Protein AF-A0A924CFX4-F1 (afdb_monomer)

Nearest PDB structures (foldseek):
  6ofs-assembly1_A  TM=8.323E-01  e=5.588E-31  Escherichia coli K-12
  5euf-assembly1_B  TM=7.909E-01  e=4.975E-22  Helicobacter pylori
  1hr6-assembly4_H  TM=7.281E-01  e=2.017E-21  Saccharomyces cerevisiae
  4xea-assembly1_A-2  TM=7.592E-01  e=9.612E-20  Alicyclobacillus acidocaldarius subsp. acidocaldarius DSM 446
  5wob-assembly4_G  TM=6.067E-01  e=1.061E-17  Homo sapiens

Mean predicted aligned error: 12.18 Å

Solvent-accessible surface area (backbone atoms only — not comparable to full-atom values): 30598 Å² total; per-residue (Å²): 136,90,85,82,81,82,79,74,79,79,71,76,83,74,82,71,86,70,72,91,60,80,57,99,62,84,65,67,56,40,39,77,76,43,78,49,77,40,77,90,80,51,32,38,39,36,33,27,67,38,67,36,35,37,36,39,29,63,42,83,68,48,82,61,35,34,40,37,40,33,40,31,55,16,29,44,37,68,48,56,76,93,40,43,49,15,47,75,40,13,52,60,54,38,55,55,27,18,38,50,95,33,43,50,69,51,48,53,59,71,42,56,96,50,59,44,39,46,50,66,50,66,45,58,49,23,33,38,36,42,33,39,16,27,64,89,27,39,66,54,18,43,43,44,40,43,33,66,46,74,24,79,31,89,38,74,66,42,47,52,50,49,41,51,51,48,27,64,72,27,64,60,45,68,74,38,38,66,50,41,44,52,44,51,47,50,36,56,42,32,71,62,44,86,80,48,84,76,88,53,80,53,36,74,53,50,77,59,44,45,65,69,58,10,52,48,46,39,44,72,63,51,48,44,46,33,72,27,40,32,41,39,38,26,38,64,56,68,87,68,49,50,61,51,40,17,31,45,55,23,45,45,56,30,86,69,62,82,63,54,53,43,70,80,79,81,56,71,64,85,37,66,44,80,45,82,42,65,43,44,85,57,86,43,20,38,43,33,39,38,20,55,49,77,42,88,66,47,75,66,60,38,53,32,44,48,52,34,33,53,48,49,32,54,47,45,44,52,52,37,34,63,70,61,60,33,31,84,52,75,43,50,47,65,52,65,34,61,71,82,53,38,23,39,42,32,36,36,41,37,39,25,40,61,89,29,50,66,57,44,54,52,50,51,49,50,55,52,52,44,27,41,74,70,15,56,58,70,69,49,51,51,49,52,44,51,53,50,54,54,52,47,64,58,43,75,58,34,70,65,54,51,51,51,52,52,48,35,33,76,72,74,66,46,66,62,61,60,65,81,46,34,67,63,59,54,69,67,63,47,49,66,52,27,13,52,33,35,54,67,55,62,35,67,67,30,21,40,40,36,36,39,30,21,58,66,60,71,72,75,70,71,76,79,51,89,84,42,50,76,43,78,75,50,77,45,82,40,81,42,45,62,30,37,42,35,40,25,42,60,76,75,74,50,66,26,24,28,29,33,28,47,72,78,40,82,75,42,74,68,43,67,46,29,90,63,72,48,78,46,80,48,74,59,55,83,40,80,34,42,40,37,40,37,31,75,45,44,42,76,66,67,56,30,43,33,35,38,38,40,36,32,77,95,45,76,46,80,45,80,42,50,14,33,82,48,39,23,18,25,39,36,37,38,28,109

Radius of gyration: 33.1 Å; Cα contacts (8 Å, |Δi|>4): 1163; chains: 1; bounding box: 82×46×99 Å

Structure (mmCIF, N/CA/C/O backbone):
data_AF-A0A924CFX4-F1
#
_entry.id   AF-A0A924CFX4-F1
#
loop_
_atom_site.group_PDB
_atom_site.id
_atom_site.type_symbol
_atom_site.label_atom_id
_atom_site.label_alt_id
_atom_site.label_comp_id
_atom_site.label_asym_id
_atom_site.label_entity_id
_atom_site.label_seq_id
_atom_site.pdbx_PDB_ins_code
_atom_site.Cartn_x
_atom_site.Cartn_y
_atom_site.Cartn_z
_atom_site.occupancy
_atom_site.B_iso_or_equiv
_atom_site.auth_seq_id
_atom_site.auth_comp_id
_atom_site.auth_asym_id
_atom_site.auth_atom_id
_atom_site.pdbx_PDB_model_num
ATOM 1 N N . MET A 1 1 ? -51.153 16.530 -34.167 1.00 38.78 1 MET A N 1
ATOM 2 C CA . MET A 1 1 ? -51.988 15.904 -33.124 1.00 38.78 1 MET A CA 1
ATOM 3 C C . MET A 1 1 ? -51.161 15.805 -31.860 1.00 38.78 1 MET A C 1
ATOM 5 O O . MET A 1 1 ? -50.173 15.085 -31.835 1.00 38.78 1 MET A O 1
ATOM 9 N N . VAL A 1 2 ? -51.514 16.610 -30.865 1.00 38.59 2 VAL A N 1
ATOM 10 C CA . VAL A 1 2 ? -51.030 16.491 -29.488 1.00 38.59 2 VAL A CA 1
ATOM 11 C C . VAL A 1 2 ? -51.939 15.468 -28.812 1.00 38.59 2 VAL A C 1
ATOM 13 O O . VAL A 1 2 ? -53.149 15.655 -28.893 1.00 38.59 2 VAL A O 1
ATOM 16 N N . ASN A 1 3 ? -51.389 14.392 -28.235 1.00 38.12 3 ASN A N 1
ATOM 17 C CA . ASN A 1 3 ? -51.887 13.713 -27.022 1.00 38.12 3 ASN A CA 1
ATOM 18 C C . ASN A 1 3 ? -51.279 12.314 -26.860 1.00 38.12 3 ASN A C 1
ATOM 20 O O . ASN A 1 3 ? -51.653 11.395 -27.576 1.00 38.12 3 ASN A O 1
ATOM 24 N N . SER A 1 4 ? -50.390 12.165 -25.875 1.00 40.16 4 SER A N 1
ATOM 25 C CA . SER A 1 4 ? -50.585 11.289 -24.702 1.00 40.16 4 SER A CA 1
ATOM 26 C C . SER A 1 4 ? -49.243 11.118 -23.975 1.00 40.16 4 SER A C 1
ATOM 28 O O . SER A 1 4 ? -48.633 10.050 -23.988 1.00 40.16 4 SER A O 1
ATOM 30 N N . ALA A 1 5 ? -48.747 12.193 -23.358 1.00 43.41 5 ALA A N 1
ATOM 31 C CA . ALA A 1 5 ? -47.732 12.053 -22.322 1.00 43.41 5 ALA A CA 1
ATOM 32 C C . ALA A 1 5 ? -48.445 11.512 -21.080 1.00 43.41 5 ALA A C 1
ATOM 34 O O . ALA A 1 5 ? -49.333 12.173 -20.541 1.00 43.41 5 ALA A O 1
ATOM 35 N N . ALA A 1 6 ? -48.102 10.292 -20.672 1.00 45.28 6 ALA A N 1
ATOM 36 C CA . ALA A 1 6 ? -48.530 9.740 -19.400 1.00 45.28 6 ALA A CA 1
ATOM 37 C C . ALA A 1 6 ? -48.006 10.655 -18.284 1.00 45.28 6 ALA A C 1
ATOM 39 O O . ALA A 1 6 ? -46.807 10.718 -18.019 1.00 45.28 6 ALA A O 1
ATOM 40 N N . THR A 1 7 ? -48.909 11.406 -17.666 1.00 47.91 7 THR A N 1
ATOM 41 C CA . THR A 1 7 ? -48.671 12.141 -16.430 1.00 47.91 7 THR A CA 1
ATOM 42 C C . THR A 1 7 ? -48.520 11.130 -15.298 1.00 47.91 7 THR A C 1
ATOM 44 O O . THR A 1 7 ? -49.464 10.840 -14.564 1.00 47.91 7 THR A O 1
ATOM 47 N N . GLU A 1 8 ? -47.318 10.567 -15.148 1.00 46.03 8 GLU A N 1
ATOM 48 C CA . GLU A 1 8 ? -46.927 9.965 -13.877 1.00 46.03 8 GLU A CA 1
ATOM 49 C C . GLU A 1 8 ? -47.023 11.056 -12.812 1.00 46.03 8 GLU A C 1
ATOM 51 O O . GLU A 1 8 ? -46.362 12.095 -12.865 1.00 46.03 8 GLU A O 1
ATOM 56 N N . LYS A 1 9 ? -47.927 10.839 -11.861 1.00 40.16 9 LYS A N 1
ATOM 57 C CA . LYS A 1 9 ? -48.128 11.703 -10.709 1.00 40.16 9 LYS A CA 1
ATOM 58 C C . LYS A 1 9 ? -46.850 11.620 -9.870 1.00 40.16 9 LYS A C 1
ATOM 60 O O . LYS A 1 9 ? -46.696 10.694 -9.081 1.00 40.16 9 LYS A O 1
ATOM 65 N N . ILE A 1 10 ? -45.919 12.555 -10.070 1.00 47.56 10 ILE A N 1
ATOM 66 C CA . ILE A 1 10 ? -44.739 12.705 -9.213 1.00 47.56 10 ILE A CA 1
ATOM 67 C C . ILE A 1 10 ? -45.267 13.107 -7.836 1.00 47.56 10 ILE A C 1
ATOM 69 O O . ILE A 1 10 ? -45.586 14.269 -7.587 1.00 47.56 10 ILE A O 1
ATOM 73 N N . THR A 1 11 ? -45.435 12.130 -6.951 1.00 43.69 11 THR A N 1
ATOM 74 C CA . THR A 1 11 ? -45.670 12.386 -5.533 1.00 43.69 11 THR A CA 1
ATOM 75 C C . THR A 1 11 ? -44.477 13.170 -5.008 1.00 43.69 11 THR A C 1
ATOM 77 O O . THR A 1 11 ? -43.336 12.733 -5.180 1.00 43.69 11 THR A O 1
ATOM 80 N N . ALA A 1 12 ? -44.735 14.336 -4.409 1.00 41.59 12 ALA A N 1
ATOM 81 C CA . ALA A 1 12 ? -43.706 15.118 -3.739 1.00 41.59 12 ALA A CA 1
ATOM 82 C C . ALA A 1 12 ? -42.919 14.203 -2.790 1.00 41.59 12 ALA A C 1
ATOM 84 O O . ALA A 1 12 ? -43.511 13.379 -2.093 1.00 41.59 12 ALA A O 1
ATOM 85 N N . TYR A 1 13 ? -41.589 14.314 -2.810 1.00 48.34 13 TYR A N 1
ATOM 86 C CA . TYR A 1 13 ? -40.727 13.572 -1.898 1.00 48.34 13 TYR A CA 1
ATOM 87 C C . TYR A 1 13 ? -41.119 13.945 -0.464 1.00 48.34 13 TYR A C 1
ATOM 89 O O . TYR A 1 13 ? -40.837 15.058 -0.021 1.00 48.34 13 TYR A O 1
ATOM 97 N N . GLU A 1 14 ? -41.806 13.045 0.242 1.00 44.81 14 GLU A N 1
ATOM 98 C CA . GLU A 1 14 ? -42.063 13.220 1.668 1.00 44.81 14 GLU A CA 1
ATOM 99 C C . GLU A 1 14 ? -40.721 13.205 2.394 1.00 44.81 14 GLU A C 1
ATOM 101 O O . GLU A 1 14 ? -39.943 12.247 2.307 1.00 44.81 14 GLU A O 1
ATOM 106 N N . GLU A 1 15 ? -40.430 14.298 3.093 1.00 45.91 15 GLU A N 1
ATOM 107 C CA . GLU A 1 15 ? -39.227 14.424 3.893 1.00 45.91 15 GLU A CA 1
ATOM 108 C C . GLU A 1 15 ? -39.301 13.424 5.049 1.00 45.91 15 GLU A C 1
ATOM 110 O O . GLU A 1 15 ? -39.951 13.632 6.072 1.00 45.91 15 GLU A O 1
ATOM 115 N N . LYS A 1 16 ? -38.680 12.263 4.838 1.00 55.72 16 LYS A N 1
ATOM 116 C CA . LYS A 1 16 ? -38.635 11.196 5.830 1.00 55.72 16 LYS A CA 1
ATOM 117 C C . LYS A 1 16 ? -37.934 11.731 7.077 1.00 55.72 16 LYS A C 1
ATOM 119 O O . LYS A 1 16 ? -36.787 12.158 6.986 1.00 55.72 16 LYS A O 1
ATOM 124 N N . ASN A 1 17 ? -38.613 11.691 8.221 1.00 56.53 17 ASN A N 1
ATOM 125 C CA . ASN A 1 17 ? -38.063 12.134 9.500 1.00 56.53 17 ASN A CA 1
ATOM 126 C C . ASN A 1 17 ? -36.823 11.277 9.829 1.00 56.53 17 ASN A C 1
ATOM 128 O O . ASN A 1 17 ? -36.940 10.080 10.107 1.00 56.53 17 ASN A O 1
ATOM 132 N N . ILE A 1 18 ? -35.626 11.849 9.677 1.00 62.44 18 ILE A N 1
ATOM 133 C CA . ILE A 1 18 ? -34.360 11.126 9.835 1.00 62.44 18 ILE A CA 1
ATOM 134 C C . ILE A 1 18 ? -34.040 11.064 11.329 1.00 62.44 18 ILE A C 1
ATOM 136 O O . ILE A 1 18 ? -34.019 12.093 11.998 1.00 62.44 18 ILE A O 1
ATOM 140 N N . ALA A 1 19 ? -33.781 9.865 11.859 1.00 64.31 19 ALA A N 1
ATOM 141 C CA . ALA A 1 19 ? -33.369 9.717 13.252 1.00 64.31 19 ALA A CA 1
ATOM 142 C C . ALA A 1 19 ? -32.100 10.545 13.531 1.00 64.31 19 ALA A C 1
ATOM 144 O O . ALA A 1 19 ? -31.134 10.475 12.770 1.00 64.31 19 ALA A O 1
ATOM 145 N N . ALA A 1 20 ? -32.105 11.314 14.624 1.00 64.12 20 ALA A N 1
ATOM 146 C CA . ALA A 1 20 ? -30.972 12.154 15.018 1.00 64.12 20 ALA A CA 1
ATOM 147 C C . ALA A 1 20 ? -29.739 11.329 15.442 1.00 64.12 20 ALA A C 1
ATOM 149 O O . ALA A 1 20 ? -28.601 11.780 15.278 1.00 64.12 20 ALA A O 1
ATOM 150 N N . ASP A 1 21 ? -29.970 10.106 15.931 1.00 78.88 21 ASP A N 1
ATOM 151 C CA . ASP A 1 21 ? -28.947 9.225 16.489 1.00 78.88 21 ASP A CA 1
ATOM 152 C C . ASP A 1 21 ? -28.520 8.123 15.515 1.00 78.88 21 ASP A C 1
ATOM 154 O O . ASP A 1 21 ? -29.342 7.424 14.923 1.00 78.88 21 ASP A O 1
ATOM 158 N N . LEU A 1 22 ? -27.203 7.911 15.403 1.00 89.25 22 LEU A N 1
ATOM 159 C CA . LEU A 1 22 ? -26.605 6.873 14.553 1.00 89.25 22 LEU A CA 1
ATOM 160 C C . LEU A 1 22 ? -26.832 5.445 15.070 1.00 89.25 22 LEU A C 1
ATOM 162 O O . LEU A 1 22 ? -26.698 4.492 14.304 1.00 89.25 22 LEU A O 1
ATOM 166 N N . LEU A 1 23 ? -27.136 5.275 16.358 1.00 90.62 23 LEU A N 1
ATOM 167 C CA . LEU A 1 23 ? -27.327 3.970 16.985 1.00 90.62 23 LEU A CA 1
ATOM 168 C C . LEU A 1 23 ? -28.750 3.847 17.521 1.00 90.62 23 LEU A C 1
ATOM 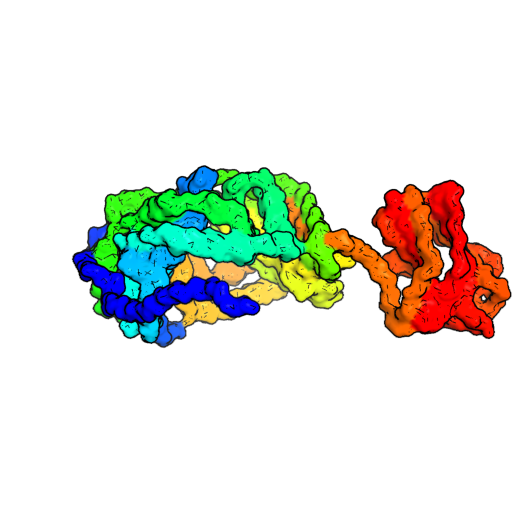170 O O . LEU A 1 23 ? -29.197 4.677 18.301 1.00 90.62 23 LEU A O 1
ATOM 174 N N . SER A 1 24 ? -29.439 2.764 17.159 1.00 83.69 24 SER A N 1
ATOM 175 C CA . SER A 1 24 ? -30.789 2.471 17.663 1.00 83.69 24 SER A CA 1
ATOM 176 C C . SER A 1 24 ? -30.810 2.001 19.120 1.00 83.69 24 SER A C 1
ATOM 178 O O . SER A 1 24 ? -31.864 2.001 19.752 1.00 83.69 24 SER A O 1
ATOM 180 N N . LYS A 1 25 ? -29.661 1.564 19.648 1.00 86.69 25 LYS A N 1
ATOM 181 C CA . LYS A 1 25 ? -29.464 1.179 21.046 1.00 86.69 25 LYS A CA 1
ATOM 182 C C . LYS A 1 25 ? -28.097 1.656 21.506 1.00 86.69 25 LYS A C 1
ATOM 184 O O . LYS A 1 25 ? -27.104 1.456 20.806 1.00 86.69 25 LYS A O 1
ATOM 189 N N . THR A 1 26 ? -28.042 2.243 22.695 1.00 88.19 26 THR A N 1
ATOM 190 C CA . THR A 1 26 ? -26.769 2.568 23.339 1.00 88.19 26 THR A CA 1
ATOM 191 C C . THR A 1 26 ? -26.033 1.269 23.687 1.00 88.19 26 THR A C 1
ATOM 193 O O . THR A 1 26 ? -26.648 0.377 24.277 1.00 88.19 26 THR A O 1
ATOM 196 N N . PRO A 1 27 ? -24.743 1.128 23.334 1.00 93.94 27 PRO A N 1
ATOM 197 C CA . PRO A 1 27 ? -23.974 -0.057 23.693 1.00 93.94 27 PRO A CA 1
ATOM 198 C C . PRO A 1 27 ? -23.839 -0.207 25.212 1.00 93.94 27 PRO A C 1
ATOM 200 O O . PRO A 1 27 ? -23.696 0.785 25.932 1.00 93.94 27 PRO A O 1
ATOM 203 N N . VAL A 1 28 ? -23.846 -1.450 25.694 1.00 95.06 28 VAL A N 1
ATOM 204 C CA . VAL A 1 28 ? -23.540 -1.758 27.097 1.00 95.06 28 VAL A CA 1
ATOM 205 C C . VAL A 1 28 ? -22.028 -1.697 27.266 1.00 95.06 28 VAL A C 1
ATOM 207 O O . VAL A 1 28 ? -21.313 -2.496 26.664 1.00 95.06 28 VAL A O 1
ATOM 210 N N . ALA A 1 29 ? -21.547 -0.733 28.050 1.00 97.44 29 ALA A N 1
ATOM 211 C CA . ALA A 1 29 ? -20.119 -0.513 28.229 1.00 97.44 29 ALA A CA 1
ATOM 212 C C . ALA A 1 29 ? -19.425 -1.741 28.840 1.00 97.44 29 ALA A C 1
ATOM 214 O O . ALA A 1 29 ? -19.918 -2.346 29.796 1.00 97.44 29 ALA A O 1
ATOM 215 N N . GLY A 1 30 ? -18.264 -2.079 28.283 1.00 98.06 30 GLY A N 1
ATOM 216 C CA . GLY A 1 30 ? -17.312 -2.985 28.915 1.00 98.06 30 GLY A CA 1
ATOM 217 C C . GLY A 1 30 ? -16.434 -2.239 29.921 1.00 98.06 30 GLY A C 1
ATOM 218 O O . GLY A 1 30 ? -16.827 -1.210 30.466 1.00 98.06 30 GLY A O 1
ATOM 219 N N . LYS A 1 31 ? -15.230 -2.759 30.169 1.00 98.50 31 LYS A N 1
ATOM 220 C CA . LYS A 1 31 ? -14.244 -2.150 31.076 1.00 98.50 31 LYS A CA 1
ATOM 221 C C . LYS A 1 31 ? -12.831 -2.262 30.524 1.00 98.50 31 LYS A C 1
ATOM 223 O O . LYS A 1 31 ? -12.509 -3.237 29.844 1.00 98.50 31 LYS A O 1
ATOM 228 N N . VAL A 1 32 ? -11.966 -1.326 30.895 1.00 98.75 32 VAL A N 1
ATOM 229 C CA . VAL A 1 32 ? -10.517 -1.542 30.868 1.00 98.75 32 VAL A CA 1
ATOM 230 C C . VAL A 1 32 ? -10.140 -2.436 32.051 1.00 98.75 32 VAL A C 1
ATOM 232 O O . VAL A 1 32 ? -10.401 -2.100 33.203 1.00 98.75 32 VAL A O 1
ATOM 235 N N . ILE A 1 33 ? -9.523 -3.582 31.769 1.00 98.62 33 ILE A N 1
ATOM 236 C CA . ILE A 1 33 ? -9.086 -4.564 32.779 1.00 98.62 33 ILE A CA 1
ATOM 237 C C . ILE A 1 33 ? -7.563 -4.611 32.949 1.00 98.62 33 ILE A C 1
ATOM 239 O O . ILE A 1 33 ? -7.064 -5.243 33.874 1.00 98.62 33 ILE A O 1
ATOM 243 N N . GLY A 1 34 ? -6.818 -3.933 32.075 1.00 98.56 34 GLY A N 1
ATOM 244 C CA . GLY A 1 34 ? -5.371 -3.782 32.179 1.00 98.56 34 GLY A CA 1
ATOM 245 C C . GLY A 1 34 ? -4.911 -2.489 31.521 1.00 98.56 34 GLY A C 1
ATOM 246 O O . GLY A 1 34 ? -5.471 -2.081 30.505 1.00 98.56 34 GLY A O 1
ATOM 247 N N . LYS A 1 35 ? -3.897 -1.848 32.108 1.00 98.50 35 LYS A N 1
ATOM 248 C CA . LYS A 1 35 ? -3.290 -0.606 31.618 1.00 98.50 35 LYS A CA 1
ATOM 249 C C . LYS A 1 35 ? -1.777 -0.675 31.806 1.00 98.50 35 LYS A C 1
ATOM 251 O O . LYS A 1 35 ? -1.306 -1.022 32.887 1.00 98.50 35 LYS A O 1
ATOM 256 N N . THR A 1 36 ? -1.000 -0.348 30.779 1.00 98.56 36 THR A N 1
ATOM 257 C CA . THR A 1 36 ? 0.469 -0.332 30.852 1.00 98.56 36 THR A CA 1
ATOM 258 C C . THR A 1 36 ? 1.030 0.819 30.033 1.00 98.56 36 THR A C 1
ATOM 260 O O . THR A 1 36 ? 0.675 0.990 28.875 1.00 98.56 36 THR A O 1
ATOM 263 N N . THR A 1 37 ? 1.925 1.612 30.618 1.00 98.25 37 THR A N 1
ATOM 264 C CA . THR A 1 37 ? 2.533 2.763 29.937 1.00 98.25 37 THR A CA 1
ATOM 265 C C . THR A 1 37 ? 3.922 2.418 29.414 1.00 98.25 37 THR A C 1
ATOM 267 O O . THR A 1 37 ? 4.778 1.944 30.160 1.00 98.25 37 THR A O 1
ATOM 270 N N . ASN A 1 38 ? 4.177 2.735 28.146 1.00 97.25 38 ASN A N 1
ATOM 271 C CA . ASN A 1 38 ? 5.498 2.704 27.537 1.00 97.25 38 ASN A CA 1
ATOM 272 C C . ASN A 1 38 ? 6.014 4.140 27.374 1.00 97.25 38 ASN A C 1
ATOM 274 O O . ASN A 1 38 ? 5.634 4.860 26.447 1.00 97.25 38 ASN A O 1
ATOM 278 N N . LYS A 1 39 ? 6.906 4.545 28.287 1.00 95.69 39 LYS A N 1
ATOM 279 C CA . LYS A 1 39 ? 7.498 5.892 28.304 1.00 95.69 39 LYS A CA 1
ATOM 280 C C . LYS A 1 39 ? 8.334 6.192 27.059 1.00 95.69 39 LYS A C 1
ATOM 282 O O . LYS A 1 39 ? 8.327 7.327 26.604 1.00 95.69 39 LYS A O 1
ATOM 287 N N . LEU A 1 40 ? 9.019 5.189 26.505 1.00 94.12 40 LEU A N 1
ATOM 288 C CA . LEU A 1 40 ? 9.893 5.359 25.341 1.00 94.12 40 LEU A CA 1
ATOM 289 C C . LEU A 1 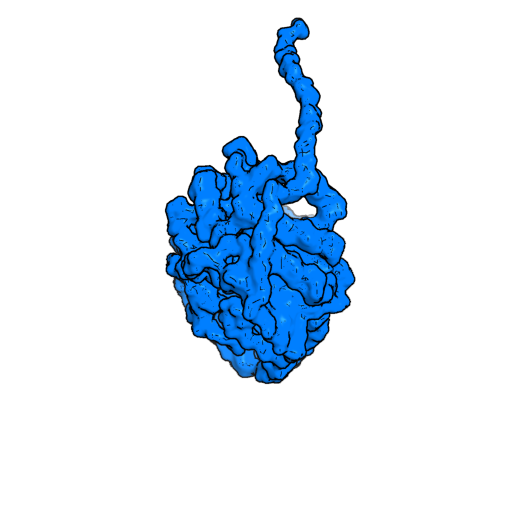40 ? 9.091 5.714 24.082 1.00 94.12 40 LEU A C 1
ATOM 291 O O . LEU A 1 40 ? 9.477 6.596 23.326 1.00 94.12 40 LEU A O 1
ATOM 295 N N . LEU A 1 41 ? 7.955 5.046 23.878 1.00 95.88 41 LEU A N 1
ATOM 296 C CA . LEU A 1 41 ? 7.064 5.313 22.745 1.00 95.88 41 LEU A CA 1
ATOM 297 C C . LEU A 1 41 ? 6.070 6.453 23.020 1.00 95.88 41 LEU A C 1
ATOM 299 O O . LEU A 1 41 ? 5.407 6.932 22.093 1.00 95.88 41 LEU A O 1
ATOM 303 N N . GLY A 1 42 ? 5.941 6.874 24.282 1.00 96.50 42 GLY A N 1
ATOM 304 C CA . GLY A 1 42 ? 4.897 7.794 24.726 1.00 96.50 42 GLY A CA 1
ATOM 305 C C . GLY A 1 42 ? 3.509 7.212 24.469 1.00 96.50 42 GLY A C 1
ATOM 306 O O . GLY A 1 42 ? 2.672 7.872 23.860 1.00 96.50 42 GLY A O 1
ATOM 307 N N . THR A 1 43 ? 3.310 5.944 24.838 1.00 98.56 43 THR A N 1
ATOM 308 C CA . THR A 1 43 ? 2.055 5.223 24.592 1.00 98.56 43 THR A CA 1
ATOM 309 C C . THR A 1 43 ? 1.510 4.563 25.844 1.00 98.56 43 THR A C 1
ATOM 311 O O . THR A 1 43 ? 2.254 4.257 26.779 1.00 98.56 43 THR A O 1
ATOM 314 N N . THR A 1 44 ? 0.209 4.307 25.829 1.00 98.81 44 THR A N 1
ATOM 315 C CA . THR A 1 44 ? -0.501 3.578 26.875 1.00 98.81 44 THR A CA 1
ATOM 316 C C . THR A 1 44 ? -1.273 2.429 26.247 1.00 98.81 44 THR A C 1
ATOM 318 O O . THR A 1 44 ? -2.175 2.644 25.443 1.00 98.81 44 THR A O 1
ATOM 321 N N . ASP A 1 45 ? -0.930 1.209 26.634 1.00 98.75 45 ASP A N 1
ATOM 322 C CA . ASP A 1 45 ? -1.604 -0.011 26.221 1.00 98.75 45 ASP A CA 1
ATOM 323 C C . ASP A 1 45 ? -2.742 -0.351 27.186 1.00 98.75 45 ASP A C 1
ATOM 325 O O . ASP A 1 45 ? -2.577 -0.287 28.406 1.00 98.75 45 ASP A O 1
ATOM 329 N N . LEU A 1 46 ? -3.887 -0.739 26.634 1.00 98.88 46 LEU A N 1
ATOM 330 C CA . LEU A 1 46 ? -5.089 -1.149 27.344 1.00 98.88 46 LEU A CA 1
ATOM 331 C C . LEU A 1 46 ? -5.473 -2.576 26.949 1.00 98.88 46 LEU A C 1
ATOM 333 O O . LEU A 1 46 ? -5.415 -2.951 25.774 1.00 98.88 46 LEU A O 1
ATOM 337 N N . ILE A 1 47 ? -5.946 -3.337 27.931 1.00 98.69 47 ILE A N 1
ATOM 338 C CA . ILE A 1 47 ? -6.629 -4.618 27.737 1.00 98.69 47 ILE A CA 1
ATOM 339 C C . ILE A 1 47 ? -8.090 -4.409 28.122 1.00 98.69 47 ILE A C 1
ATOM 341 O O . ILE A 1 47 ? -8.378 -3.931 29.222 1.00 98.69 47 ILE A O 1
ATOM 345 N N . LEU A 1 48 ? -9.007 -4.741 27.217 1.00 98.81 48 LEU A N 1
ATOM 346 C CA . LEU A 1 48 ? -10.443 -4.554 27.410 1.00 98.81 48 LEU A CA 1
ATOM 347 C C . LEU A 1 48 ? -11.117 -5.846 27.884 1.00 98.81 48 LEU A C 1
ATOM 349 O O . LEU A 1 48 ? -10.638 -6.950 27.629 1.00 98.81 48 LEU A O 1
ATOM 353 N N . SER A 1 49 ? -12.268 -5.717 28.542 1.00 98.44 49 SER A N 1
ATOM 354 C CA . SER A 1 49 ? -13.039 -6.839 29.092 1.00 98.44 49 SER A CA 1
ATOM 355 C C . SER A 1 49 ? -13.536 -7.841 28.044 1.00 98.44 49 SER A C 1
ATOM 357 O O . SER A 1 49 ? -13.814 -8.983 28.392 1.00 98.44 49 SER A O 1
ATOM 359 N N . ASN A 1 50 ? -13.647 -7.437 26.774 1.00 97.31 50 ASN A N 1
ATOM 360 C CA . ASN A 1 50 ? -13.976 -8.321 25.650 1.00 97.31 50 ASN A CA 1
ATOM 361 C C . ASN A 1 50 ? -12.731 -8.936 24.974 1.00 97.31 50 ASN A C 1
ATOM 363 O O . ASN A 1 50 ? -12.844 -9.558 23.924 1.00 97.31 50 ASN A O 1
ATOM 367 N N . GLY A 1 51 ? -11.536 -8.752 25.544 1.00 97.19 51 GLY A N 1
ATOM 368 C CA . GLY A 1 51 ? -10.284 -9.321 25.039 1.00 97.19 51 GLY A CA 1
ATOM 369 C C . GLY A 1 51 ? -9.628 -8.543 23.895 1.00 97.19 51 GLY A C 1
ATOM 370 O O . GLY A 1 51 ? -8.543 -8.923 23.453 1.00 97.19 51 GLY A O 1
ATOM 371 N N . LEU A 1 52 ? -10.237 -7.452 23.419 1.00 98.38 52 LEU A N 1
ATOM 372 C CA . LEU A 1 52 ? -9.580 -6.531 22.491 1.00 98.38 52 LEU A CA 1
ATOM 373 C C . LEU A 1 52 ? -8.466 -5.754 23.202 1.00 98.38 52 LEU A C 1
ATOM 375 O O . LEU A 1 52 ? -8.508 -5.529 24.415 1.00 98.38 52 LEU A O 1
ATOM 379 N N . THR A 1 53 ? -7.475 -5.315 22.431 1.00 98.69 53 THR A N 1
ATOM 380 C CA . THR A 1 53 ? -6.356 -4.514 22.942 1.00 98.69 53 THR A CA 1
ATOM 381 C C . THR A 1 53 ? -6.288 -3.172 22.231 1.00 98.69 53 THR A C 1
ATOM 383 O O . THR A 1 53 ? -6.670 -3.062 21.064 1.00 98.69 53 THR A O 1
ATOM 386 N N . VAL A 1 54 ? -5.825 -2.145 22.944 1.00 98.94 54 VAL A N 1
ATOM 387 C CA . VAL A 1 54 ? -5.752 -0.771 22.433 1.00 98.94 54 VAL A CA 1
ATOM 388 C C . VAL A 1 54 ? -4.419 -0.133 22.809 1.00 98.94 54 VAL A C 1
ATOM 390 O O . VAL A 1 54 ? -4.006 -0.258 23.951 1.00 98.94 54 VAL A O 1
ATOM 393 N N . THR A 1 55 ? -3.780 0.598 21.904 1.00 98.88 55 THR A N 1
ATOM 394 C CA . THR A 1 55 ? -2.659 1.497 22.199 1.00 98.88 55 THR A CA 1
ATOM 395 C C . THR A 1 55 ? -3.094 2.942 21.986 1.00 98.88 55 THR A C 1
ATOM 397 O O . THR A 1 55 ? -3.558 3.323 20.912 1.00 98.88 55 THR A O 1
ATOM 400 N N . LEU A 1 56 ? -2.934 3.770 23.011 1.00 98.94 56 LEU A N 1
ATOM 401 C CA . LEU A 1 56 ? -3.165 5.208 22.954 1.00 98.94 56 LEU A CA 1
ATOM 402 C C . LEU A 1 56 ? -1.842 5.935 22.752 1.00 98.94 56 LEU A C 1
ATOM 404 O O . LEU A 1 56 ? -0.874 5.662 23.462 1.00 98.94 56 LEU A O 1
ATOM 408 N N . LYS A 1 57 ? -1.822 6.895 21.829 1.00 98.62 57 LYS A N 1
ATOM 409 C CA . LYS A 1 57 ? -0.720 7.833 21.640 1.00 98.62 57 LYS A CA 1
ATOM 410 C C . LYS A 1 57 ? -1.241 9.274 21.527 1.00 98.62 57 LYS A C 1
ATOM 412 O O . LYS A 1 57 ? -1.508 9.747 20.425 1.00 98.62 57 LYS A O 1
ATOM 417 N N . PRO A 1 58 ? -1.387 9.994 22.645 1.00 98.38 58 PRO A N 1
ATOM 418 C CA . PRO A 1 58 ? -1.630 11.431 22.601 1.00 98.38 58 PRO A CA 1
ATOM 419 C C . PRO A 1 58 ? -0.476 12.160 21.894 1.00 98.38 58 PRO A C 1
ATOM 421 O O . PRO A 1 58 ? 0.694 11.849 22.125 1.00 98.38 58 PRO A O 1
ATOM 424 N N . THR A 1 59 ? -0.796 13.130 21.041 1.00 98.19 59 THR A N 1
ATOM 425 C CA . THR A 1 59 ? 0.179 13.963 20.314 1.00 98.19 59 THR A CA 1
ATOM 426 C C . THR A 1 59 ? -0.336 15.390 20.160 1.00 98.19 59 THR A C 1
ATOM 428 O O . THR A 1 59 ? -1.545 15.610 20.088 1.00 98.19 59 THR A O 1
ATOM 431 N N . ASP A 1 60 ? 0.571 16.339 19.974 1.00 96.62 60 ASP A N 1
ATOM 432 C CA . ASP A 1 60 ? 0.296 17.745 19.654 1.00 96.62 60 ASP A CA 1
ATOM 433 C C . ASP A 1 60 ? 0.626 18.116 18.191 1.00 96.62 60 ASP A C 1
ATOM 435 O O . ASP A 1 60 ? 0.604 19.286 17.823 1.00 96.62 60 ASP A O 1
ATOM 439 N N . PHE A 1 61 ? 0.893 17.123 17.334 1.00 96.94 61 PHE A N 1
ATOM 440 C CA . PHE A 1 61 ? 1.370 17.319 15.958 1.00 96.94 61 PHE A CA 1
ATOM 441 C C . PHE A 1 61 ? 0.389 18.069 15.052 1.00 96.94 61 PHE A C 1
ATOM 443 O O . PHE A 1 61 ? 0.793 18.886 14.225 1.00 96.94 61 PHE A O 1
ATOM 450 N N . LYS A 1 62 ? -0.906 17.775 15.197 1.00 96.38 62 LYS A N 1
ATOM 451 C CA . LYS A 1 62 ? -2.002 18.444 14.492 1.00 96.38 62 LYS A CA 1
ATOM 452 C C . LYS A 1 62 ? -3.118 18.735 15.482 1.00 96.38 62 LYS A C 1
ATOM 454 O O . LYS A 1 62 ? -3.577 17.840 16.193 1.00 96.38 62 LYS A O 1
ATOM 459 N N . ALA A 1 63 ? -3.544 19.994 15.523 1.00 94.69 63 ALA A N 1
ATOM 460 C CA . ALA A 1 63 ? -4.670 20.410 16.342 1.00 94.69 63 ALA A CA 1
ATOM 461 C C . ALA A 1 63 ? -5.967 19.779 15.820 1.00 94.69 63 ALA A C 1
ATOM 463 O O . ALA A 1 63 ? -6.181 19.712 14.610 1.00 94.69 63 ALA A O 1
ATOM 464 N N . ASP A 1 64 ? -6.832 19.357 16.744 1.00 96.00 64 ASP A N 1
ATOM 465 C CA . ASP A 1 64 ? -8.186 18.878 16.442 1.00 96.00 64 ASP A CA 1
ATOM 466 C C . ASP A 1 64 ? -8.247 17.692 15.452 1.00 96.00 64 ASP A C 1
ATOM 468 O O . ASP A 1 64 ? -9.184 17.558 14.668 1.00 96.00 64 ASP A O 1
ATOM 472 N N . GLU A 1 65 ? -7.244 16.809 15.488 1.00 98.19 65 GLU A N 1
ATOM 473 C CA . GLU A 1 65 ? -7.226 15.553 14.732 1.00 98.19 65 GLU A CA 1
ATOM 474 C C . GLU A 1 65 ? -7.029 14.372 15.684 1.00 98.19 65 GLU A C 1
ATOM 476 O O . GLU A 1 65 ? -6.077 14.339 16.462 1.00 98.19 65 GLU A O 1
ATOM 481 N N . ILE A 1 66 ? -7.910 13.379 15.587 1.00 98.75 66 ILE A N 1
ATOM 482 C CA . ILE A 1 66 ? -7.783 12.073 16.233 1.00 98.75 66 ILE A CA 1
ATOM 483 C C . ILE A 1 66 ? -7.977 11.012 15.157 1.00 98.75 66 ILE A C 1
ATOM 485 O O . ILE A 1 66 ? -8.948 11.055 14.401 1.00 98.75 66 ILE A O 1
ATOM 489 N N . LYS A 1 67 ? -7.067 10.046 15.087 1.00 98.75 67 LYS A N 1
ATOM 490 C CA . LYS A 1 67 ? -7.101 8.931 14.139 1.00 98.75 67 LYS A CA 1
ATOM 491 C C . LYS A 1 67 ? -7.190 7.616 14.890 1.00 98.75 67 LYS A C 1
ATOM 493 O O . LYS A 1 67 ? -6.607 7.451 15.959 1.00 98.75 67 LYS A O 1
ATOM 498 N N . MET A 1 68 ? -7.904 6.676 14.295 1.00 98.81 68 MET A N 1
ATOM 499 C CA . MET A 1 68 ? -8.087 5.323 14.790 1.00 98.81 68 MET A CA 1
ATOM 500 C C . MET A 1 68 ? -7.719 4.343 13.684 1.00 98.81 68 MET A C 1
ATOM 502 O O . MET A 1 68 ? -8.161 4.497 12.544 1.00 98.81 68 MET A O 1
ATOM 506 N N . GLN A 1 69 ? -6.995 3.288 14.037 1.00 98.81 69 GLN A N 1
ATOM 507 C CA . GLN A 1 69 ? -6.872 2.106 13.195 1.00 98.81 69 GLN A CA 1
ATOM 508 C C . GLN A 1 69 ? -7.021 0.851 14.048 1.00 98.81 69 GLN A C 1
ATOM 510 O O . GLN A 1 69 ? -6.441 0.772 15.120 1.00 98.81 69 GLN A O 1
ATOM 515 N N . GLY A 1 70 ? -7.787 -0.128 13.582 1.00 98.69 70 GLY A N 1
ATOM 516 C CA . GLY A 1 70 ? -7.885 -1.464 14.160 1.00 98.69 70 GLY A CA 1
ATOM 517 C C . GLY A 1 70 ? -7.435 -2.497 13.139 1.00 98.69 70 GLY A C 1
ATOM 518 O O . GLY A 1 70 ? -7.927 -2.472 12.015 1.00 98.69 70 GLY A O 1
ATOM 519 N N . THR A 1 71 ? -6.518 -3.395 13.493 1.00 98.62 71 THR A N 1
ATOM 520 C CA . THR A 1 71 ? -6.008 -4.404 12.550 1.00 98.62 71 THR A CA 1
ATOM 521 C C . THR A 1 71 ? -5.861 -5.775 13.200 1.00 98.62 71 THR A C 1
ATOM 523 O O . THR A 1 71 ? -5.543 -5.890 14.383 1.00 98.62 71 THR A O 1
ATOM 526 N N . ARG A 1 72 ? -6.071 -6.826 12.402 1.00 97.69 72 ARG A N 1
ATOM 527 C CA . ARG A 1 72 ? -5.683 -8.214 12.705 1.00 97.69 72 ARG A CA 1
ATOM 528 C C . ARG A 1 72 ? -5.375 -8.992 11.432 1.00 97.69 72 ARG A C 1
ATOM 530 O O . ARG A 1 72 ? -5.841 -8.617 10.355 1.00 97.69 72 ARG A O 1
ATOM 537 N N . PHE A 1 73 ? -4.698 -10.131 11.569 1.00 97.62 73 PHE A N 1
ATOM 538 C CA . PHE A 1 73 ? -4.596 -11.105 10.483 1.00 97.62 73 PHE A CA 1
ATOM 539 C C . PHE A 1 73 ? -5.965 -11.671 10.097 1.00 97.62 73 PHE A C 1
ATOM 541 O O . PHE A 1 73 ? -6.825 -11.961 10.933 1.00 97.62 73 PHE A O 1
ATOM 548 N N . GLY A 1 74 ? -6.176 -11.815 8.796 1.00 96.06 74 GLY A N 1
ATOM 549 C CA . GLY A 1 74 ? -7.493 -11.979 8.220 1.00 96.06 74 GLY A CA 1
ATOM 550 C C . GLY A 1 74 ? -7.494 -11.835 6.711 1.00 96.06 74 GLY A C 1
ATOM 551 O O . GLY A 1 74 ? -6.690 -12.452 6.019 1.00 96.06 74 GLY A O 1
ATOM 552 N N . GLY A 1 75 ? -8.403 -11.006 6.210 1.00 95.69 75 GLY A N 1
ATOM 553 C CA . GLY A 1 75 ? -8.392 -10.599 4.816 1.00 95.69 75 GLY A CA 1
ATOM 554 C C . GLY A 1 75 ? -9.051 -11.580 3.850 1.00 95.69 75 GLY A C 1
ATOM 555 O O . GLY A 1 75 ? -9.550 -12.655 4.212 1.00 95.69 75 GLY A O 1
ATOM 556 N N . SER A 1 76 ? -9.072 -11.157 2.590 1.00 95.69 76 SER A N 1
ATOM 557 C CA . SER A 1 76 ? -9.795 -11.796 1.493 1.00 95.69 76 SER A CA 1
ATOM 558 C C . SER A 1 76 ? -9.155 -13.099 1.007 1.00 95.69 76 SER A C 1
ATOM 560 O O . SER A 1 76 ? -9.836 -13.908 0.380 1.00 95.69 76 SER A O 1
ATOM 562 N N . SER A 1 77 ? -7.892 -13.363 1.352 1.00 95.88 77 SER A N 1
ATOM 563 C CA . SER A 1 77 ? -7.196 -14.600 0.970 1.00 95.88 77 SER A CA 1
ATOM 564 C C . SER A 1 77 ? -7.822 -15.874 1.546 1.00 95.88 77 SER A C 1
ATOM 566 O O . SER A 1 77 ? -7.615 -16.962 1.013 1.00 95.88 77 SER A O 1
ATOM 568 N N . ASN A 1 78 ? -8.652 -15.753 2.583 1.00 96.56 78 ASN A N 1
ATOM 569 C CA . ASN A 1 78 ? -9.414 -16.865 3.153 1.00 96.56 78 ASN A CA 1
ATOM 570 C C . ASN A 1 78 ? -10.504 -17.419 2.216 1.00 96.56 78 ASN A C 1
ATOM 572 O O . ASN A 1 78 ? -11.067 -18.478 2.496 1.00 96.56 78 ASN A O 1
ATOM 576 N N . TYR A 1 79 ? -10.807 -16.726 1.117 1.00 96.88 79 TYR A N 1
ATOM 577 C CA . TYR A 1 79 ? -11.870 -17.083 0.187 1.00 96.88 79 TYR A CA 1
ATOM 578 C C . TYR A 1 79 ? -11.294 -17.603 -1.133 1.00 96.88 79 TYR A C 1
ATOM 580 O O . TYR A 1 79 ? -10.392 -17.010 -1.719 1.00 96.88 79 TYR A O 1
ATOM 588 N N . GLY A 1 80 ? -11.813 -18.743 -1.598 1.00 95.88 80 GLY A N 1
ATOM 589 C CA . GLY A 1 80 ? -11.390 -19.365 -2.854 1.00 95.88 80 GLY A CA 1
ATOM 590 C C . GLY A 1 80 ? -12.026 -18.725 -4.091 1.00 95.88 80 GLY A C 1
ATOM 591 O O . GLY A 1 80 ? -12.837 -17.806 -3.998 1.00 95.88 80 GLY A O 1
ATOM 592 N N . LEU A 1 81 ? -11.714 -19.278 -5.267 1.00 94.81 81 LEU A N 1
ATOM 593 C CA . LEU A 1 81 ? -12.111 -18.715 -6.563 1.00 94.81 81 LEU A CA 1
ATOM 594 C C . LEU A 1 81 ? -13.617 -18.451 -6.705 1.00 94.81 81 LEU A C 1
ATOM 596 O O . LEU A 1 81 ? -14.002 -17.419 -7.250 1.00 94.81 81 LEU A O 1
ATOM 600 N N . LYS A 1 82 ? -14.463 -19.346 -6.176 1.00 96.31 82 LYS A N 1
ATOM 601 C CA . LYS A 1 82 ? -15.928 -19.196 -6.192 1.00 96.31 82 LYS A CA 1
ATOM 602 C C . LYS A 1 82 ? -16.395 -17.884 -5.549 1.00 96.31 82 LYS A C 1
ATOM 604 O O . LYS A 1 82 ? -17.366 -17.295 -6.006 1.00 96.31 82 LYS A O 1
ATOM 609 N N . ASP A 1 83 ? -15.687 -17.433 -4.518 1.00 97.25 83 ASP A N 1
ATOM 610 C CA . ASP A 1 83 ? -16.043 -16.271 -3.708 1.00 97.25 83 ASP A CA 1
ATOM 611 C C . ASP A 1 83 ? -15.210 -15.027 -4.058 1.00 97.25 83 ASP A C 1
ATOM 613 O O . ASP A 1 83 ? -15.459 -13.967 -3.489 1.00 97.25 83 ASP A O 1
ATOM 617 N N . LYS A 1 84 ? -14.241 -15.121 -4.986 1.00 95.44 84 LYS A N 1
ATOM 618 C CA . LYS A 1 84 ? -13.225 -14.083 -5.254 1.00 95.44 84 LYS A CA 1
ATOM 619 C C . LYS A 1 84 ? -13.812 -12.672 -5.343 1.00 95.44 84 LYS A C 1
ATOM 621 O O . LYS A 1 84 ? -13.383 -11.781 -4.616 1.00 95.44 84 LYS A O 1
ATOM 626 N N . PHE A 1 85 ? -14.803 -12.468 -6.211 1.00 96.25 85 PHE A N 1
ATOM 627 C CA . PHE A 1 85 ? -15.386 -11.142 -6.443 1.00 96.25 85 PHE A CA 1
ATOM 628 C C . PHE A 1 85 ? -16.325 -10.705 -5.315 1.00 96.25 85 PHE A C 1
ATOM 630 O O . PHE A 1 85 ? -16.291 -9.544 -4.913 1.00 96.25 85 PHE A O 1
ATOM 637 N N . SER A 1 86 ? -17.102 -11.626 -4.737 1.00 98.00 86 SER A N 1
ATOM 638 C CA . SER A 1 86 ? -17.897 -11.331 -3.538 1.00 98.00 86 SER A CA 1
ATOM 639 C C . SER A 1 86 ? -17.020 -10.925 -2.350 1.00 98.00 86 SER A C 1
ATOM 641 O O . SER A 1 86 ? -17.410 -10.034 -1.606 1.00 98.00 86 SER A O 1
ATOM 643 N N . ALA A 1 87 ? -15.836 -11.524 -2.191 1.00 97.19 87 ALA A N 1
ATOM 644 C CA . ALA A 1 87 ? -14.869 -11.173 -1.156 1.00 97.19 87 ALA A CA 1
ATOM 645 C C . ALA A 1 87 ? -14.173 -9.838 -1.443 1.00 97.19 87 ALA A C 1
ATOM 647 O O . ALA A 1 87 ? -14.109 -8.980 -0.565 1.00 97.19 87 ALA A O 1
ATOM 648 N N . GLN A 1 88 ? -13.694 -9.645 -2.677 1.00 95.31 88 GLN A N 1
ATOM 649 C CA . GLN A 1 88 ? -13.015 -8.422 -3.111 1.00 95.31 88 GLN A CA 1
ATOM 650 C C . GLN A 1 88 ? -13.895 -7.177 -2.943 1.00 95.31 88 GLN A C 1
ATOM 652 O O . GLN A 1 88 ? -13.391 -6.127 -2.554 1.00 95.31 88 GLN A O 1
ATOM 657 N N . TYR A 1 89 ? -15.195 -7.299 -3.230 1.00 96.62 89 TYR A N 1
ATOM 658 C CA . TYR A 1 89 ? -16.140 -6.184 -3.190 1.00 96.62 89 TYR A CA 1
ATOM 659 C C . TYR A 1 89 ? -17.033 -6.165 -1.940 1.00 96.62 89 TYR A C 1
ATOM 661 O O . TYR A 1 89 ? -17.960 -5.358 -1.878 1.00 96.62 89 TYR A O 1
ATOM 669 N N . ALA A 1 90 ? -16.792 -7.024 -0.941 1.00 98.06 90 ALA A N 1
ATOM 670 C CA . ALA A 1 90 ? -17.683 -7.185 0.215 1.00 98.06 90 ALA A CA 1
ATOM 671 C C . ALA A 1 90 ? -17.969 -5.860 0.946 1.00 98.06 90 ALA A C 1
ATOM 673 O O . ALA A 1 90 ? -19.119 -5.551 1.267 1.00 98.06 90 ALA A O 1
ATOM 674 N N . THR A 1 91 ? -16.935 -5.049 1.180 1.00 97.81 91 THR A N 1
ATOM 675 C CA . THR A 1 91 ? -17.066 -3.780 1.911 1.00 97.81 91 THR A CA 1
ATOM 676 C C . THR A 1 91 ? -17.698 -2.684 1.056 1.00 97.81 91 THR A C 1
ATOM 678 O O . THR A 1 91 ? -18.514 -1.913 1.559 1.00 97.81 91 THR A O 1
ATOM 681 N N . GLN A 1 92 ? -17.403 -2.638 -0.246 1.00 97.25 92 GLN A N 1
ATOM 682 C CA . GLN A 1 92 ? -18.007 -1.695 -1.191 1.00 97.25 92 GLN A CA 1
ATOM 683 C C . GLN A 1 92 ? -19.490 -2.006 -1.406 1.00 97.25 92 GLN A C 1
ATOM 685 O O . GLN A 1 92 ? -20.308 -1.088 -1.406 1.00 97.25 92 GLN A O 1
ATOM 690 N N . VAL A 1 93 ? -19.848 -3.290 -1.512 1.00 98.06 93 VAL A N 1
ATOM 691 C CA . VAL A 1 93 ? -21.240 -3.750 -1.576 1.00 98.06 93 VAL A CA 1
ATOM 692 C C . VAL A 1 93 ? -21.983 -3.318 -0.318 1.00 98.06 93 VAL A C 1
ATOM 694 O O . VAL A 1 93 ? -22.990 -2.620 -0.437 1.00 98.06 93 VAL A O 1
ATOM 697 N N . GLN A 1 94 ? -21.465 -3.631 0.877 1.00 97.94 94 GLN A N 1
ATOM 698 C CA . GLN A 1 94 ? -22.100 -3.205 2.128 1.00 97.94 94 GLN A CA 1
ATOM 699 C C . GLN A 1 94 ? -22.248 -1.679 2.194 1.00 97.94 94 GLN A C 1
ATOM 701 O O . GLN A 1 94 ? -23.337 -1.173 2.457 1.00 97.94 94 GLN A O 1
ATOM 706 N N . SER A 1 95 ? -21.184 -0.932 1.890 1.00 97.31 95 SER A N 1
ATOM 707 C CA . SER A 1 95 ? -21.208 0.531 1.929 1.00 97.31 95 SER A CA 1
ATOM 708 C C . SER A 1 95 ? -22.176 1.149 0.919 1.00 97.31 95 SER A C 1
ATOM 710 O O . SER A 1 95 ? -22.734 2.207 1.199 1.00 97.31 95 SER A O 1
ATOM 712 N N . SER A 1 96 ? -22.378 0.519 -0.242 1.00 97.62 96 SER A N 1
ATOM 713 C CA . SER A 1 96 ? -23.312 1.002 -1.267 1.00 97.62 96 SER A CA 1
ATOM 714 C C . SER A 1 96 ? -24.776 0.883 -0.846 1.00 97.62 96 SER A C 1
ATOM 716 O O . SER A 1 96 ? -25.613 1.648 -1.318 1.00 97.62 96 SER A O 1
ATOM 718 N N . MET A 1 97 ? -25.081 -0.050 0.059 1.00 98.00 97 MET A N 1
ATOM 719 C CA . MET A 1 97 ? -26.431 -0.269 0.574 1.00 98.00 97 MET A CA 1
ATOM 720 C C . MET A 1 97 ? -26.727 0.557 1.829 1.00 98.00 97 MET A C 1
ATOM 722 O O . MET A 1 97 ? -27.896 0.743 2.152 1.00 98.00 97 MET A O 1
ATOM 726 N N . GLY A 1 98 ? -25.699 1.069 2.515 1.00 97.25 98 GLY A N 1
ATOM 727 C CA . GLY A 1 98 ? -25.816 1.759 3.801 1.00 97.25 98 GLY A CA 1
ATOM 728 C C . GLY A 1 98 ? -25.654 0.816 4.998 1.00 97.25 98 GLY A C 1
ATOM 729 O O . GLY A 1 98 ? -25.129 -0.292 4.869 1.00 97.25 98 GLY A O 1
ATOM 730 N N . TYR A 1 99 ? -26.089 1.263 6.177 1.00 96.56 99 TYR A N 1
ATOM 731 C CA . TYR A 1 99 ? -25.931 0.532 7.442 1.00 96.56 99 TYR A CA 1
ATOM 732 C C . TYR A 1 99 ? -27.148 0.744 8.341 1.00 96.56 99 TYR A C 1
ATOM 734 O O . TYR A 1 99 ? -27.721 1.833 8.373 1.00 96.56 99 TYR A O 1
ATOM 742 N N . GLY A 1 100 ? -27.546 -0.297 9.072 1.00 93.88 100 GLY A N 1
ATOM 743 C CA . GLY A 1 100 ? -28.757 -0.302 9.887 1.00 93.88 100 GLY A CA 1
ATOM 744 C C . GLY A 1 100 ? -29.967 0.244 9.125 1.00 93.88 100 GLY A C 1
ATOM 745 O O . GLY A 1 100 ? -30.280 -0.188 8.012 1.00 93.88 100 GLY A O 1
ATOM 746 N N . ASN A 1 101 ? -30.619 1.247 9.707 1.00 91.88 101 ASN A N 1
ATOM 747 C CA . ASN A 1 101 ? -31.811 1.871 9.132 1.00 91.88 101 ASN A CA 1
ATOM 748 C C . ASN A 1 101 ? -31.506 2.933 8.066 1.00 91.88 101 ASN A C 1
ATOM 750 O O . ASN A 1 101 ? -32.434 3.417 7.421 1.00 91.88 101 ASN A O 1
ATOM 754 N N . PHE A 1 102 ? -30.235 3.254 7.831 1.00 94.56 102 PHE A N 1
ATOM 755 C CA . PHE A 1 102 ? -29.831 4.403 7.031 1.00 94.56 102 PHE A CA 1
ATOM 756 C C . PHE A 1 102 ? -29.351 3.979 5.645 1.00 94.56 102 PHE A C 1
ATOM 758 O O . PHE A 1 102 ? -28.394 3.207 5.509 1.00 94.56 102 PHE A O 1
ATOM 765 N N . ALA A 1 103 ? -29.998 4.506 4.606 1.00 96.00 103 ALA A N 1
ATOM 766 C CA . ALA A 1 103 ? -29.434 4.477 3.264 1.00 96.00 103 ALA A CA 1
ATOM 767 C C . ALA A 1 103 ? -28.217 5.428 3.193 1.00 96.00 103 ALA A C 1
ATOM 769 O O . ALA A 1 103 ? -28.051 6.291 4.062 1.00 96.00 103 ALA A O 1
ATOM 770 N N . PRO A 1 104 ? -27.356 5.329 2.163 1.00 95.00 104 PRO A N 1
ATOM 771 C CA . PRO A 1 104 ? -26.166 6.177 2.065 1.00 95.00 104 PRO A CA 1
ATOM 772 C C . PRO A 1 104 ? -26.466 7.681 2.138 1.00 95.00 104 PRO A C 1
ATOM 774 O O . PRO A 1 104 ? -25.743 8.415 2.804 1.00 95.00 104 PRO A O 1
ATOM 777 N N . GLN A 1 105 ? -27.556 8.130 1.508 1.00 94.50 105 GLN A N 1
ATOM 778 C CA . GLN A 1 105 ? -27.960 9.540 1.521 1.00 94.50 105 GLN A CA 1
ATOM 779 C C . GLN A 1 105 ? -28.412 10.008 2.912 1.00 94.50 105 GLN A C 1
ATOM 781 O O . GLN A 1 105 ? -28.128 11.144 3.288 1.00 94.50 105 GLN A O 1
ATOM 786 N N . ASP A 1 106 ? -29.057 9.137 3.694 1.00 94.12 106 ASP A N 1
ATOM 787 C CA . ASP A 1 106 ? -29.453 9.445 5.072 1.00 94.12 106 ASP A CA 1
ATOM 788 C C . ASP A 1 106 ? -28.213 9.618 5.952 1.00 94.12 106 ASP A C 1
ATOM 790 O O . ASP A 1 106 ? -28.106 10.597 6.686 1.00 94.12 106 ASP A O 1
ATOM 794 N N . LEU A 1 107 ? -27.228 8.720 5.818 1.00 93.44 107 LEU A N 1
ATOM 795 C CA . LEU A 1 107 ? -25.949 8.843 6.525 1.00 93.44 107 LEU A CA 1
ATOM 796 C C . LEU A 1 107 ? -25.227 10.137 6.154 1.00 93.44 107 LEU A C 1
ATOM 798 O O . LEU A 1 107 ? -24.727 10.821 7.041 1.00 93.44 107 LEU A O 1
ATOM 802 N N . THR A 1 108 ? -25.200 10.515 4.872 1.00 93.81 108 THR A N 1
ATOM 803 C CA . THR A 1 108 ? -24.622 11.800 4.449 1.00 93.81 108 THR A CA 1
ATOM 804 C C . THR A 1 108 ? -25.311 12.983 5.131 1.00 93.81 108 THR A C 1
ATOM 806 O O . THR A 1 108 ? -24.624 13.888 5.595 1.00 93.81 108 THR A O 1
ATOM 809 N N . LYS A 1 109 ? -26.645 12.967 5.246 1.00 93.56 109 LYS A N 1
ATOM 810 C CA . LYS A 1 109 ? -27.403 14.025 5.932 1.00 93.56 109 LYS A CA 1
ATOM 811 C C . LYS A 1 109 ? -27.111 14.063 7.437 1.00 93.56 109 LYS A C 1
ATOM 813 O O . LYS A 1 109 ? -26.815 15.133 7.955 1.00 93.56 109 LYS A O 1
ATOM 818 N N . ILE A 1 110 ? -27.112 12.916 8.124 1.00 91.69 110 ILE A N 1
ATOM 819 C CA . ILE A 1 110 ? -26.838 12.814 9.577 1.00 91.69 110 ILE A CA 1
ATOM 820 C C . ILE A 1 110 ? -25.411 13.255 9.927 1.00 91.69 110 ILE A C 1
ATOM 822 O O . ILE A 1 110 ? -25.162 13.801 11.006 1.00 91.69 110 ILE A O 1
ATOM 826 N N . MET A 1 111 ? -24.466 12.988 9.026 1.00 93.75 111 MET A N 1
ATOM 827 C CA . MET A 1 111 ? -23.059 13.349 9.182 1.00 93.75 111 MET A CA 1
ATOM 828 C C . MET A 1 111 ? -22.754 14.776 8.714 1.00 93.75 111 MET A C 1
ATOM 830 O O . MET A 1 111 ? -21.629 15.241 8.888 1.00 93.75 111 MET A O 1
ATOM 834 N N . SER A 1 112 ? -23.728 15.488 8.141 1.00 94.56 112 SER A N 1
ATOM 835 C CA . SER A 1 112 ? -23.549 16.874 7.712 1.00 94.56 112 SER A CA 1
ATOM 836 C C . SER A 1 112 ? -23.130 17.750 8.895 1.00 94.56 112 SER A C 1
ATOM 838 O O . SER A 1 112 ? -23.731 17.705 9.967 1.00 94.56 112 SER A O 1
ATOM 840 N N . GLY A 1 113 ? -22.057 18.522 8.717 1.00 94.69 113 GLY A N 1
ATOM 841 C CA . GLY A 1 113 ? -21.477 19.358 9.772 1.00 94.69 113 GLY A CA 1
ATOM 842 C C . GLY A 1 113 ? -20.651 18.611 10.831 1.00 94.69 113 GLY A C 1
ATOM 843 O O . GLY A 1 113 ? -20.008 19.275 11.641 1.00 94.69 113 GLY A O 1
ATOM 844 N N . LYS A 1 114 ? -20.610 17.270 10.811 1.00 96.00 114 LYS A N 1
ATOM 845 C CA . LYS A 1 114 ? -19.774 16.447 11.701 1.00 96.00 114 LYS A CA 1
ATOM 846 C C . LYS A 1 114 ? -18.501 16.021 10.975 1.00 96.00 114 LYS A C 1
ATOM 848 O O . LYS A 1 114 ? -18.547 15.434 9.895 1.00 96.00 114 LYS A O 1
ATOM 853 N N . LYS A 1 115 ? -17.343 16.266 11.579 1.00 97.44 115 LYS A N 1
ATOM 854 C CA . LYS A 1 115 ? -16.035 15.880 11.041 1.00 97.44 115 LYS A CA 1
ATOM 855 C C . LYS A 1 115 ? -15.580 14.560 11.655 1.00 97.44 115 LYS A C 1
ATOM 857 O O . LYS A 1 115 ? -14.621 14.521 12.418 1.00 97.44 115 LYS A O 1
ATOM 862 N N . ALA A 1 116 ? -16.271 13.477 11.308 1.00 97.88 116 ALA A N 1
ATOM 863 C CA . ALA A 1 116 ? -15.946 12.129 11.762 1.00 97.88 116 ALA A CA 1
ATOM 864 C C . ALA A 1 116 ? -16.236 11.076 10.687 1.00 97.88 116 ALA A C 1
ATOM 866 O O . ALA A 1 116 ? -17.175 11.213 9.905 1.00 97.88 116 ALA A O 1
ATOM 867 N N . ASN A 1 117 ? -15.462 9.994 10.660 1.00 97.31 117 ASN A N 1
ATOM 868 C CA .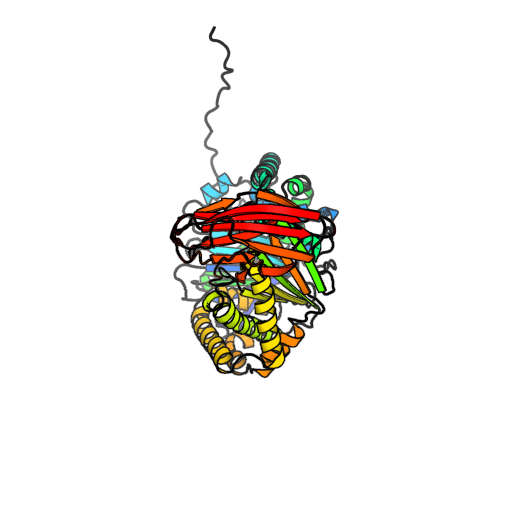 ASN A 1 117 ? -15.778 8.804 9.874 1.00 97.31 117 ASN A CA 1
ATOM 869 C C . ASN A 1 117 ? -15.148 7.544 10.473 1.00 97.31 117 ASN A C 1
ATOM 871 O O . ASN A 1 117 ? -14.172 7.612 11.212 1.00 97.31 117 ASN A O 1
ATOM 875 N N . ALA A 1 118 ? -15.695 6.395 10.088 1.00 97.81 118 ALA A N 1
ATOM 876 C CA . ALA A 1 118 ? -15.084 5.088 10.286 1.00 97.81 118 ALA A CA 1
ATOM 877 C C . ALA A 1 118 ? -15.240 4.273 8.998 1.00 97.81 118 ALA A C 1
ATOM 879 O O . ALA A 1 118 ? -16.225 4.451 8.276 1.00 97.81 118 ALA A O 1
ATOM 880 N N . SER A 1 119 ? -14.323 3.364 8.695 1.00 97.19 119 SER A N 1
ATOM 881 C CA . SER A 1 119 ? -14.365 2.495 7.522 1.00 97.19 119 SER A CA 1
ATOM 882 C C . SER A 1 119 ? -13.869 1.092 7.860 1.00 97.19 119 SER A C 1
ATOM 884 O O . SER A 1 119 ? -13.100 0.911 8.800 1.00 97.19 119 SER A O 1
ATOM 886 N N . VAL A 1 120 ? -14.348 0.104 7.104 1.00 97.88 120 VAL A N 1
ATOM 887 C CA . VAL A 1 120 ? -13.930 -1.298 7.194 1.00 97.88 120 VAL A CA 1
ATOM 888 C C . VAL A 1 120 ? -13.384 -1.690 5.828 1.00 97.88 120 VAL A C 1
ATOM 890 O O . VAL A 1 120 ? -14.032 -1.448 4.806 1.00 97.88 120 VAL A O 1
ATOM 893 N N . SER A 1 121 ? -12.205 -2.293 5.802 1.00 97.62 121 SER A N 1
ATOM 894 C CA . SER A 1 121 ? -11.556 -2.799 4.599 1.00 97.62 121 SER A CA 1
ATOM 895 C C . SER A 1 121 ? -10.905 -4.153 4.871 1.00 97.62 121 SER A C 1
ATOM 897 O O . SER A 1 121 ? -10.533 -4.481 5.997 1.00 97.62 121 SER A O 1
ATOM 899 N N . PHE A 1 122 ? -10.788 -4.966 3.826 1.00 97.19 122 PHE A N 1
ATOM 900 C CA . PHE A 1 122 ? -10.095 -6.249 3.879 1.00 97.19 122 PHE A CA 1
ATOM 901 C C . PHE A 1 122 ? -8.962 -6.195 2.861 1.00 97.19 122 PHE A C 1
ATOM 903 O O . PHE A 1 122 ? -9.209 -6.009 1.668 1.00 97.19 122 PHE A O 1
ATOM 910 N N . THR A 1 123 ? -7.723 -6.324 3.329 1.00 95.75 123 THR A N 1
ATOM 911 C CA . THR A 1 123 ? -6.587 -6.580 2.440 1.00 95.75 123 THR A CA 1
ATOM 912 C C . THR A 1 123 ? -6.549 -8.072 2.111 1.00 95.75 123 THR A C 1
ATOM 914 O O . THR A 1 123 ? -7.438 -8.831 2.504 1.00 95.75 123 THR A O 1
ATOM 917 N N . GLU A 1 124 ? -5.526 -8.529 1.394 1.00 94.88 124 GLU A N 1
ATOM 918 C CA . GLU A 1 124 ? -5.333 -9.963 1.176 1.00 94.88 124 GLU A CA 1
ATOM 919 C C . GLU A 1 124 ? -5.172 -10.727 2.503 1.00 94.88 124 GLU A C 1
ATOM 921 O O . GLU A 1 124 ? -5.792 -11.775 2.690 1.00 94.88 124 GLU A O 1
ATOM 926 N N . THR A 1 125 ? -4.398 -10.188 3.449 1.00 97.25 125 THR A N 1
ATOM 927 C CA . THR A 1 125 ? -3.967 -10.904 4.663 1.00 97.25 125 THR A CA 1
ATOM 928 C C . THR A 1 125 ? -4.468 -10.308 5.974 1.00 97.25 125 THR A C 1
ATOM 930 O O . THR A 1 125 ? -4.208 -10.874 7.038 1.00 97.25 125 THR A O 1
ATOM 933 N N . LYS A 1 126 ? -5.181 -9.177 5.941 1.00 97.88 126 LYS A N 1
ATOM 934 C CA . LYS A 1 126 ? -5.628 -8.463 7.143 1.00 97.88 126 LYS A CA 1
ATOM 935 C C . LYS A 1 126 ? -7.046 -7.926 7.011 1.00 97.88 126 LYS A C 1
ATOM 937 O O . LYS A 1 126 ? -7.480 -7.526 5.931 1.00 97.88 126 LYS A O 1
ATOM 942 N N . ASP A 1 127 ? -7.733 -7.860 8.146 1.00 98.12 127 ASP A N 1
ATOM 943 C CA . ASP A 1 127 ? -8.896 -6.987 8.296 1.00 98.12 127 ASP A CA 1
ATOM 944 C C . ASP A 1 127 ? -8.427 -5.667 8.892 1.00 98.12 127 ASP A C 1
ATOM 946 O O . ASP A 1 127 ? -7.653 -5.670 9.854 1.00 98.12 127 ASP A O 1
ATOM 950 N N . VAL A 1 128 ? -8.912 -4.560 8.340 1.00 98.38 128 VAL A N 1
ATOM 951 C CA . VAL A 1 128 ? -8.548 -3.216 8.771 1.00 98.38 128 VAL A CA 1
ATOM 952 C C . VAL A 1 128 ? -9.812 -2.405 9.016 1.00 98.38 128 VAL A C 1
ATOM 954 O O . VAL A 1 128 ? -10.742 -2.371 8.212 1.00 98.38 128 VAL A O 1
ATOM 957 N N . ILE A 1 129 ? -9.827 -1.722 10.146 1.00 98.44 129 ILE A N 1
ATOM 958 C CA . ILE A 1 129 ? -10.782 -0.686 10.492 1.00 98.44 129 ILE A CA 1
ATOM 959 C C . ILE A 1 129 ? -9.993 0.611 10.568 1.00 98.44 129 ILE A C 1
ATOM 961 O O . ILE A 1 129 ? -8.927 0.643 11.172 1.00 98.44 129 ILE A O 1
ATOM 965 N N . SER A 1 130 ? -10.495 1.685 9.977 1.00 98.38 130 SER A N 1
ATOM 966 C CA . SER A 1 130 ? -9.890 3.010 10.112 1.00 98.38 130 SER A CA 1
ATOM 967 C C . SER A 1 130 ? -10.938 4.044 10.475 1.00 98.38 130 SER A C 1
ATOM 969 O O . SER A 1 130 ? -12.128 3.837 10.252 1.00 98.38 130 SER A O 1
ATOM 971 N N . GLY A 1 131 ? -10.511 5.161 11.041 1.00 98.31 131 GLY A N 1
ATOM 972 C CA . GLY A 1 131 ? -11.378 6.299 11.281 1.00 98.31 131 GLY A CA 1
ATOM 973 C C . GLY A 1 131 ? -10.585 7.540 11.632 1.00 98.31 131 GLY A C 1
ATOM 974 O O . GLY A 1 131 ? -9.418 7.468 12.022 1.00 98.31 131 GLY A O 1
ATOM 975 N N . ASN A 1 132 ? -11.236 8.683 11.492 1.00 98.50 132 ASN A N 1
ATOM 976 C CA . ASN A 1 132 ? -10.726 9.938 12.012 1.00 98.50 132 ASN A CA 1
ATOM 977 C C . ASN A 1 132 ? -11.871 10.816 12.501 1.00 98.50 132 ASN A C 1
ATOM 979 O O . ASN A 1 132 ? -13.000 10.707 12.016 1.00 98.50 132 ASN A O 1
ATOM 983 N N . ALA A 1 133 ? -11.553 11.698 13.439 1.00 98.62 133 ALA A N 1
ATOM 984 C CA . ALA A 1 133 ? -12.475 12.657 14.014 1.00 98.62 133 ALA A CA 1
ATOM 985 C C . ALA A 1 133 ? -11.757 13.935 14.453 1.00 98.62 133 ALA A C 1
ATOM 987 O O . ALA A 1 133 ? -10.547 13.930 14.681 1.00 98.62 133 ALA A O 1
ATOM 988 N N . THR A 1 134 ? -12.527 15.003 14.622 1.00 98.44 134 THR A N 1
ATOM 989 C CA . THR A 1 134 ? -12.173 16.107 15.524 1.00 98.44 134 THR A CA 1
ATOM 990 C C . THR A 1 134 ? -12.375 15.690 16.979 1.00 98.44 134 THR A C 1
ATOM 992 O O . THR A 1 134 ? -13.018 14.676 17.265 1.00 98.44 134 THR A O 1
ATOM 995 N N . ILE A 1 135 ? -11.885 16.496 17.922 1.00 97.12 135 ILE A N 1
ATOM 996 C CA . ILE A 1 135 ? -12.118 16.281 19.358 1.00 97.12 135 ILE A CA 1
ATOM 997 C C . ILE A 1 135 ? -13.621 16.290 19.651 1.00 97.12 135 ILE A C 1
ATOM 999 O O . ILE A 1 135 ? -14.129 15.419 20.357 1.00 97.12 135 ILE A O 1
ATOM 1003 N N . LYS A 1 136 ? -14.340 17.256 19.065 1.00 97.44 136 LYS A N 1
ATOM 1004 C CA . LYS A 1 136 ? -15.789 17.419 19.235 1.00 97.44 136 LYS A CA 1
ATOM 1005 C C . LYS A 1 136 ? -16.577 16.229 18.683 1.00 97.44 136 LYS A C 1
ATOM 1007 O O . LYS A 1 136 ? -17.554 15.812 19.298 1.00 97.44 136 LYS A O 1
ATOM 1012 N N . ASP A 1 137 ? -16.164 15.684 17.540 1.00 97.94 137 ASP A N 1
ATOM 1013 C CA . ASP A 1 137 ? -16.908 14.631 16.841 1.00 97.94 137 ASP A CA 1
ATOM 1014 C C . ASP A 1 137 ? -16.377 13.215 17.140 1.00 97.94 137 ASP A C 1
ATOM 1016 O O . ASP A 1 137 ? -16.781 12.246 16.491 1.00 97.94 137 ASP A O 1
ATOM 1020 N N . LEU A 1 138 ? -15.507 13.061 18.146 1.00 97.88 138 LEU A N 1
ATOM 1021 C CA . LEU A 1 138 ? -14.886 11.784 18.507 1.00 97.88 138 LEU A CA 1
ATOM 1022 C C . LEU A 1 138 ? -15.915 10.691 18.825 1.00 97.88 138 LEU A C 1
ATOM 1024 O O . LEU A 1 138 ? -15.819 9.578 18.307 1.00 97.88 138 LEU A O 1
ATOM 1028 N N . GLU A 1 139 ? -16.936 11.002 19.628 1.00 97.38 139 GLU A N 1
ATOM 1029 C CA . GLU A 1 139 ? -18.010 10.045 19.925 1.00 97.38 139 GLU A CA 1
ATOM 1030 C C . GLU A 1 139 ? -18.783 9.646 18.655 1.00 97.38 139 GLU A C 1
ATOM 1032 O O . GLU A 1 139 ? -19.148 8.481 18.498 1.00 97.38 139 GLU A O 1
ATOM 1037 N N . THR A 1 140 ? -18.938 10.560 17.690 1.00 97.62 140 THR A N 1
ATOM 1038 C CA . THR A 1 140 ? -19.574 10.253 16.397 1.00 97.62 140 THR A CA 1
ATOM 1039 C C . THR A 1 140 ? -18.759 9.222 15.606 1.00 97.62 140 THR A C 1
ATOM 1041 O O . THR A 1 140 ? -19.336 8.320 14.997 1.00 97.62 140 THR A O 1
ATOM 1044 N N . MET A 1 141 ? -17.422 9.289 15.628 1.00 98.31 141 MET A N 1
ATOM 1045 C CA . MET A 1 141 ? -16.575 8.261 15.000 1.00 98.31 141 MET A CA 1
ATOM 1046 C C . MET A 1 141 ? -16.787 6.885 15.638 1.00 98.31 141 MET A C 1
ATOM 1048 O O . MET A 1 141 ? -16.927 5.893 14.919 1.00 98.31 141 MET A O 1
ATOM 1052 N N . PHE A 1 142 ? -16.858 6.815 16.969 1.00 98.44 142 PHE A N 1
ATOM 1053 C CA . PHE A 1 142 ? -17.139 5.567 17.679 1.00 98.44 142 PHE A CA 1
ATOM 1054 C C . PHE A 1 142 ? -18.534 5.010 17.361 1.00 98.44 142 PHE A C 1
ATOM 1056 O O . PHE A 1 142 ? -18.684 3.810 17.129 1.00 98.44 142 PHE A O 1
ATOM 1063 N N . GLN A 1 143 ? -19.549 5.872 17.273 1.00 97.44 143 GLN A N 1
ATOM 1064 C CA . GLN A 1 143 ? -20.895 5.477 16.853 1.00 97.44 143 GLN A CA 1
ATOM 1065 C C . GLN A 1 143 ? -20.909 4.946 15.415 1.00 97.44 143 GLN A C 1
ATOM 1067 O O . GLN A 1 143 ? -21.510 3.906 15.148 1.00 97.44 143 GLN A O 1
ATOM 1072 N N . MET A 1 144 ? -20.201 5.611 14.496 1.00 97.25 144 MET A N 1
ATOM 1073 C CA . MET A 1 144 ? -20.042 5.164 13.110 1.00 97.25 144 MET A CA 1
ATOM 1074 C C . MET A 1 144 ? -19.372 3.792 13.026 1.00 97.25 144 MET A C 1
ATOM 1076 O O . MET A 1 144 ? -19.834 2.930 12.278 1.00 97.25 144 MET A O 1
ATOM 1080 N N . LEU A 1 145 ? -18.307 3.569 13.798 1.00 97.62 145 LEU A N 1
ATOM 1081 C CA . LEU A 1 145 ? -17.670 2.261 13.905 1.00 97.62 145 LEU A CA 1
ATOM 1082 C C . LEU A 1 145 ? -18.679 1.206 14.370 1.00 97.62 145 LEU A C 1
ATOM 1084 O O . LEU A 1 145 ? -18.881 0.199 13.693 1.00 97.62 145 LEU A O 1
ATOM 1088 N N . HIS A 1 146 ? -19.349 1.458 15.494 1.00 97.00 146 HIS A N 1
ATOM 1089 C CA . HIS A 1 146 ? -20.281 0.507 16.083 1.00 97.00 146 HIS A CA 1
ATOM 1090 C C . HIS A 1 146 ? -21.430 0.170 15.120 1.00 97.00 146 HIS A C 1
ATOM 1092 O O . HIS A 1 146 ? -21.760 -1.004 14.939 1.00 97.00 146 HIS A O 1
ATOM 1098 N N . LEU A 1 147 ? -21.986 1.170 14.428 1.00 96.38 147 LEU A N 1
ATOM 1099 C CA . LEU A 1 147 ? -23.012 0.987 13.399 1.00 96.38 147 LEU A CA 1
ATOM 1100 C C . LEU A 1 147 ? -22.522 0.054 12.280 1.00 96.38 147 LEU A C 1
ATOM 1102 O O . LEU A 1 147 ? -23.213 -0.899 11.920 1.00 96.38 147 LEU A O 1
ATOM 1106 N N . LYS A 1 148 ? -21.312 0.289 11.757 1.00 96.44 148 LYS A N 1
ATOM 1107 C CA . LYS A 1 148 ? -20.749 -0.493 10.644 1.00 96.44 148 LYS A CA 1
ATOM 1108 C C . LYS A 1 148 ? -20.413 -1.935 11.010 1.00 96.44 148 LYS A C 1
ATOM 1110 O O . LYS A 1 148 ? -20.427 -2.794 10.128 1.00 96.44 148 LYS A O 1
ATOM 1115 N N . ILE A 1 149 ? -20.116 -2.201 12.278 1.00 96.38 149 ILE A N 1
ATOM 1116 C CA . ILE A 1 149 ? -19.797 -3.543 12.772 1.00 96.38 149 ILE A CA 1
ATOM 1117 C C . ILE A 1 149 ? -21.056 -4.331 13.138 1.00 96.38 149 ILE A C 1
ATOM 1119 O O . ILE A 1 149 ? -21.145 -5.519 12.835 1.00 96.38 149 ILE A O 1
ATOM 1123 N N . THR A 1 150 ? -22.040 -3.679 13.756 1.00 94.94 150 THR A N 1
ATOM 1124 C CA . THR A 1 150 ? -23.172 -4.376 14.390 1.00 94.94 150 THR A CA 1
ATOM 1125 C C . THR A 1 150 ? -24.465 -4.357 13.578 1.00 94.94 150 THR A C 1
ATOM 1127 O O . THR A 1 150 ? -25.338 -5.188 13.820 1.00 94.94 150 THR A O 1
ATOM 1130 N N . ALA A 1 151 ? -24.597 -3.463 12.592 1.00 94.88 151 ALA A N 1
ATOM 1131 C CA . ALA A 1 151 ? -25.846 -3.264 11.862 1.00 94.88 151 ALA A CA 1
ATOM 1132 C C . ALA A 1 151 ? -25.640 -3.286 10.339 1.00 94.88 151 ALA A C 1
ATOM 1134 O O . ALA A 1 151 ? -25.610 -2.253 9.665 1.00 94.88 151 ALA A O 1
ATOM 1135 N N . GLN A 1 152 ? -25.537 -4.486 9.765 1.00 94.44 152 GLN A N 1
ATOM 1136 C CA . GLN A 1 152 ? -25.572 -4.640 8.310 1.00 94.44 152 GLN A CA 1
ATOM 1137 C C . GLN A 1 152 ? -26.942 -4.254 7.749 1.00 94.44 152 GLN A C 1
ATOM 1139 O O . GLN A 1 152 ? -27.982 -4.548 8.336 1.00 94.44 152 GLN A O 1
ATOM 1144 N N . ARG A 1 153 ? -26.931 -3.649 6.565 1.00 95.62 153 ARG A N 1
ATOM 1145 C CA . ARG A 1 153 ? -28.129 -3.341 5.784 1.00 95.62 153 ARG A CA 1
ATOM 1146 C C . ARG A 1 153 ? -28.126 -4.123 4.477 1.00 95.62 153 ARG A C 1
ATOM 1148 O O . ARG A 1 153 ? -27.101 -4.158 3.797 1.00 95.62 153 ARG A O 1
ATOM 1155 N N . LYS A 1 154 ? -29.276 -4.703 4.122 1.00 97.69 154 LYS A N 1
ATOM 1156 C CA . LYS A 1 154 ? -29.534 -5.328 2.818 1.00 97.69 154 LYS A CA 1
ATOM 1157 C C . LYS A 1 154 ? -30.491 -4.454 2.020 1.00 97.69 154 LYS A C 1
ATOM 1159 O O . LYS A 1 154 ? -31.602 -4.197 2.469 1.00 97.69 154 LYS A O 1
ATOM 1164 N N . ASP A 1 155 ? -30.072 -4.047 0.830 1.00 98.25 155 ASP A N 1
ATOM 1165 C CA . ASP A 1 155 ? -30.902 -3.292 -0.103 1.00 98.25 155 ASP A CA 1
ATOM 1166 C C . ASP A 1 155 ? -30.611 -3.762 -1.534 1.00 98.25 155 ASP A C 1
ATOM 1168 O O . ASP A 1 155 ? -29.582 -3.440 -2.131 1.00 98.25 155 ASP A O 1
ATOM 1172 N N . THR A 1 156 ? -31.506 -4.587 -2.082 1.00 97.69 156 THR A N 1
ATOM 1173 C CA . THR A 1 156 ? -31.273 -5.208 -3.396 1.00 97.69 156 THR A CA 1
ATOM 1174 C C . THR A 1 156 ? -31.330 -4.197 -4.540 1.00 97.69 156 THR A C 1
ATOM 1176 O O . THR A 1 156 ? -30.690 -4.415 -5.568 1.00 97.69 156 THR A O 1
ATOM 1179 N N . ALA A 1 157 ? -32.066 -3.092 -4.380 1.00 98.25 157 ALA A N 1
ATOM 1180 C CA . ALA A 1 157 ? -32.151 -2.047 -5.391 1.00 98.25 157 ALA A CA 1
ATOM 1181 C C . ALA A 1 157 ? -30.846 -1.249 -5.443 1.00 98.25 157 ALA A C 1
ATOM 1183 O O . ALA A 1 157 ? -30.274 -1.092 -6.522 1.00 98.25 157 ALA A O 1
ATOM 1184 N N . LEU A 1 158 ? -30.319 -0.839 -4.285 1.00 98.19 158 LEU A N 1
ATOM 1185 C CA . LEU A 1 158 ? -29.020 -0.167 -4.209 1.00 98.19 158 LEU A CA 1
ATOM 1186 C C . LEU A 1 158 ? -27.872 -1.071 -4.667 1.00 98.19 158 LEU A C 1
ATOM 1188 O O . LEU A 1 158 ? -26.975 -0.596 -5.360 1.00 98.19 158 LEU A O 1
ATOM 1192 N N . PHE A 1 159 ? -27.929 -2.376 -4.381 1.00 98.50 159 PHE A N 1
ATOM 1193 C CA . PHE A 1 159 ? -26.966 -3.333 -4.929 1.00 98.50 159 PHE A CA 1
ATOM 1194 C C . PHE A 1 159 ? -27.002 -3.391 -6.467 1.00 98.50 159 PHE A C 1
ATOM 1196 O O . PHE A 1 159 ? -25.954 -3.311 -7.109 1.00 98.50 159 PHE A O 1
ATOM 1203 N N . ARG A 1 160 ? -28.192 -3.473 -7.085 1.00 98.44 160 ARG A N 1
ATOM 1204 C CA . ARG A 1 160 ? -28.316 -3.430 -8.556 1.00 98.44 160 ARG A CA 1
ATOM 1205 C C . ARG A 1 160 ? -27.765 -2.121 -9.125 1.00 98.44 160 ARG A C 1
ATOM 1207 O O . ARG A 1 160 ? -27.034 -2.147 -10.113 1.00 98.44 160 ARG A O 1
ATOM 1214 N N . SER A 1 161 ? -28.050 -0.992 -8.477 1.00 98.06 161 SER A N 1
ATOM 1215 C CA . SER A 1 161 ? -27.490 0.312 -8.852 1.00 98.06 161 SER A CA 1
ATOM 1216 C C . SER A 1 161 ? -25.965 0.344 -8.736 1.00 98.06 161 SER A C 1
ATOM 1218 O O . SER A 1 161 ? -25.303 0.873 -9.626 1.00 98.06 161 SER A O 1
ATOM 1220 N N . PHE A 1 162 ? -25.391 -0.257 -7.689 1.00 97.75 162 PHE A N 1
ATOM 1221 C CA . PHE A 1 162 ? -23.944 -0.408 -7.531 1.00 97.75 162 PHE A CA 1
ATOM 1222 C C . PHE A 1 162 ? -23.333 -1.205 -8.690 1.00 97.75 162 PHE A C 1
ATOM 1224 O O . PHE A 1 162 ? -22.382 -0.728 -9.311 1.00 97.75 162 PHE A O 1
ATOM 1231 N N . VAL A 1 163 ? -23.895 -2.371 -9.025 1.00 98.25 163 VAL A N 1
ATOM 1232 C CA . VAL A 1 163 ? -23.419 -3.203 -10.144 1.00 98.25 163 VAL A CA 1
ATOM 1233 C C . VAL A 1 163 ? -23.495 -2.426 -11.459 1.00 98.25 163 VAL A C 1
ATOM 1235 O O . VAL A 1 163 ? -22.486 -2.292 -12.149 1.00 98.25 163 VAL A O 1
ATOM 1238 N N . ASN A 1 164 ? -24.651 -1.836 -11.778 1.00 97.94 164 ASN A N 1
ATOM 1239 C CA . ASN A 1 164 ? -24.855 -1.105 -13.030 1.00 97.94 164 ASN A CA 1
ATOM 1240 C C . ASN A 1 164 ? -23.933 0.113 -13.153 1.00 97.94 164 ASN A C 1
ATOM 1242 O O . ASN A 1 164 ? -23.310 0.307 -14.194 1.00 97.94 164 ASN A O 1
ATOM 1246 N N . LYS A 1 165 ? -23.787 0.906 -12.083 1.00 96.69 165 LYS A N 1
ATOM 1247 C CA . LYS A 1 165 ? -22.902 2.076 -12.072 1.00 96.69 165 LYS A CA 1
ATOM 1248 C C . LYS A 1 165 ? -21.454 1.682 -12.346 1.00 96.69 165 LYS A C 1
ATOM 1250 O O . LYS A 1 165 ? -20.807 2.318 -13.172 1.00 96.69 165 LYS A O 1
ATOM 1255 N N . ASN A 1 166 ? -20.952 0.642 -11.680 1.00 95.69 166 ASN A N 1
ATOM 1256 C CA . ASN A 1 166 ? -19.577 0.192 -11.883 1.00 95.69 166 ASN A CA 1
ATOM 1257 C C . ASN A 1 166 ? -19.374 -0.407 -13.280 1.00 95.69 166 ASN A C 1
ATOM 1259 O O . ASN A 1 166 ? -18.368 -0.118 -13.925 1.00 95.69 166 ASN A O 1
ATOM 1263 N N . LYS A 1 167 ? -20.343 -1.174 -13.796 1.00 96.00 167 LYS A N 1
ATOM 1264 C CA . LYS A 1 167 ? -20.307 -1.666 -15.181 1.00 96.00 167 LYS A CA 1
ATOM 1265 C C . LYS A 1 167 ? -20.195 -0.518 -16.177 1.00 96.00 167 LYS A C 1
ATOM 1267 O O . LYS A 1 167 ? -19.317 -0.562 -17.030 1.00 96.00 167 LYS A O 1
ATOM 1272 N N . SER A 1 168 ? -21.018 0.519 -16.033 1.00 95.44 168 SER A N 1
ATOM 1273 C CA . SER A 1 168 ? -20.966 1.703 -16.897 1.00 95.44 168 SER A CA 1
ATOM 1274 C C . SER A 1 168 ? -19.655 2.474 -16.745 1.00 95.44 168 SER A C 1
ATOM 1276 O O . SER A 1 168 ? -19.052 2.855 -17.744 1.00 95.44 168 SER A O 1
ATOM 1278 N N . GLN A 1 169 ? -19.175 2.657 -15.511 1.00 93.50 169 GLN A N 1
ATOM 1279 C CA . GLN A 1 169 ? -17.921 3.358 -15.226 1.00 93.50 169 GLN A CA 1
ATOM 1280 C C . GLN A 1 169 ? -16.711 2.671 -15.874 1.00 93.50 169 GLN A C 1
ATOM 1282 O O . GLN A 1 169 ? -15.807 3.350 -16.356 1.00 93.50 169 GLN A O 1
ATOM 1287 N N . PHE A 1 170 ? -16.697 1.337 -15.907 1.00 93.62 170 PHE A N 1
ATOM 1288 C CA . PHE A 1 170 ? -15.574 0.557 -16.431 1.00 93.62 170 PHE A CA 1
ATOM 1289 C C . PHE A 1 170 ? -15.810 -0.026 -17.831 1.00 93.62 170 PHE A C 1
ATOM 1291 O O . PHE A 1 170 ? -14.927 -0.709 -18.349 1.00 93.62 170 PHE A O 1
ATOM 1298 N N . ALA A 1 171 ? -16.949 0.261 -18.474 1.00 91.25 171 ALA A N 1
ATOM 1299 C CA . ALA A 1 171 ? -17.315 -0.294 -19.783 1.00 91.25 171 ALA A CA 1
ATOM 1300 C C . ALA A 1 171 ? -16.246 -0.027 -20.852 1.00 91.25 171 ALA A C 1
ATOM 1302 O O . ALA A 1 171 ? -15.889 -0.921 -21.617 1.00 91.25 171 ALA A O 1
ATOM 1303 N N . ASN A 1 172 ? -15.689 1.186 -20.844 1.00 89.56 172 ASN A N 1
ATOM 1304 C CA . ASN A 1 172 ? -14.683 1.629 -21.806 1.00 89.56 172 ASN A CA 1
ATOM 1305 C C . ASN A 1 172 ? -13.262 1.640 -21.227 1.00 89.56 172 ASN A C 1
ATOM 1307 O O . ASN A 1 172 ? -12.349 2.114 -21.890 1.00 89.56 172 ASN A O 1
ATOM 1311 N N . LEU A 1 173 ? -13.019 1.110 -20.019 1.00 91.81 173 LEU A N 1
ATOM 1312 C CA . LEU A 1 173 ? -11.678 1.175 -19.418 1.00 91.81 173 LEU A CA 1
ATOM 1313 C C . LEU A 1 173 ? -10.625 0.490 -20.304 1.00 91.81 173 LEU A C 1
ATOM 1315 O O . LEU A 1 173 ? -9.508 0.978 -20.440 1.00 91.81 173 LEU A O 1
ATOM 1319 N N . MET A 1 174 ? -11.007 -0.591 -20.984 1.00 89.00 174 MET A N 1
ATOM 1320 C CA . MET A 1 174 ? -10.122 -1.331 -21.887 1.00 89.00 174 MET A CA 1
ATOM 1321 C C . MET A 1 174 ? -9.824 -0.607 -23.209 1.00 89.00 174 MET A C 1
ATOM 1323 O O . MET A 1 174 ? -8.966 -1.080 -23.960 1.00 89.00 174 MET A O 1
ATOM 1327 N N . SER A 1 175 ? -10.486 0.518 -23.514 1.00 89.19 175 SER A N 1
ATOM 1328 C CA . SER A 1 175 ? -10.089 1.388 -24.628 1.00 89.19 175 SER A CA 1
ATOM 1329 C C . SER A 1 175 ? -8.883 2.256 -24.268 1.00 89.19 175 SER A C 1
ATOM 1331 O O . SER A 1 175 ? -8.184 2.711 -25.169 1.00 89.19 175 SER A O 1
ATOM 1333 N N . ASN A 1 176 ? -8.596 2.452 -22.973 1.00 91.81 176 ASN A N 1
ATOM 1334 C CA . ASN A 1 176 ? -7.352 3.066 -22.533 1.00 91.81 176 ASN A CA 1
ATOM 1335 C C . ASN A 1 176 ? -6.183 2.095 -22.812 1.00 91.81 176 ASN A C 1
ATOM 1337 O O . ASN A 1 176 ? -6.175 0.971 -22.291 1.00 91.81 176 ASN A O 1
ATOM 1341 N N . PRO A 1 177 ? -5.185 2.498 -23.619 1.00 91.19 177 PRO A N 1
ATOM 1342 C CA . PRO A 1 177 ? -4.079 1.620 -23.986 1.00 91.19 177 PRO A CA 1
ATOM 1343 C C . PRO A 1 177 ? -3.266 1.119 -22.793 1.00 91.19 177 PRO A C 1
ATOM 1345 O O . PRO A 1 177 ? -2.950 -0.068 -22.725 1.00 91.19 177 PRO A O 1
ATOM 1348 N N . GLN A 1 178 ? -2.998 1.995 -21.822 1.00 92.19 178 GLN A N 1
ATOM 1349 C CA . GLN A 1 178 ? -2.228 1.655 -20.631 1.00 92.19 178 GLN A CA 1
ATOM 1350 C C . GLN A 1 178 ? -3.002 0.693 -19.723 1.00 92.19 178 GLN A C 1
ATOM 1352 O O . GLN A 1 178 ? -2.437 -0.297 -19.274 1.00 92.19 178 GLN A O 1
ATOM 1357 N N . ALA A 1 179 ? -4.304 0.905 -19.504 1.00 94.12 179 ALA A N 1
ATOM 1358 C CA . ALA A 1 179 ? -5.128 -0.024 -18.726 1.00 94.12 179 ALA A CA 1
ATOM 1359 C C . ALA A 1 179 ? -5.138 -1.425 -19.354 1.00 94.12 179 ALA A C 1
ATOM 1361 O O . ALA A 1 179 ? -4.953 -2.427 -18.669 1.00 94.12 179 ALA A O 1
ATOM 1362 N N . SER A 1 180 ? -5.278 -1.506 -20.676 1.00 93.44 180 SER A N 1
ATOM 1363 C CA . SER A 1 180 ? -5.230 -2.791 -21.370 1.00 93.44 180 SER A CA 1
ATOM 1364 C C . SER A 1 180 ? -3.846 -3.440 -21.355 1.00 93.44 180 SER A C 1
ATOM 1366 O O . SER A 1 180 ? -3.762 -4.668 -21.318 1.00 93.44 180 SER A O 1
ATOM 1368 N N . PHE A 1 181 ? -2.775 -2.647 -21.399 1.00 95.69 181 PHE A N 1
ATOM 1369 C CA . PHE A 1 181 ? -1.413 -3.142 -21.234 1.00 95.69 181 PHE A CA 1
ATOM 1370 C C . PHE A 1 181 ? -1.210 -3.730 -19.836 1.00 95.69 181 PHE A C 1
ATOM 1372 O O . PHE A 1 181 ? -0.765 -4.868 -19.730 1.00 95.69 181 PHE A O 1
ATOM 1379 N N . ILE A 1 182 ? -1.614 -3.016 -18.779 1.00 95.81 182 ILE A N 1
ATOM 1380 C CA . ILE A 1 182 ? -1.499 -3.484 -17.390 1.00 95.81 182 ILE A CA 1
ATOM 1381 C C . ILE A 1 182 ? -2.340 -4.749 -17.148 1.00 95.81 182 ILE A C 1
ATOM 1383 O O . ILE A 1 182 ? -1.845 -5.692 -16.534 1.00 95.81 182 ILE A O 1
ATOM 1387 N N . ASP A 1 183 ? -3.568 -4.828 -17.670 1.00 95.06 183 ASP A N 1
ATOM 1388 C CA . ASP A 1 183 ? -4.392 -6.048 -17.599 1.00 95.06 183 ASP A CA 1
ATOM 1389 C C . ASP A 1 183 ? -3.696 -7.248 -18.269 1.00 95.06 183 ASP A C 1
ATOM 1391 O O . ASP A 1 183 ? -3.601 -8.330 -17.685 1.00 95.06 183 ASP A O 1
ATOM 1395 N N . THR A 1 184 ? -3.143 -7.045 -19.469 1.00 95.94 184 THR A N 1
ATOM 1396 C CA . THR A 1 184 ? -2.400 -8.086 -20.200 1.00 95.94 184 THR A CA 1
ATOM 1397 C C . THR A 1 184 ? -1.131 -8.494 -19.451 1.00 95.94 184 THR A C 1
ATOM 1399 O O . THR A 1 184 ? -0.841 -9.683 -19.324 1.00 95.94 184 THR A O 1
ATOM 1402 N N . LEU A 1 185 ? -0.400 -7.522 -18.904 1.00 96.81 185 LEU A N 1
ATOM 1403 C CA . LEU A 1 185 ? 0.811 -7.744 -18.125 1.00 96.81 185 LEU A CA 1
ATOM 1404 C C . LEU A 1 185 ? 0.531 -8.571 -16.870 1.00 96.81 185 LEU A C 1
ATOM 1406 O O . LEU A 1 185 ? 1.238 -9.538 -16.624 1.00 96.81 185 LEU A O 1
ATOM 1410 N N . TYR A 1 186 ? -0.504 -8.259 -16.090 1.00 96.56 186 TYR A N 1
ATOM 1411 C CA . TYR A 1 186 ? -0.804 -9.030 -14.879 1.00 96.56 186 TYR A CA 1
ATOM 1412 C C . TYR A 1 186 ? -1.283 -10.451 -15.194 1.00 96.56 186 TYR A C 1
ATOM 1414 O O . TYR A 1 186 ? -0.894 -11.398 -14.507 1.00 96.56 186 TYR A O 1
ATOM 1422 N N . LYS A 1 187 ? -2.046 -10.637 -16.277 1.00 96.19 187 LYS A N 1
ATOM 1423 C CA . LYS A 1 187 ? -2.362 -11.975 -16.800 1.00 96.19 187 LYS A CA 1
ATOM 1424 C C . LYS A 1 187 ? -1.099 -12.746 -17.173 1.00 96.19 187 LYS A C 1
ATOM 1426 O O . LYS A 1 187 ? -0.985 -13.919 -16.830 1.00 96.19 187 LYS A O 1
ATOM 1431 N N . PHE A 1 188 ? -0.141 -12.089 -17.819 1.00 97.31 188 PHE A N 1
ATOM 1432 C CA . PHE A 1 188 ? 1.144 -12.683 -18.170 1.00 97.31 188 PHE A CA 1
ATOM 1433 C C . PHE A 1 188 ? 1.977 -13.035 -16.929 1.00 97.31 188 PHE A C 1
ATOM 1435 O O . PHE A 1 188 ? 2.372 -14.189 -16.773 1.00 97.31 188 PHE A O 1
ATOM 1442 N N . ILE A 1 189 ? 2.165 -12.079 -16.009 1.00 97.69 189 ILE A N 1
ATOM 1443 C CA . ILE A 1 189 ? 2.912 -12.243 -14.753 1.00 97.69 189 ILE A CA 1
ATOM 1444 C C . ILE A 1 189 ? 2.415 -13.460 -13.984 1.00 97.69 189 ILE A C 1
ATOM 1446 O O . ILE A 1 189 ? 3.226 -14.225 -13.485 1.00 97.69 189 ILE A O 1
ATOM 1450 N N . PHE A 1 190 ? 1.104 -13.663 -13.886 1.00 97.06 190 PHE A N 1
ATOM 1451 C CA . PHE A 1 190 ? 0.535 -14.740 -13.078 1.00 97.06 190 PHE A CA 1
ATOM 1452 C C . PHE A 1 190 ? 0.095 -15.963 -13.895 1.00 97.06 190 PHE A C 1
ATOM 1454 O O . PHE A 1 190 ? -0.666 -16.780 -13.384 1.00 97.06 190 PHE A O 1
ATOM 1461 N N . ASN A 1 191 ? 0.540 -16.113 -15.149 1.00 95.69 191 ASN A N 1
ATOM 1462 C CA . ASN A 1 191 ? 0.151 -17.215 -16.044 1.00 95.69 191 ASN A CA 1
ATOM 1463 C C . ASN A 1 191 ? -1.371 -17.453 -16.118 1.00 95.69 191 ASN A C 1
ATOM 1465 O O . ASN A 1 191 ? -1.846 -18.583 -16.009 1.00 95.69 191 ASN A O 1
ATOM 1469 N N . ASN A 1 192 ? -2.150 -16.377 -16.229 1.00 94.69 192 ASN A N 1
ATOM 1470 C CA . ASN A 1 192 ? -3.614 -16.389 -16.200 1.00 94.69 192 ASN A CA 1
ATOM 1471 C C . ASN A 1 192 ? -4.218 -17.067 -14.955 1.00 94.69 192 ASN A C 1
ATOM 1473 O O . ASN A 1 192 ? -5.351 -17.550 -15.009 1.00 94.69 192 ASN A O 1
ATOM 1477 N N . ASN A 1 193 ? -3.500 -17.100 -13.824 1.00 96.00 193 ASN A N 1
ATOM 1478 C CA . ASN A 1 193 ? -4.031 -17.653 -12.584 1.00 96.00 193 ASN A CA 1
ATOM 1479 C C . ASN A 1 193 ? -5.330 -16.911 -12.210 1.00 96.00 193 ASN A C 1
ATOM 1481 O O . ASN A 1 193 ? -5.309 -15.696 -12.003 1.00 96.00 193 ASN A O 1
ATOM 1485 N N . PRO A 1 194 ? -6.470 -17.611 -12.089 1.00 93.69 194 PRO A N 1
ATOM 1486 C CA . PRO A 1 194 ? -7.759 -16.967 -11.867 1.00 93.69 194 PRO A CA 1
ATOM 1487 C C . PRO A 1 194 ? -7.871 -16.301 -10.485 1.00 93.69 194 PRO A C 1
ATOM 1489 O O . PRO A 1 194 ? -8.721 -15.431 -10.297 1.00 93.69 194 PRO A O 1
ATOM 1492 N N . MET A 1 195 ? -6.999 -16.650 -9.533 1.00 93.50 195 MET A N 1
ATOM 1493 C CA . MET A 1 195 ? -6.869 -15.994 -8.226 1.00 93.50 195 MET A CA 1
ATOM 1494 C C . MET A 1 195 ? -5.913 -14.793 -8.235 1.00 93.50 195 MET A C 1
ATOM 1496 O O . MET A 1 195 ? -5.809 -14.116 -7.216 1.00 93.50 195 MET A O 1
ATOM 1500 N N . ALA A 1 196 ? -5.250 -14.490 -9.358 1.00 93.12 196 ALA A N 1
ATOM 1501 C CA . ALA A 1 196 ? -4.348 -13.346 -9.462 1.00 93.12 196 ALA A CA 1
ATOM 1502 C C . ALA A 1 196 ? -5.045 -12.015 -9.123 1.00 93.12 196 ALA A C 1
ATOM 1504 O O . ALA A 1 196 ? -6.250 -11.876 -9.386 1.00 93.12 196 ALA A O 1
ATOM 1505 N N . PRO A 1 197 ? -4.313 -11.029 -8.571 1.00 87.12 197 PRO A N 1
ATOM 1506 C CA . PRO A 1 197 ? -4.860 -9.708 -8.295 1.00 87.12 197 PRO A CA 1
ATOM 1507 C C . PRO A 1 197 ? -5.469 -9.068 -9.549 1.00 87.12 197 PRO A C 1
ATOM 1509 O O . PRO A 1 197 ? -4.815 -8.955 -10.586 1.00 87.12 197 PRO A O 1
ATOM 1512 N N . SER A 1 198 ? -6.720 -8.617 -9.445 1.00 85.75 198 SER A N 1
ATOM 1513 C CA . SER A 1 198 ? -7.379 -7.838 -10.498 1.00 85.75 198 SER A CA 1
ATOM 1514 C C . SER A 1 198 ? -7.011 -6.361 -10.342 1.00 85.75 198 SER A C 1
ATOM 1516 O O . SER A 1 198 ? -7.727 -5.609 -9.685 1.00 85.75 198 SER A O 1
ATOM 1518 N N . VAL A 1 199 ? -5.876 -5.950 -10.914 1.00 86.94 199 VAL A N 1
ATOM 1519 C CA . VAL A 1 199 ? -5.385 -4.558 -10.827 1.00 86.94 199 VAL A CA 1
ATOM 1520 C C . VAL A 1 199 ? -6.115 -3.582 -11.748 1.00 86.94 199 VAL A C 1
ATOM 1522 O O . VAL A 1 199 ? -6.151 -2.386 -11.475 1.00 86.94 199 VAL A O 1
ATOM 1525 N N . VAL A 1 200 ? -6.729 -4.088 -12.818 1.00 92.25 200 VAL A N 1
ATOM 1526 C CA . VAL A 1 200 ? -7.584 -3.318 -13.724 1.00 92.25 200 VAL A CA 1
ATOM 1527 C C . VAL A 1 200 ? -9.010 -3.842 -13.553 1.00 92.25 200 VAL A C 1
ATOM 1529 O O . VAL A 1 200 ? -9.260 -5.011 -13.858 1.00 92.25 200 VAL A O 1
ATOM 1532 N N . PRO A 1 201 ? -9.952 -3.031 -13.036 1.00 90.62 201 PRO A N 1
ATOM 1533 C CA . PRO A 1 201 ? -11.340 -3.454 -12.884 1.00 90.62 201 PRO A CA 1
ATOM 1534 C C . PRO A 1 201 ? -11.972 -3.842 -14.225 1.00 90.62 201 PRO A C 1
ATOM 1536 O O . PRO A 1 201 ? -11.907 -3.087 -15.193 1.00 90.62 201 PRO A O 1
ATOM 1539 N N . ASN A 1 202 ? -12.638 -4.996 -14.275 1.00 89.88 202 ASN A N 1
ATOM 1540 C CA . ASN A 1 202 ? -13.375 -5.439 -15.455 1.00 89.88 202 ASN A CA 1
ATOM 1541 C C . ASN A 1 202 ? -14.881 -5.322 -15.209 1.00 89.88 202 ASN A C 1
ATOM 1543 O O . ASN A 1 202 ? -15.400 -5.875 -14.241 1.00 89.88 202 ASN A O 1
ATOM 1547 N N . ALA A 1 203 ? -15.606 -4.657 -16.113 1.00 92.69 203 ALA A N 1
ATOM 1548 C CA . ALA A 1 203 ? -17.059 -4.514 -16.018 1.00 92.69 203 ALA A CA 1
ATOM 1549 C C . ALA A 1 203 ? -17.781 -5.870 -15.848 1.00 92.69 203 ALA A C 1
ATOM 1551 O O . ALA A 1 203 ? -18.725 -5.972 -15.070 1.00 92.69 203 ALA A O 1
ATOM 1552 N N . LYS A 1 204 ? -17.307 -6.938 -16.505 1.00 92.00 204 LYS A N 1
ATOM 1553 C CA . LYS A 1 204 ? -17.913 -8.279 -16.415 1.00 92.00 204 LYS A CA 1
ATOM 1554 C C . LYS A 1 204 ? -17.716 -8.953 -15.055 1.00 92.00 204 LYS A C 1
ATOM 1556 O O . LYS A 1 204 ? -18.433 -9.897 -14.737 1.00 92.00 204 LYS A O 1
ATOM 1561 N N . ASP A 1 205 ? -16.754 -8.507 -14.251 1.00 92.94 205 ASP A N 1
ATOM 1562 C CA . ASP A 1 205 ? -16.517 -9.091 -12.929 1.00 92.94 205 ASP A CA 1
ATOM 1563 C C . ASP A 1 205 ? -17.592 -8.676 -11.916 1.00 92.94 205 ASP A C 1
ATOM 1565 O O . ASP A 1 205 ? -17.873 -9.425 -10.981 1.00 92.94 205 ASP A O 1
ATOM 1569 N N . PHE A 1 206 ? -18.275 -7.549 -12.143 1.00 95.88 206 PHE A N 1
ATOM 1570 C CA . PHE A 1 206 ? -19.392 -7.115 -11.299 1.00 95.88 206 PHE A CA 1
ATOM 1571 C C . PHE A 1 206 ? -20.619 -8.029 -11.420 1.00 95.88 206 PHE A C 1
ATOM 1573 O O . PHE A 1 206 ? -21.348 -8.187 -10.445 1.00 95.88 206 PHE A O 1
ATOM 1580 N N . ASP A 1 207 ? -20.804 -8.699 -12.564 1.00 95.88 207 ASP A N 1
ATOM 1581 C CA . ASP A 1 207 ? -21.863 -9.705 -12.749 1.00 95.88 207 ASP A CA 1
ATOM 1582 C C . ASP A 1 207 ? -21.614 -10.977 -11.917 1.00 95.88 207 ASP A C 1
ATOM 1584 O O . ASP A 1 207 ? -22.528 -11.761 -11.676 1.00 95.88 207 ASP A O 1
ATOM 1588 N N . LYS A 1 208 ? -20.375 -11.183 -11.451 1.00 96.62 208 LYS A N 1
ATOM 1589 C CA . LYS A 1 208 ? -19.978 -12.342 -10.637 1.00 96.62 208 LYS A CA 1
ATOM 1590 C C . LYS A 1 208 ? -20.145 -12.097 -9.136 1.00 96.62 208 LYS A C 1
ATOM 1592 O O . LYS A 1 208 ? -19.871 -12.994 -8.340 1.00 96.62 208 LYS A O 1
ATOM 1597 N N . ILE A 1 209 ? -20.562 -10.897 -8.728 1.00 98.06 209 ILE A N 1
ATOM 1598 C CA . ILE A 1 209 ? -20.774 -10.571 -7.319 1.00 98.06 209 ILE A CA 1
ATOM 1599 C C . ILE A 1 209 ? -22.107 -11.169 -6.872 1.00 98.06 209 ILE A C 1
ATOM 1601 O O . ILE A 1 209 ? -23.180 -10.720 -7.268 1.00 98.06 209 ILE A O 1
ATOM 1605 N N . ASN A 1 210 ? -22.046 -12.154 -5.980 1.00 98.44 210 ASN A N 1
ATOM 1606 C CA . ASN A 1 210 ? -23.221 -12.632 -5.265 1.00 98.44 210 ASN A CA 1
ATOM 1607 C C . ASN A 1 210 ? -23.458 -11.757 -4.021 1.00 98.44 210 ASN A C 1
ATOM 1609 O O . ASN A 1 210 ? -22.593 -11.705 -3.141 1.00 98.44 210 ASN A O 1
ATOM 1613 N N . LEU A 1 211 ? -24.615 -11.083 -3.961 1.00 98.50 211 LEU A N 1
ATOM 1614 C CA . LEU A 1 211 ? -24.992 -10.163 -2.878 1.00 98.50 211 LEU A CA 1
ATOM 1615 C C . LEU A 1 211 ? -24.990 -10.842 -1.505 1.00 98.50 211 LEU A C 1
ATOM 1617 O O . LEU A 1 211 ? -24.332 -10.361 -0.584 1.00 98.50 211 LEU A O 1
ATOM 1621 N N . ASP A 1 212 ? -25.709 -11.956 -1.369 1.00 98.44 212 ASP A N 1
ATOM 1622 C CA . ASP A 1 212 ? -25.855 -12.644 -0.084 1.00 98.44 212 ASP A CA 1
ATOM 1623 C C . ASP A 1 212 ? -24.508 -13.152 0.422 1.00 98.44 212 ASP A C 1
ATOM 1625 O O . ASP A 1 212 ? -24.175 -12.985 1.597 1.00 98.44 212 ASP A O 1
ATOM 1629 N N . ARG A 1 213 ? -23.679 -13.678 -0.484 1.00 98.56 213 ARG A N 1
ATOM 1630 C CA . ARG A 1 213 ? -22.331 -14.121 -0.142 1.00 98.56 213 ARG A CA 1
ATOM 1631 C C . ARG A 1 213 ? -21.419 -12.957 0.239 1.00 98.56 213 ARG A C 1
ATOM 1633 O O . ARG A 1 213 ? -20.688 -13.078 1.214 1.00 98.56 213 ARG A O 1
ATOM 1640 N N . ALA A 1 214 ? -21.473 -11.827 -0.467 1.00 98.56 214 ALA A N 1
ATOM 1641 C CA . ALA A 1 214 ? -20.693 -10.634 -0.124 1.00 98.56 214 ALA A CA 1
ATOM 1642 C C . ALA A 1 214 ? -21.062 -10.095 1.271 1.00 98.56 214 ALA A C 1
ATOM 1644 O O . ALA A 1 214 ? -20.183 -9.787 2.078 1.00 98.56 214 ALA A O 1
ATOM 1645 N N . MET A 1 215 ? -22.358 -10.054 1.594 1.00 98.19 215 MET A N 1
ATOM 1646 C CA . MET A 1 215 ? -22.844 -9.687 2.926 1.00 98.19 215 MET A CA 1
ATOM 1647 C C . MET A 1 215 ? -22.402 -10.679 4.005 1.00 98.19 215 MET A C 1
ATOM 1649 O O . MET A 1 215 ? -21.993 -10.268 5.093 1.00 98.19 215 MET A O 1
ATOM 1653 N N . GLN A 1 216 ? -22.463 -11.979 3.713 1.00 98.38 216 GLN A N 1
ATOM 1654 C CA . GLN A 1 216 ? -21.993 -13.016 4.625 1.00 98.38 216 GLN A CA 1
ATOM 1655 C C . GLN A 1 216 ? -20.493 -12.865 4.900 1.00 98.38 216 GLN A C 1
ATOM 1657 O O . GLN A 1 216 ? -20.091 -12.888 6.058 1.00 98.38 216 GLN A O 1
ATOM 1662 N N . ILE A 1 217 ? -19.682 -12.638 3.865 1.00 98.44 217 ILE A N 1
ATOM 1663 C CA . ILE A 1 217 ? -18.235 -12.420 3.988 1.00 98.44 217 ILE A CA 1
ATOM 1664 C C . ILE A 1 217 ? -17.929 -11.186 4.839 1.00 98.44 217 ILE A C 1
ATOM 1666 O O . ILE A 1 217 ? -17.073 -11.250 5.722 1.00 98.44 217 ILE A O 1
ATOM 1670 N N . TYR A 1 218 ? -18.646 -10.077 4.622 1.00 98.25 218 TYR A N 1
ATOM 1671 C CA . TYR A 1 218 ? -18.515 -8.889 5.466 1.00 98.25 218 TYR A CA 1
ATOM 1672 C C . TYR A 1 218 ? -18.758 -9.246 6.939 1.00 98.25 218 TYR A C 1
ATOM 1674 O O . TYR A 1 218 ? -17.909 -8.973 7.782 1.00 98.25 218 TYR A O 1
ATOM 1682 N N . LYS A 1 219 ? -19.850 -9.960 7.243 1.00 96.75 219 LYS A N 1
ATOM 1683 C CA . LYS A 1 219 ? -20.168 -10.415 8.607 1.00 96.75 219 LYS A CA 1
ATOM 1684 C C . LYS A 1 219 ? -19.109 -11.358 9.179 1.00 96.75 219 LYS A C 1
ATOM 1686 O O . LYS A 1 219 ? -18.735 -11.225 10.338 1.00 96.75 219 LYS A O 1
ATOM 1691 N N . GLU A 1 220 ? -18.625 -12.305 8.380 1.00 96.25 220 GLU A N 1
ATOM 1692 C CA . GLU A 1 220 ? -17.604 -13.278 8.779 1.00 96.25 220 GLU A CA 1
ATOM 1693 C C . GLU A 1 220 ? -16.283 -12.605 9.167 1.00 96.25 220 GLU A C 1
ATOM 1695 O O . GLU A 1 220 ? -15.600 -13.111 10.061 1.00 96.25 220 GLU A O 1
ATOM 1700 N N . ARG A 1 221 ? -15.934 -11.487 8.511 1.00 95.75 221 ARG A N 1
ATOM 1701 C CA . ARG A 1 221 ? -14.687 -10.748 8.749 1.00 95.75 221 ARG A CA 1
ATOM 1702 C C . ARG A 1 221 ? -14.807 -9.586 9.726 1.00 95.75 221 ARG A C 1
ATOM 1704 O O . ARG A 1 221 ? -13.826 -9.299 10.396 1.00 95.75 221 ARG A O 1
ATOM 1711 N N . SER A 1 222 ? -15.947 -8.908 9.825 1.00 95.44 222 SER A N 1
ATOM 1712 C CA . SER A 1 222 ? -16.091 -7.729 10.692 1.00 95.44 222 SER A CA 1
ATOM 1713 C C . SER A 1 222 ? -17.016 -7.947 11.886 1.00 95.44 222 SER A C 1
ATOM 1715 O O . SER A 1 222 ? -16.981 -7.152 12.811 1.00 95.44 222 SER A O 1
ATOM 1717 N N . GLY A 1 223 ? -17.854 -8.987 11.883 1.00 94.62 223 GLY A N 1
ATOM 1718 C CA . GLY A 1 223 ? -18.889 -9.194 12.904 1.00 94.62 223 GLY A CA 1
ATOM 1719 C C . GLY A 1 223 ? -18.389 -9.777 14.230 1.00 94.62 223 GLY A C 1
ATOM 1720 O O . GLY A 1 223 ? -19.152 -9.830 15.187 1.00 94.62 223 GLY A O 1
ATOM 1721 N N . ASP A 1 224 ? -17.133 -10.213 14.288 1.00 95.88 224 ASP A N 1
ATOM 1722 C CA . ASP A 1 224 ? -16.414 -10.614 15.500 1.00 95.88 224 ASP A CA 1
ATOM 1723 C C . ASP A 1 224 ? -14.991 -10.081 15.361 1.00 95.88 224 ASP A C 1
ATOM 1725 O O . ASP A 1 224 ? -14.321 -10.442 14.396 1.00 95.88 224 ASP A O 1
ATOM 1729 N N . LEU A 1 225 ? -14.535 -9.233 16.281 1.00 97.38 225 LEU A N 1
ATOM 1730 C CA . LEU A 1 225 ? -13.247 -8.542 16.233 1.00 97.38 225 LEU A CA 1
ATOM 1731 C C . LEU A 1 225 ? -12.149 -9.214 17.066 1.00 97.38 225 LEU A C 1
ATOM 1733 O O . LEU A 1 225 ? -11.083 -8.631 17.231 1.00 97.38 225 LEU A O 1
ATOM 1737 N N . THR A 1 226 ? -12.353 -10.445 17.549 1.00 97.44 226 THR A N 1
ATOM 1738 C CA . THR A 1 226 ? -11.339 -11.212 18.298 1.00 97.44 226 THR A CA 1
ATOM 1739 C C . THR A 1 226 ? -9.945 -11.098 17.664 1.00 97.44 226 THR A C 1
ATOM 1741 O O . THR A 1 226 ? -9.776 -11.318 16.462 1.00 97.44 226 THR A O 1
ATOM 1744 N N . GLY A 1 227 ? -8.939 -10.765 18.477 1.00 95.81 227 GLY A N 1
ATOM 1745 C CA . GLY A 1 227 ? -7.548 -10.610 18.038 1.00 95.81 227 GLY A CA 1
ATOM 1746 C C . GLY A 1 227 ? -7.233 -9.288 17.332 1.00 95.81 227 GLY A C 1
ATOM 1747 O O . GLY A 1 227 ? -6.098 -9.102 16.904 1.00 95.81 227 GLY A O 1
ATOM 1748 N N . MET A 1 228 ? -8.200 -8.373 17.200 1.00 98.12 228 MET A N 1
ATOM 1749 C CA . MET A 1 228 ? -7.958 -7.027 16.688 1.00 98.12 228 MET A CA 1
ATOM 1750 C C . MET A 1 228 ? -7.276 -6.151 17.733 1.00 98.12 228 MET A C 1
ATOM 1752 O O . MET A 1 228 ? -7.708 -6.072 18.886 1.00 98.12 228 MET A O 1
ATOM 1756 N N . HIS A 1 229 ? -6.217 -5.480 17.294 1.00 98.69 229 HIS A N 1
ATOM 1757 C CA . HIS A 1 229 ? -5.533 -4.450 18.053 1.00 98.69 229 HIS A CA 1
ATOM 1758 C C . HIS A 1 229 ? -5.895 -3.080 17.485 1.00 98.69 229 HIS A C 1
ATOM 1760 O O . HIS A 1 229 ? -5.812 -2.881 16.271 1.00 98.69 229 HIS A O 1
ATOM 1766 N N . PHE A 1 230 ? -6.298 -2.151 18.348 1.00 98.88 230 PHE A N 1
ATOM 1767 C CA . PHE A 1 230 ? -6.603 -0.774 17.975 1.00 98.88 230 PHE A CA 1
ATOM 1768 C C . PHE A 1 230 ? -5.480 0.170 18.379 1.00 98.88 230 PHE A C 1
ATOM 1770 O O . PHE A 1 230 ? -4.931 0.056 19.464 1.00 98.88 230 PHE A O 1
ATOM 1777 N N . VAL A 1 231 ? -5.203 1.168 17.555 1.00 98.94 231 VAL A N 1
ATOM 1778 C CA . VAL A 1 231 ? -4.348 2.302 17.890 1.00 98.94 231 VAL A CA 1
ATOM 1779 C C . VAL A 1 231 ? -5.178 3.573 17.743 1.00 98.94 231 VAL A C 1
ATOM 1781 O O . VAL A 1 231 ? -5.852 3.760 16.728 1.00 98.94 231 VAL A O 1
ATOM 1784 N N . PHE A 1 232 ? -5.129 4.443 18.751 1.00 98.88 232 PHE A N 1
ATOM 1785 C CA . PHE A 1 232 ? -5.669 5.801 18.692 1.00 98.88 232 PHE A CA 1
ATOM 1786 C C . PHE A 1 232 ? -4.523 6.795 18.836 1.00 98.88 232 PHE A C 1
ATOM 1788 O O . PHE A 1 232 ? -3.774 6.732 19.811 1.00 98.88 232 PHE A O 1
ATOM 1795 N N . ILE A 1 233 ? -4.396 7.716 17.884 1.00 98.75 233 ILE A N 1
ATOM 1796 C CA . ILE A 1 233 ? -3.348 8.743 17.871 1.00 98.75 233 ILE A CA 1
ATOM 1797 C C . ILE A 1 233 ? -3.941 10.117 17.579 1.00 98.75 233 ILE A C 1
ATOM 1799 O O . ILE A 1 233 ? -4.895 10.215 16.809 1.00 98.75 233 ILE A O 1
ATOM 1803 N N . GLY A 1 234 ? -3.400 11.169 18.185 1.00 98.44 234 GLY A N 1
ATOM 1804 C CA . GLY A 1 234 ? -3.820 12.539 17.902 1.00 98.44 234 GLY A CA 1
ATOM 1805 C C . GLY A 1 234 ? -4.043 13.389 19.146 1.00 98.44 234 GLY A C 1
ATOM 1806 O O . GLY A 1 234 ? -3.571 13.078 20.241 1.00 98.44 234 GLY A O 1
ATOM 1807 N N . SER A 1 235 ? -4.775 14.483 18.968 1.00 97.75 235 SER A N 1
ATOM 1808 C CA . SER A 1 235 ? -5.019 15.490 19.997 1.00 97.75 235 SER A CA 1
ATOM 1809 C C . SER A 1 235 ? -6.146 15.049 20.937 1.00 97.75 235 SER A C 1
ATOM 1811 O O . SER A 1 235 ? -7.311 15.366 20.725 1.00 97.75 235 SER A O 1
ATOM 1813 N N . PHE A 1 236 ? -5.822 14.275 21.974 1.00 97.94 236 PHE A N 1
ATOM 1814 C CA . PHE A 1 236 ? -6.785 13.866 23.002 1.00 97.94 236 PHE A CA 1
ATOM 1815 C C . PHE A 1 236 ? -6.135 13.698 24.377 1.00 97.94 236 PHE A C 1
ATOM 1817 O O . PHE A 1 236 ? -4.923 13.550 24.503 1.00 97.94 236 PHE A O 1
ATOM 1824 N N . GLN A 1 237 ? -6.971 13.683 25.417 1.00 97.25 237 GLN A N 1
ATOM 1825 C CA . GLN A 1 237 ? -6.581 13.317 26.779 1.00 97.25 237 GLN A CA 1
ATOM 1826 C C . GLN A 1 237 ? -7.094 11.912 27.097 1.00 97.25 237 GLN A C 1
ATOM 1828 O O . GLN A 1 237 ? -8.240 11.587 26.777 1.00 97.25 237 GLN A O 1
ATOM 1833 N N . GLU A 1 238 ? -6.273 11.082 27.748 1.00 97.62 238 GLU A N 1
ATOM 1834 C CA . GLU A 1 238 ? -6.635 9.687 28.049 1.00 97.62 238 GLU A CA 1
ATOM 1835 C C . GLU A 1 238 ? -7.951 9.579 28.833 1.00 97.62 238 GLU A C 1
ATOM 1837 O O . GLU A 1 238 ? -8.808 8.770 28.486 1.00 97.62 238 GLU A O 1
ATOM 1842 N N . ASN A 1 239 ? -8.151 10.447 29.830 1.00 96.88 239 ASN A N 1
ATOM 1843 C CA . ASN A 1 239 ? -9.353 10.452 30.672 1.00 96.88 239 ASN A CA 1
ATOM 1844 C C . ASN A 1 239 ? -10.648 10.727 29.888 1.00 96.88 239 ASN A C 1
ATOM 1846 O O . ASN A 1 239 ? -11.721 10.353 30.350 1.00 96.88 239 ASN A O 1
ATOM 1850 N N . ASN A 1 240 ? -10.555 11.336 28.701 1.00 95.69 240 ASN A N 1
ATOM 1851 C CA . ASN A 1 240 ? -11.714 11.638 27.861 1.00 95.69 240 ASN A CA 1
ATOM 1852 C C . ASN A 1 240 ? -12.007 10.510 26.862 1.00 95.69 240 ASN A C 1
ATOM 1854 O O . ASN A 1 240 ? -13.167 10.231 26.572 1.00 95.69 240 ASN A O 1
ATOM 1858 N N . ILE A 1 241 ? -10.971 9.849 26.329 1.00 98.44 241 ILE A N 1
ATOM 1859 C CA . ILE A 1 241 ? -11.148 8.795 25.319 1.00 98.44 241 ILE A CA 1
ATOM 1860 C C . ILE A 1 241 ? -11.403 7.415 25.933 1.00 98.44 241 ILE A C 1
ATOM 1862 O O . ILE A 1 241 ? -12.133 6.622 25.344 1.00 98.44 241 ILE A O 1
ATOM 1866 N N . ILE A 1 242 ? -10.847 7.117 27.114 1.00 98.69 242 ILE A N 1
ATOM 1867 C CA . ILE A 1 242 ? -11.014 5.809 27.767 1.00 98.69 242 ILE A CA 1
ATOM 1868 C C . ILE A 1 242 ? -12.497 5.468 28.002 1.00 98.69 242 ILE A C 1
ATOM 1870 O O . ILE A 1 242 ? -12.896 4.378 27.591 1.00 98.69 242 ILE A O 1
ATOM 1874 N N . PRO A 1 243 ? -13.350 6.370 28.532 1.00 98.56 243 PRO A N 1
ATOM 1875 C CA . PRO A 1 243 ? -14.778 6.081 28.679 1.00 98.56 243 PRO A CA 1
ATOM 1876 C C . PRO A 1 243 ? -15.478 5.762 27.348 1.00 98.56 243 PRO A C 1
ATOM 1878 O O . PRO A 1 243 ? -16.366 4.911 27.292 1.00 98.56 243 PRO A O 1
ATOM 1881 N N . LEU A 1 244 ? -15.064 6.402 26.247 1.00 98.56 244 LEU A N 1
ATOM 1882 C CA . LEU A 1 244 ? -15.588 6.099 24.911 1.00 98.56 244 LEU A CA 1
ATOM 1883 C C . LEU A 1 244 ? -15.104 4.731 24.415 1.00 98.56 244 LEU A C 1
ATOM 1885 O O . LEU A 1 244 ? -15.879 3.992 23.814 1.00 98.56 244 LEU A O 1
ATOM 1889 N N . ILE A 1 245 ? -13.859 4.353 24.703 1.00 98.81 245 ILE A N 1
ATOM 1890 C CA . ILE A 1 245 ? -13.322 3.023 24.387 1.00 98.81 245 ILE A CA 1
ATOM 1891 C C . ILE A 1 245 ? -14.075 1.937 25.163 1.00 98.81 245 ILE A C 1
ATOM 1893 O O . ILE A 1 245 ? -14.465 0.931 24.573 1.00 98.81 245 ILE A O 1
ATOM 1897 N N . GLU A 1 246 ? -14.340 2.139 26.452 1.00 98.75 246 GLU A N 1
ATOM 1898 C CA . GLU A 1 246 ? -15.149 1.215 27.257 1.00 98.75 246 GLU A CA 1
ATOM 1899 C C . GLU A 1 246 ? -16.574 1.091 26.711 1.00 98.75 246 GLU A C 1
ATOM 1901 O O . GLU A 1 246 ? -17.103 -0.014 26.566 1.00 98.75 246 GLU A O 1
ATOM 1906 N N . LYS A 1 247 ? -17.184 2.221 26.342 1.00 98.44 247 LYS A N 1
ATOM 1907 C CA . LYS A 1 247 ? -18.542 2.259 25.797 1.00 98.44 247 LYS A CA 1
ATOM 1908 C C . LYS A 1 247 ? -18.641 1.614 24.419 1.00 98.44 247 LYS A C 1
ATOM 1910 O O . LYS A 1 247 ? -19.586 0.871 24.182 1.00 98.44 247 LYS A O 1
ATOM 1915 N N . TYR A 1 248 ? -17.707 1.880 23.510 1.00 98.38 248 TYR A N 1
ATOM 1916 C CA . TYR A 1 248 ? -17.875 1.573 22.085 1.00 98.38 248 TYR A CA 1
ATOM 1917 C C . TYR A 1 248 ? -16.927 0.519 21.518 1.00 98.38 248 TYR A C 1
ATOM 1919 O O . TYR A 1 248 ? -17.252 -0.033 20.475 1.00 98.38 248 TYR A O 1
ATOM 1927 N N . ILE A 1 249 ? -15.777 0.244 22.144 1.00 98.50 249 ILE A N 1
ATOM 1928 C CA . ILE A 1 249 ? -14.830 -0.795 21.695 1.00 98.50 249 ILE A CA 1
ATOM 1929 C C . ILE A 1 249 ? -14.935 -2.032 22.581 1.00 98.50 249 ILE A C 1
ATOM 1931 O O . ILE A 1 249 ? -15.045 -3.142 22.063 1.00 98.50 249 ILE A O 1
ATOM 1935 N N . ALA A 1 250 ? -14.969 -1.859 23.906 1.00 98.50 250 ALA A N 1
ATOM 1936 C CA . ALA A 1 250 ? -15.098 -2.977 24.846 1.00 98.50 250 ALA A CA 1
ATOM 1937 C C . ALA A 1 250 ? -16.485 -3.653 24.795 1.00 98.50 250 ALA A C 1
ATOM 1939 O O . ALA A 1 250 ? -16.667 -4.722 25.374 1.00 98.50 250 ALA A O 1
ATOM 1940 N N . SER A 1 251 ? -17.445 -3.042 24.094 1.00 97.50 251 SER A N 1
ATOM 1941 C CA . SER A 1 251 ? -18.786 -3.570 23.824 1.00 97.50 251 SER A CA 1
ATOM 1942 C C . SER A 1 251 ? -18.914 -4.276 22.468 1.00 97.50 251 SER A C 1
ATOM 1944 O O . SER A 1 251 ? -19.935 -4.916 22.208 1.00 97.50 251 SER A O 1
ATOM 1946 N N . LEU A 1 252 ? -17.900 -4.189 21.593 1.00 97.31 252 LEU A N 1
ATOM 1947 C CA . LEU A 1 252 ? -17.938 -4.850 20.287 1.00 97.31 252 LEU A CA 1
ATOM 1948 C C . LEU A 1 252 ? -17.837 -6.373 20.441 1.00 97.31 252 LEU A C 1
ATOM 1950 O O . LEU A 1 252 ? -17.139 -6.852 21.344 1.00 97.31 252 LEU A O 1
ATOM 1954 N N . PRO A 1 253 ? -18.470 -7.147 19.540 1.00 96.19 253 PRO A N 1
ATOM 1955 C CA . PRO A 1 253 ? -18.365 -8.599 19.566 1.00 96.19 253 PRO A CA 1
ATOM 1956 C C . PRO A 1 253 ? -16.912 -9.051 19.390 1.00 96.19 253 PRO A C 1
ATOM 1958 O O . PRO A 1 253 ? -16.258 -8.688 18.412 1.00 96.19 253 PRO A O 1
ATOM 1961 N N . ALA A 1 254 ? -16.425 -9.870 20.317 1.00 96.12 254 ALA A N 1
ATOM 1962 C CA . ALA A 1 254 ? -15.101 -10.485 20.283 1.00 96.12 254 ALA A CA 1
ATOM 1963 C C . ALA A 1 254 ? -15.184 -11.851 20.985 1.00 96.12 254 ALA A C 1
ATOM 1965 O O . ALA A 1 254 ? -14.750 -12.027 22.119 1.00 96.12 254 ALA A O 1
ATOM 1966 N N . ASN A 1 255 ? -15.834 -12.818 20.332 1.00 90.62 255 ASN A N 1
ATOM 1967 C CA . ASN A 1 255 ? -16.317 -14.045 20.975 1.00 90.62 255 ASN A CA 1
ATOM 1968 C C . ASN A 1 255 ? -15.293 -15.196 20.955 1.00 90.62 255 ASN A C 1
ATOM 1970 O O . ASN A 1 255 ? -15.657 -16.362 21.090 1.00 90.62 255 ASN A O 1
ATOM 1974 N N . GLY A 1 256 ? -14.010 -14.897 20.745 1.00 88.19 256 GLY A N 1
ATOM 1975 C CA . GLY A 1 256 ? -12.928 -15.882 20.732 1.00 88.19 256 GLY A CA 1
ATOM 1976 C C . GLY A 1 256 ? -12.669 -16.545 19.373 1.00 88.19 256 GLY A C 1
ATOM 1977 O O . GLY A 1 256 ? -11.795 -17.412 19.286 1.00 88.19 256 GLY A O 1
ATOM 1978 N N . LYS A 1 257 ? -13.354 -16.143 18.288 1.00 87.56 257 LYS A N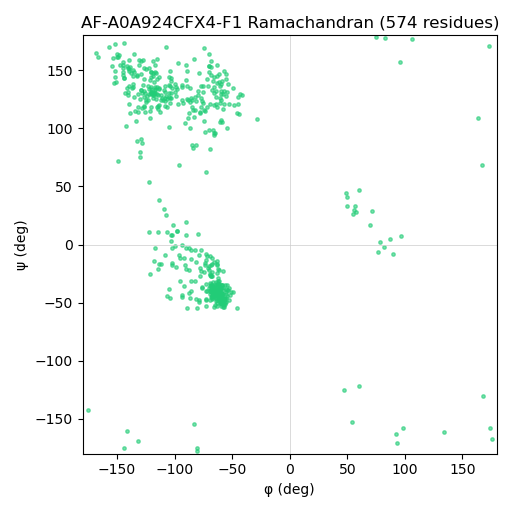 1
ATOM 1979 C CA . LYS A 1 257 ? -13.101 -16.690 16.944 1.00 87.56 257 LYS A CA 1
ATOM 1980 C C . LYS A 1 257 ? -11.747 -16.209 16.416 1.00 87.56 257 LYS A C 1
ATOM 1982 O O . LYS A 1 257 ? -11.630 -15.115 15.870 1.00 87.56 257 LYS A O 1
ATOM 1987 N N . LYS A 1 258 ? -10.715 -17.046 16.545 1.00 85.88 258 LYS A N 1
ATOM 1988 C CA . LYS A 1 258 ? -9.387 -16.762 15.980 1.00 85.88 258 LYS A CA 1
ATOM 1989 C C . LYS A 1 258 ? -9.456 -16.642 14.457 1.00 85.88 258 LYS A C 1
ATOM 1991 O O . LYS A 1 258 ? -10.129 -17.429 13.791 1.00 85.88 258 LYS A O 1
ATOM 1996 N N . THR A 1 259 ? -8.718 -15.683 13.908 1.00 90.19 259 THR A N 1
ATOM 1997 C CA . THR A 1 259 ? -8.607 -15.466 12.465 1.00 90.19 259 THR A CA 1
ATOM 1998 C C . THR A 1 259 ? -7.152 -15.486 12.016 1.00 90.19 259 THR A C 1
ATOM 2000 O O . THR A 1 259 ? -6.250 -15.138 12.771 1.00 90.19 259 THR A O 1
ATOM 2003 N N . SER A 1 260 ? -6.935 -15.899 10.771 1.00 94.88 260 SER A N 1
ATOM 2004 C CA . SER A 1 260 ? -5.647 -15.841 10.079 1.00 94.88 260 SER A CA 1
ATOM 2005 C C . SER A 1 260 ? -5.890 -15.517 8.599 1.00 94.88 260 SER A C 1
ATOM 2007 O O . SER A 1 260 ? -7.034 -15.257 8.206 1.00 94.88 260 SER A O 1
ATOM 2009 N N . TYR A 1 261 ? -4.834 -15.526 7.794 1.00 96.12 261 TYR A N 1
ATOM 2010 C CA . TYR A 1 261 ? -4.874 -15.469 6.334 1.00 96.12 261 TYR A CA 1
ATOM 2011 C C . TYR A 1 261 ? -4.501 -16.826 5.722 1.00 96.12 261 TYR A C 1
ATOM 2013 O O . TYR A 1 261 ? -4.022 -17.727 6.416 1.00 96.12 261 TYR A O 1
ATOM 2021 N N . LYS A 1 262 ? -4.700 -16.975 4.407 1.00 96.25 262 LYS A N 1
ATOM 2022 C CA . LYS A 1 262 ? -4.333 -18.189 3.668 1.00 96.25 262 LYS A CA 1
ATOM 2023 C C . LYS A 1 262 ? -3.451 -17.851 2.472 1.00 96.25 262 LYS A C 1
ATOM 2025 O O . LYS A 1 262 ? -3.836 -17.076 1.612 1.00 96.25 262 LYS A O 1
ATOM 2030 N N . ASP A 1 263 ? -2.294 -18.491 2.360 1.00 96.12 263 ASP A N 1
ATOM 2031 C CA . ASP A 1 263 ? -1.486 -18.392 1.144 1.00 96.12 263 ASP A CA 1
ATOM 2032 C C . ASP A 1 263 ? -2.111 -19.231 0.016 1.00 96.12 263 ASP A C 1
ATOM 2034 O O . ASP A 1 263 ? -2.035 -20.462 0.017 1.00 96.12 263 ASP A O 1
ATOM 2038 N N . ASN A 1 264 ? -2.719 -18.557 -0.963 1.00 94.81 264 ASN A N 1
ATOM 2039 C CA . ASN A 1 264 ? -3.345 -19.186 -2.130 1.00 94.81 264 ASN A CA 1
ATOM 2040 C C . ASN A 1 264 ? -2.346 -19.595 -3.227 1.00 94.81 264 ASN A C 1
ATOM 2042 O O . ASN A 1 264 ? -2.766 -19.967 -4.322 1.00 94.81 264 ASN A O 1
ATOM 2046 N N . LYS A 1 265 ? -1.034 -19.529 -2.956 1.00 95.00 265 LYS A N 1
ATOM 2047 C CA . LYS A 1 265 ? 0.037 -19.963 -3.871 1.00 95.00 265 LYS A CA 1
ATOM 2048 C C . LYS A 1 265 ? 0.017 -19.250 -5.228 1.00 95.00 265 LYS A C 1
ATOM 2050 O O . LYS A 1 265 ? 0.491 -19.776 -6.231 1.00 95.00 265 LYS A O 1
ATOM 2055 N N . VAL A 1 266 ? -0.501 -18.022 -5.252 1.00 94.88 266 VAL A N 1
ATOM 2056 C CA . VAL A 1 266 ? -0.417 -17.129 -6.409 1.00 94.88 266 VAL A CA 1
ATOM 2057 C C . VAL A 1 266 ? 0.993 -16.545 -6.448 1.00 94.88 266 VAL A C 1
ATOM 2059 O O . VAL A 1 266 ? 1.418 -15.894 -5.494 1.00 94.88 266 VAL A O 1
ATOM 2062 N N . ARG A 1 267 ? 1.737 -16.826 -7.520 1.00 95.50 267 ARG A N 1
ATOM 2063 C CA . ARG A 1 267 ? 3.140 -16.427 -7.696 1.00 95.50 267 ARG A CA 1
ATOM 2064 C C . ARG A 1 267 ? 3.370 -15.887 -9.107 1.00 95.50 267 ARG A C 1
ATOM 2066 O O . ARG A 1 267 ? 2.759 -16.420 -10.038 1.00 95.50 267 ARG A O 1
ATOM 2073 N N . PRO A 1 268 ? 4.251 -14.887 -9.283 1.00 96.00 268 PRO A N 1
ATOM 2074 C CA . PRO A 1 268 ? 4.770 -14.531 -10.596 1.00 96.00 268 PRO A CA 1
ATOM 2075 C C . PRO A 1 268 ? 5.409 -15.734 -11.306 1.00 96.00 268 PRO A C 1
ATOM 2077 O O . PRO A 1 268 ? 6.014 -16.601 -10.667 1.00 96.00 268 PRO A O 1
ATOM 2080 N N . ILE A 1 269 ? 5.297 -15.783 -12.632 1.00 96.12 269 ILE A N 1
ATOM 2081 C CA . ILE A 1 269 ? 5.994 -16.757 -13.468 1.00 96.12 269 ILE A CA 1
ATOM 2082 C C . ILE A 1 269 ? 7.502 -16.596 -13.331 1.00 96.12 269 ILE A C 1
ATOM 2084 O O . ILE A 1 269 ? 8.015 -15.489 -13.171 1.00 96.12 269 ILE A O 1
ATOM 2088 N N . LYS A 1 270 ? 8.212 -17.722 -13.432 1.00 95.25 270 LYS A N 1
ATOM 2089 C CA . LYS A 1 270 ? 9.670 -17.747 -13.356 1.00 95.25 270 LYS A CA 1
ATOM 2090 C C . LYS A 1 270 ? 10.334 -17.583 -14.730 1.00 95.25 270 LYS A C 1
ATOM 2092 O O . LYS A 1 270 ? 9.783 -17.993 -15.763 1.00 95.25 270 LYS A O 1
ATOM 2097 N N . GLY A 1 271 ? 11.566 -17.085 -14.710 1.00 95.38 271 GLY A N 1
ATOM 2098 C CA . GLY A 1 271 ? 12.478 -16.999 -15.849 1.00 95.38 271 GLY A CA 1
ATOM 2099 C C . GLY A 1 271 ? 12.639 -15.585 -16.404 1.00 95.38 271 GLY A C 1
ATOM 2100 O O . GLY A 1 271 ? 11.967 -14.654 -15.969 1.00 95.38 271 GLY A O 1
ATOM 2101 N N . ASN A 1 272 ? 13.514 -15.445 -17.401 1.00 94.62 272 ASN A N 1
ATOM 2102 C CA . ASN A 1 272 ? 13.627 -14.237 -18.214 1.00 94.62 272 ASN A CA 1
ATOM 2103 C C . ASN A 1 272 ? 12.559 -14.261 -19.319 1.00 94.62 272 ASN A C 1
ATOM 2105 O O . ASN A 1 272 ? 12.559 -15.159 -20.166 1.00 94.62 272 ASN A O 1
ATOM 2109 N N . ARG A 1 273 ? 11.619 -13.317 -19.285 1.00 96.38 273 ARG A N 1
ATOM 2110 C CA . ARG A 1 273 ? 10.446 -13.280 -20.163 1.00 96.38 273 ARG A CA 1
ATOM 2111 C C . ARG A 1 273 ? 10.258 -11.892 -20.758 1.00 96.38 273 ARG A C 1
ATOM 2113 O O . ARG A 1 273 ? 10.495 -10.889 -20.093 1.00 96.38 273 ARG A O 1
ATOM 2120 N N . ILE A 1 274 ? 9.766 -11.849 -21.993 1.00 94.62 274 ILE A N 1
ATOM 2121 C CA . ILE A 1 274 ? 9.472 -10.608 -22.709 1.00 94.62 274 ILE A CA 1
ATOM 2122 C C . ILE A 1 274 ? 7.997 -10.609 -23.116 1.00 94.62 274 ILE A C 1
ATOM 2124 O O . ILE A 1 274 ? 7.496 -11.613 -23.623 1.00 94.62 274 ILE A O 1
ATOM 2128 N N . LEU A 1 275 ? 7.316 -9.489 -22.882 1.00 94.81 275 LEU A N 1
ATOM 2129 C CA . LEU A 1 275 ? 5.953 -9.220 -23.321 1.00 94.81 275 LEU A CA 1
ATOM 2130 C C . LEU A 1 275 ? 5.923 -7.894 -24.086 1.00 94.81 275 LEU A C 1
ATOM 2132 O O . LEU A 1 275 ? 6.183 -6.839 -23.518 1.00 94.81 275 LEU A O 1
ATOM 2136 N N . GLU A 1 276 ? 5.529 -7.925 -25.350 1.00 94.25 276 GLU A N 1
ATOM 2137 C CA . GLU A 1 276 ? 5.240 -6.709 -26.110 1.00 94.25 276 GLU A CA 1
ATOM 2138 C C . GLU A 1 276 ? 3.738 -6.594 -26.350 1.00 94.25 276 GLU A C 1
ATOM 2140 O O . GLU A 1 276 ? 3.086 -7.553 -26.767 1.00 94.25 276 GLU A O 1
ATOM 2145 N N . VAL A 1 277 ? 3.182 -5.412 -26.094 1.00 93.19 277 VAL A N 1
ATOM 2146 C CA . VAL A 1 277 ? 1.770 -5.111 -26.335 1.00 93.19 277 VAL A CA 1
ATOM 2147 C C . VAL A 1 277 ? 1.679 -3.868 -27.202 1.00 93.19 277 VAL A C 1
ATOM 2149 O O . VAL A 1 277 ? 2.031 -2.770 -26.775 1.00 93.19 277 VAL A O 1
ATOM 2152 N N . LYS A 1 278 ? 1.176 -4.041 -28.423 1.00 91.75 278 LYS A N 1
ATOM 2153 C CA . LYS A 1 278 ? 0.914 -2.944 -29.358 1.00 91.75 278 LYS A CA 1
ATOM 2154 C C . LYS A 1 278 ? -0.513 -2.454 -29.155 1.00 91.75 278 LYS A C 1
ATOM 2156 O O . LYS A 1 278 ? -1.458 -3.151 -29.520 1.00 91.75 278 LYS A O 1
ATOM 2161 N N . LYS A 1 279 ? -0.670 -1.301 -28.505 1.00 87.25 279 LYS A N 1
ATOM 2162 C CA . LYS A 1 279 ? -1.965 -0.683 -28.228 1.00 87.25 279 LYS A CA 1
ATOM 2163 C C . LYS A 1 279 ? -1.875 0.840 -28.104 1.00 87.25 279 LYS A C 1
ATOM 2165 O O . LYS A 1 279 ? -1.000 1.361 -27.413 1.00 87.25 279 LYS A O 1
ATOM 2170 N N . GLY A 1 280 ? -2.861 1.540 -28.666 1.00 84.12 280 GLY A N 1
ATOM 2171 C CA . GLY A 1 280 ? -2.954 3.002 -28.644 1.00 84.12 280 GLY A CA 1
ATOM 2172 C C . GLY A 1 280 ? -2.395 3.684 -29.892 1.00 84.12 280 GLY A C 1
ATOM 2173 O O . GLY A 1 280 ? -1.581 3.121 -30.613 1.00 84.12 280 GLY A O 1
ATOM 2174 N N . LYS A 1 281 ? -2.859 4.910 -30.154 1.00 84.00 281 LYS A N 1
ATOM 2175 C CA . LYS A 1 281 ? -2.484 5.703 -31.342 1.00 84.00 281 LYS A CA 1
ATOM 2176 C C . LYS A 1 281 ? -1.456 6.798 -31.052 1.00 84.00 281 LYS A C 1
ATOM 2178 O O . LYS A 1 281 ? -0.875 7.353 -31.976 1.00 84.00 281 LYS A O 1
ATOM 2183 N N . GLU A 1 282 ? -1.264 7.141 -29.782 1.00 85.62 282 GLU A N 1
ATOM 2184 C CA . GLU A 1 282 ? -0.292 8.156 -29.377 1.00 85.62 282 GLU A CA 1
ATOM 2185 C C . GLU A 1 282 ? 1.135 7.628 -29.551 1.00 85.62 282 GLU A C 1
ATOM 2187 O O . GLU A 1 282 ? 1.401 6.472 -29.229 1.00 85.62 282 GLU A O 1
ATOM 2192 N N . GLN A 1 283 ? 2.066 8.487 -29.979 1.00 87.94 283 GLN A N 1
ATOM 2193 C CA . GLN A 1 283 ? 3.504 8.187 -30.027 1.00 87.94 283 GLN A CA 1
ATOM 2194 C C . GLN A 1 283 ? 4.106 8.176 -28.613 1.00 87.94 283 GLN A C 1
ATOM 2196 O O . GLN A 1 283 ? 4.933 9.005 -28.246 1.00 87.94 283 GLN A O 1
ATOM 2201 N N . LYS A 1 284 ? 3.627 7.248 -27.785 1.00 91.19 284 LYS A N 1
ATOM 2202 C CA . LYS A 1 284 ? 4.065 7.016 -26.412 1.00 91.19 284 LYS A CA 1
ATOM 2203 C C . LYS A 1 284 ? 4.230 5.528 -26.178 1.00 91.19 284 LYS A C 1
ATOM 2205 O O . LYS A 1 284 ? 3.521 4.692 -26.737 1.00 91.19 284 LYS A O 1
ATOM 2210 N N . SER A 1 285 ? 5.168 5.198 -25.314 1.00 95.25 285 SER A N 1
ATOM 2211 C CA . SER A 1 285 ? 5.473 3.838 -24.911 1.00 95.25 285 SER A CA 1
ATOM 2212 C C . SER A 1 285 ? 5.748 3.779 -23.419 1.00 95.25 285 SER A C 1
ATOM 2214 O O . SER A 1 285 ? 6.058 4.781 -22.770 1.00 95.25 285 SER A O 1
ATOM 2216 N N . LEU A 1 286 ? 5.601 2.586 -22.860 1.00 97.00 286 LEU A N 1
ATOM 2217 C CA . LEU A 1 286 ? 5.875 2.329 -21.456 1.00 97.00 286 LEU A CA 1
ATOM 2218 C C . LEU A 1 286 ? 6.742 1.086 -21.350 1.00 97.00 286 LEU A C 1
ATOM 2220 O O . LEU A 1 286 ? 6.316 0.001 -21.739 1.00 97.00 286 LEU A O 1
ATOM 2224 N N . VAL A 1 287 ? 7.946 1.255 -20.810 1.00 97.88 287 VAL A N 1
ATOM 2225 C CA . VAL A 1 287 ? 8.830 0.145 -20.464 1.00 97.88 287 VAL A CA 1
ATOM 2226 C C . VAL A 1 287 ? 8.602 -0.207 -19.001 1.00 97.88 287 VAL A C 1
ATOM 2228 O O . VAL A 1 287 ? 8.726 0.643 -18.120 1.00 97.88 287 VAL A O 1
ATOM 223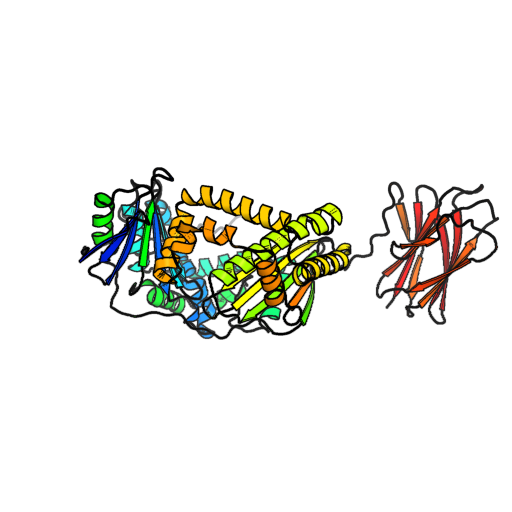1 N N . MET A 1 288 ? 8.274 -1.467 -18.740 1.00 98.31 288 MET A N 1
ATOM 2232 C CA . MET A 1 288 ? 8.220 -2.038 -17.402 1.00 98.31 288 MET A CA 1
ATOM 2233 C C . MET A 1 288 ? 9.191 -3.209 -17.300 1.00 98.31 288 MET A C 1
ATOM 2235 O O . MET A 1 288 ? 9.223 -4.067 -18.177 1.00 98.31 288 MET A O 1
ATOM 2239 N N . GLN A 1 289 ? 9.974 -3.268 -16.228 1.00 98.38 289 GLN A N 1
ATOM 2240 C CA . GLN A 1 289 ? 10.871 -4.394 -15.971 1.00 98.38 289 GLN A CA 1
ATOM 2241 C C . GLN A 1 289 ? 10.695 -4.859 -14.536 1.00 98.38 289 GLN A C 1
ATOM 2243 O O . GLN A 1 289 ? 10.984 -4.111 -13.609 1.00 98.38 289 GLN A O 1
ATOM 2248 N N . MET A 1 290 ? 10.190 -6.074 -14.357 1.00 98.38 290 MET A N 1
ATOM 2249 C CA . MET A 1 290 ? 9.879 -6.640 -13.053 1.00 98.38 290 MET A CA 1
ATOM 2250 C C . MET A 1 290 ? 10.844 -7.771 -12.712 1.00 98.38 290 MET A C 1
ATOM 2252 O O . MET A 1 290 ? 10.922 -8.759 -13.435 1.00 98.38 290 MET A O 1
ATOM 2256 N N . TYR A 1 291 ? 11.511 -7.654 -11.574 1.00 98.56 291 TYR A N 1
ATOM 2257 C CA . TYR A 1 291 ? 12.261 -8.712 -10.911 1.00 98.56 291 TYR A CA 1
ATOM 2258 C C . TYR A 1 291 ? 11.444 -9.197 -9.724 1.00 98.56 291 TYR A C 1
ATOM 2260 O O . TYR A 1 291 ? 10.872 -8.391 -8.989 1.00 98.56 291 TYR A O 1
ATOM 2268 N N . SER A 1 292 ? 11.362 -10.505 -9.524 1.00 97.69 292 SER A N 1
ATOM 2269 C CA . SER A 1 292 ? 10.597 -11.061 -8.406 1.00 97.69 292 SER A CA 1
ATOM 2270 C C . SER A 1 292 ? 11.206 -12.362 -7.914 1.00 97.69 292 SER A C 1
ATOM 2272 O O . SER A 1 292 ? 11.978 -13.003 -8.624 1.00 97.69 292 SER A O 1
ATOM 2274 N N . GLY A 1 293 ? 10.866 -12.777 -6.700 1.00 96.88 293 GLY A N 1
ATOM 2275 C CA . GLY A 1 293 ? 11.319 -14.054 -6.163 1.00 96.88 293 GLY A CA 1
ATOM 2276 C C . GLY A 1 293 ? 10.943 -14.250 -4.704 1.00 96.88 293 GLY A C 1
ATOM 2277 O O . GLY A 1 293 ? 10.472 -13.330 -4.040 1.00 96.88 293 GLY A O 1
ATOM 2278 N N . GLU A 1 294 ? 11.156 -15.464 -4.207 1.00 96.69 294 GLU A N 1
ATOM 2279 C CA . GLU A 1 294 ? 11.031 -15.774 -2.782 1.00 96.69 294 GLU A CA 1
ATOM 2280 C C . GLU A 1 294 ? 12.360 -15.473 -2.084 1.00 96.69 294 GLU A C 1
ATOM 2282 O O . GLU A 1 294 ? 13.429 -15.820 -2.590 1.00 96.69 294 GLU A O 1
ATOM 2287 N N . VAL A 1 295 ? 12.295 -14.803 -0.936 1.00 96.50 295 VAL A N 1
ATOM 2288 C CA . VAL A 1 295 ? 13.465 -14.465 -0.118 1.00 96.50 295 VAL A CA 1
ATOM 2289 C C . VAL A 1 295 ? 13.038 -14.383 1.346 1.00 96.50 295 VAL A C 1
ATOM 2291 O O . VAL A 1 295 ? 11.956 -13.857 1.615 1.00 96.50 295 VAL A O 1
ATOM 2294 N N . PRO A 1 296 ? 13.841 -14.874 2.309 1.00 97.00 296 PRO A N 1
ATOM 2295 C CA . PRO A 1 296 ? 13.559 -14.651 3.719 1.00 97.00 296 PRO A CA 1
ATOM 2296 C C . PRO A 1 296 ? 13.398 -13.160 4.023 1.00 97.00 296 PRO A C 1
ATOM 2298 O O . PRO A 1 296 ? 14.232 -12.340 3.638 1.00 97.00 296 PRO A O 1
ATOM 2301 N N . TYR A 1 297 ? 12.326 -12.811 4.730 1.00 96.94 297 TYR A N 1
ATOM 2302 C CA . TYR A 1 297 ? 12.078 -11.430 5.116 1.00 96.94 297 TYR A CA 1
ATOM 2303 C C . TYR A 1 297 ? 12.928 -11.048 6.330 1.00 96.94 297 TYR A C 1
ATOM 2305 O O . TYR A 1 297 ? 12.925 -11.743 7.347 1.00 96.94 297 TYR A O 1
ATOM 2313 N N . SER A 1 298 ? 13.592 -9.898 6.255 1.00 96.56 298 SER A N 1
ATOM 2314 C CA . SER A 1 298 ? 14.118 -9.196 7.423 1.00 96.56 298 SER A CA 1
ATOM 2315 C C . SER A 1 298 ? 14.027 -7.687 7.212 1.00 96.56 298 SER A C 1
ATOM 2317 O O . SER A 1 298 ? 14.093 -7.199 6.083 1.00 96.56 298 SER A O 1
ATOM 2319 N N . GLU A 1 299 ? 13.898 -6.934 8.305 1.00 96.69 299 GLU A N 1
ATOM 2320 C CA . GLU A 1 299 ? 13.875 -5.464 8.259 1.00 96.69 299 GLU A CA 1
ATOM 2321 C C . GLU A 1 299 ? 15.197 -4.890 7.716 1.00 96.69 299 GLU A C 1
ATOM 2323 O O . GLU A 1 299 ? 15.209 -3.841 7.081 1.00 96.69 299 GLU A O 1
ATOM 2328 N N . ASP A 1 300 ? 16.309 -5.606 7.911 1.00 97.06 300 ASP A N 1
ATOM 2329 C CA . ASP A 1 300 ? 17.619 -5.241 7.368 1.00 97.06 300 ASP A CA 1
ATOM 2330 C C . ASP A 1 300 ? 17.680 -5.392 5.843 1.00 97.06 300 ASP A C 1
ATOM 2332 O O . ASP A 1 300 ? 18.100 -4.482 5.130 1.00 97.06 300 ASP A O 1
ATOM 2336 N N . ALA A 1 301 ? 17.204 -6.532 5.337 1.00 97.94 301 ALA A N 1
ATOM 2337 C CA . ALA A 1 301 ? 17.122 -6.796 3.909 1.00 97.94 301 ALA A CA 1
ATOM 2338 C C . ALA A 1 301 ? 16.194 -5.794 3.207 1.00 97.94 301 ALA A C 1
ATOM 2340 O O . ALA A 1 301 ? 16.520 -5.325 2.116 1.00 97.94 301 ALA A O 1
ATOM 2341 N N . ALA A 1 302 ? 15.076 -5.436 3.848 1.00 97.56 302 ALA A N 1
ATOM 2342 C CA . ALA A 1 302 ? 14.143 -4.438 3.339 1.00 97.56 302 ALA A CA 1
ATOM 2343 C C . ALA A 1 302 ? 14.790 -3.045 3.238 1.00 97.56 302 ALA A C 1
ATOM 2345 O O . ALA A 1 302 ? 14.729 -2.437 2.173 1.00 97.56 302 ALA A O 1
ATOM 2346 N N . LEU A 1 303 ? 15.484 -2.583 4.288 1.00 97.94 303 LEU A N 1
ATOM 2347 C CA . LEU A 1 303 ? 16.179 -1.287 4.285 1.00 97.94 303 LEU A CA 1
ATOM 2348 C C . LEU A 1 303 ? 17.258 -1.214 3.191 1.00 97.94 303 LEU A C 1
ATOM 2350 O O . LEU A 1 303 ? 17.389 -0.209 2.494 1.00 97.94 303 LEU A O 1
ATOM 2354 N N . LYS A 1 304 ? 18.023 -2.296 3.008 1.00 98.25 304 LYS A N 1
ATOM 2355 C CA . LYS A 1 304 ? 19.061 -2.387 1.966 1.00 98.25 304 LYS A CA 1
ATOM 2356 C C . LYS A 1 304 ? 18.469 -2.369 0.559 1.00 98.25 304 LYS A C 1
ATOM 2358 O O . LYS A 1 304 ? 19.022 -1.721 -0.328 1.00 98.25 304 LYS A O 1
ATOM 2363 N N . ALA A 1 305 ? 17.347 -3.055 0.355 1.00 98.31 305 ALA A N 1
ATOM 2364 C CA . ALA A 1 305 ? 16.620 -3.029 -0.907 1.00 98.31 305 ALA A CA 1
ATOM 2365 C C . ALA A 1 305 ? 16.056 -1.632 -1.218 1.00 98.31 305 ALA A C 1
ATOM 2367 O O . ALA A 1 305 ? 16.179 -1.169 -2.347 1.00 98.31 305 ALA A O 1
ATOM 2368 N N . GLU A 1 306 ? 15.508 -0.937 -0.220 1.00 98.19 306 GLU A N 1
ATOM 2369 C CA . GLU A 1 306 ? 15.016 0.436 -0.375 1.00 98.19 306 GLU A CA 1
ATOM 2370 C C . GLU A 1 306 ? 16.159 1.397 -0.751 1.00 98.19 306 GLU A C 1
ATOM 2372 O O . GLU A 1 306 ? 16.046 2.168 -1.707 1.00 98.19 306 GLU A O 1
ATOM 2377 N N . ALA A 1 307 ? 17.315 1.277 -0.088 1.00 98.31 307 ALA A N 1
ATOM 2378 C CA . ALA A 1 307 ? 18.487 2.110 -0.363 1.00 98.31 307 ALA A CA 1
ATOM 2379 C C . ALA A 1 307 ? 19.059 1.842 -1.763 1.00 98.31 307 ALA A C 1
ATOM 2381 O O . ALA A 1 307 ? 19.486 2.766 -2.455 1.00 98.31 307 ALA A O 1
ATOM 2382 N N . MET A 1 308 ? 19.023 0.581 -2.206 1.00 98.38 308 MET A N 1
ATOM 2383 C CA . MET A 1 308 ? 19.347 0.191 -3.577 1.00 98.38 308 MET A CA 1
ATOM 2384 C C . MET A 1 308 ? 18.408 0.844 -4.590 1.00 98.38 308 MET A C 1
ATOM 2386 O O . MET A 1 308 ? 18.895 1.404 -5.572 1.00 98.38 308 MET A O 1
ATOM 2390 N N . THR A 1 309 ? 17.091 0.801 -4.368 1.00 98.19 309 THR A N 1
ATOM 2391 C CA . THR A 1 309 ? 16.136 1.437 -5.286 1.00 98.19 309 THR A CA 1
ATOM 2392 C C . THR A 1 309 ? 16.316 2.952 -5.343 1.00 98.19 309 THR A C 1
ATOM 2394 O O . THR A 1 309 ? 16.312 3.512 -6.436 1.00 98.19 309 THR A O 1
ATOM 2397 N N . GLU A 1 310 ? 16.576 3.611 -4.210 1.00 98.38 310 GLU A N 1
ATOM 2398 C CA . GLU A 1 310 ? 16.794 5.061 -4.167 1.00 98.38 310 GLU A CA 1
ATOM 2399 C C . GLU A 1 310 ? 18.092 5.464 -4.885 1.00 98.38 310 GLU A C 1
ATOM 2401 O O . GLU A 1 310 ? 18.098 6.371 -5.720 1.00 98.38 310 GLU A O 1
ATOM 2406 N N . ALA A 1 311 ? 19.189 4.738 -4.643 1.00 98.25 311 ALA A N 1
ATOM 2407 C CA . ALA A 1 311 ? 20.456 4.984 -5.325 1.00 98.25 311 ALA A CA 1
ATOM 2408 C C . ALA A 1 311 ? 20.352 4.760 -6.845 1.00 98.25 311 ALA A C 1
ATOM 2410 O O . ALA A 1 311 ? 20.916 5.530 -7.626 1.00 98.25 311 ALA A O 1
ATOM 2411 N N . LEU A 1 312 ? 19.609 3.734 -7.273 1.00 98.31 312 LEU A N 1
ATOM 2412 C CA . LEU A 1 312 ? 19.354 3.472 -8.687 1.00 98.31 312 LEU A CA 1
ATOM 2413 C C . LEU A 1 312 ? 18.470 4.562 -9.312 1.00 98.31 312 LEU A C 1
ATOM 2415 O O . LEU A 1 312 ? 18.742 4.986 -10.432 1.00 98.31 312 LEU A O 1
ATOM 2419 N N . ASN A 1 313 ? 17.469 5.072 -8.590 1.00 98.50 313 ASN A N 1
ATOM 2420 C CA . ASN A 1 313 ? 16.613 6.165 -9.059 1.00 98.50 313 ASN A CA 1
ATOM 2421 C C . ASN A 1 313 ? 17.386 7.460 -9.305 1.00 98.50 313 ASN A C 1
ATOM 2423 O O . ASN A 1 313 ? 17.142 8.119 -10.315 1.00 98.50 313 ASN A O 1
ATOM 2427 N N . ILE A 1 314 ? 18.365 7.789 -8.454 1.00 98.06 314 ILE A N 1
ATOM 2428 C CA . ILE A 1 314 ? 19.272 8.921 -8.701 1.00 98.06 314 ILE A CA 1
ATOM 2429 C C . ILE A 1 314 ? 19.957 8.761 -10.068 1.00 98.06 314 ILE A C 1
ATOM 2431 O O . ILE A 1 314 ? 19.955 9.696 -10.866 1.00 98.06 314 ILE A O 1
ATOM 2435 N N . LYS A 1 315 ? 20.472 7.565 -10.383 1.00 97.31 315 LYS A N 1
ATOM 2436 C CA . LYS A 1 315 ? 21.148 7.303 -11.665 1.00 97.31 315 LYS A CA 1
ATOM 2437 C C . LYS A 1 315 ? 20.201 7.224 -12.854 1.00 97.31 315 LYS A C 1
ATOM 2439 O O . LYS A 1 315 ? 20.549 7.697 -13.930 1.00 97.31 315 LYS A O 1
ATOM 2444 N N . ILE A 1 316 ? 18.988 6.711 -12.673 1.00 98.12 316 ILE A N 1
ATOM 2445 C CA . ILE A 1 316 ? 17.955 6.742 -13.715 1.00 98.12 316 ILE A CA 1
ATOM 2446 C C . ILE A 1 316 ? 17.612 8.190 -14.083 1.00 98.12 316 ILE A C 1
ATOM 2448 O O . ILE A 1 316 ? 17.500 8.512 -15.266 1.00 98.12 316 ILE A O 1
ATOM 2452 N N . ILE A 1 317 ? 17.480 9.076 -13.096 1.00 98.00 317 ILE A N 1
ATOM 2453 C CA . ILE A 1 317 ? 17.212 10.493 -13.351 1.00 98.00 317 ILE A CA 1
ATOM 2454 C C . ILE A 1 317 ? 18.405 11.141 -14.068 1.00 98.00 317 ILE A C 1
ATOM 2456 O O . ILE A 1 317 ? 18.228 11.690 -15.153 1.00 98.00 317 ILE A O 1
ATOM 2460 N N . GLU A 1 318 ? 19.613 11.023 -13.519 1.00 96.69 318 GLU A N 1
ATOM 2461 C CA . GLU A 1 318 ? 20.811 11.670 -14.074 1.00 96.69 318 GLU A CA 1
ATOM 2462 C C . GLU A 1 318 ? 21.156 11.152 -15.484 1.00 96.69 318 GLU A C 1
ATOM 2464 O O . GLU A 1 318 ? 21.348 11.928 -16.420 1.00 96.69 318 GLU A O 1
ATOM 2469 N N . GLU A 1 319 ? 21.228 9.832 -15.667 1.00 96.62 319 GLU A N 1
ATOM 2470 C CA . GLU A 1 319 ? 21.742 9.228 -16.900 1.00 96.62 319 GLU A CA 1
ATOM 2471 C C . GLU A 1 319 ? 20.653 9.041 -17.961 1.00 96.62 319 GLU A C 1
ATOM 2473 O O . GLU A 1 319 ? 20.880 9.314 -19.141 1.00 96.62 319 GLU A O 1
ATOM 2478 N N . ILE A 1 320 ? 19.457 8.597 -17.567 1.00 97.06 320 ILE A N 1
ATOM 2479 C CA . ILE A 1 320 ? 18.411 8.207 -18.526 1.00 97.06 320 ILE A CA 1
ATOM 2480 C C . ILE A 1 320 ? 17.475 9.378 -18.824 1.00 97.06 320 ILE A C 1
ATOM 2482 O O . ILE A 1 320 ? 17.149 9.629 -19.987 1.00 97.06 320 ILE A O 1
ATOM 2486 N N . ARG A 1 321 ? 17.031 10.108 -17.796 1.00 97.62 321 ARG A N 1
ATOM 2487 C CA . ARG A 1 321 ? 16.098 11.229 -17.972 1.00 97.62 321 ARG A CA 1
ATOM 2488 C C . ARG A 1 321 ? 16.799 12.510 -18.409 1.00 97.62 321 ARG A C 1
ATOM 2490 O O . ARG A 1 321 ? 16.309 13.165 -19.319 1.00 97.62 321 ARG A O 1
ATOM 2497 N N . GLU A 1 322 ? 17.900 12.885 -17.768 1.00 96.69 322 GLU A N 1
ATOM 2498 C CA . GLU A 1 322 ? 18.536 14.189 -17.994 1.00 96.69 322 GLU A CA 1
ATOM 2499 C C . GLU A 1 322 ? 19.560 14.139 -19.126 1.00 96.69 322 GLU A C 1
ATOM 2501 O O . GLU A 1 322 ? 19.420 14.880 -20.098 1.00 96.69 322 GLU A O 1
ATOM 2506 N N . LYS A 1 323 ? 20.545 13.234 -19.054 1.00 94.44 323 LYS A N 1
ATOM 2507 C CA . LYS A 1 323 ? 21.594 13.121 -20.082 1.00 94.44 323 LYS A CA 1
ATOM 2508 C C . LYS A 1 323 ? 21.095 12.502 -21.385 1.00 94.44 323 LYS A C 1
ATOM 2510 O O . LYS A 1 323 ? 21.279 13.090 -22.445 1.00 94.44 323 LYS A O 1
ATOM 2515 N N . ALA A 1 324 ? 20.464 11.327 -21.327 1.00 91.31 324 ALA A N 1
ATOM 2516 C CA . ALA A 1 324 ? 19.977 10.646 -22.531 1.00 91.31 324 ALA A CA 1
ATOM 2517 C C . ALA A 1 324 ? 18.619 11.173 -23.030 1.00 91.31 324 ALA A C 1
ATOM 2519 O O . ALA A 1 324 ? 18.211 10.858 -24.150 1.00 91.31 324 ALA A O 1
ATOM 2520 N N . GLN A 1 325 ? 17.890 11.936 -22.201 1.00 94.62 325 GLN A N 1
ATOM 2521 C CA . GLN A 1 325 ? 16.536 12.425 -22.498 1.00 94.62 325 GLN A CA 1
ATOM 2522 C C . GLN A 1 325 ? 15.597 11.308 -22.982 1.00 94.62 325 GLN A C 1
ATOM 2524 O O . GLN A 1 325 ? 14.745 11.512 -23.852 1.00 94.62 325 GLN A O 1
ATOM 2529 N N . ALA A 1 326 ? 15.797 10.093 -22.466 1.00 93.19 326 ALA A N 1
ATOM 2530 C CA . ALA A 1 326 ? 15.188 8.879 -22.991 1.00 93.19 326 ALA A CA 1
ATOM 2531 C C . ALA A 1 326 ? 13.841 8.559 -22.340 1.00 93.19 326 ALA A C 1
ATOM 2533 O O . ALA A 1 326 ? 13.034 7.857 -22.937 1.00 93.19 326 ALA A O 1
ATOM 2534 N N . ILE A 1 327 ? 13.567 9.091 -21.150 1.00 97.38 327 ILE A N 1
ATOM 2535 C CA . ILE A 1 327 ? 12.308 8.892 -20.421 1.00 97.38 327 ILE A CA 1
ATOM 2536 C C . ILE A 1 327 ? 11.702 10.237 -20.031 1.00 97.38 327 ILE A C 1
ATOM 2538 O O . ILE A 1 327 ? 12.420 11.206 -19.793 1.00 97.38 327 ILE A O 1
ATOM 2542 N N . TYR A 1 328 ? 10.377 10.290 -19.908 1.00 93.38 328 TYR A N 1
ATOM 2543 C CA . TYR A 1 328 ? 9.682 11.486 -19.412 1.00 93.38 328 TYR A CA 1
ATOM 2544 C C . TYR A 1 328 ? 9.774 11.610 -17.878 1.00 93.38 328 TYR A C 1
ATOM 2546 O O . TYR A 1 328 ? 9.746 12.706 -17.314 1.00 93.38 328 TYR A O 1
ATOM 2554 N N . GLY A 1 329 ? 9.923 10.475 -17.195 1.00 95.12 329 GLY A N 1
ATOM 2555 C CA . GLY A 1 329 ? 9.993 10.338 -15.744 1.00 95.12 329 GLY A CA 1
ATOM 2556 C C . GLY A 1 329 ? 10.025 8.862 -15.356 1.00 95.12 329 GLY A C 1
ATOM 2557 O O . GLY A 1 329 ? 10.340 8.015 -16.190 1.00 95.12 329 GLY A O 1
ATOM 2558 N N . GLY A 1 330 ? 9.641 8.560 -14.118 1.00 96.06 330 GLY A N 1
ATOM 2559 C CA . GLY A 1 330 ? 9.595 7.192 -13.605 1.00 96.06 330 GLY A CA 1
ATOM 2560 C C . GLY A 1 330 ? 10.875 6.775 -12.888 1.00 96.06 330 GLY A C 1
ATOM 2561 O O . GLY A 1 330 ? 11.736 7.602 -12.592 1.00 96.06 330 GLY A O 1
ATOM 2562 N N . GLY A 1 331 ? 10.963 5.488 -12.577 1.00 97.81 331 GLY A N 1
ATOM 2563 C CA . GLY A 1 331 ? 12.035 4.933 -11.763 1.00 97.81 331 GLY A CA 1
ATOM 2564 C C . GLY A 1 331 ? 11.829 3.452 -11.484 1.00 97.81 331 GLY A C 1
ATOM 2565 O O . GLY A 1 331 ? 10.988 2.797 -12.103 1.00 97.81 331 GLY A O 1
ATOM 2566 N N . VAL A 1 332 ? 12.612 2.940 -10.546 1.00 97.88 332 VAL A N 1
ATOM 2567 C CA . VAL A 1 332 ? 12.499 1.608 -9.966 1.00 97.88 332 VAL A CA 1
ATOM 2568 C C . VAL A 1 332 ? 11.868 1.725 -8.589 1.00 97.88 332 VAL A C 1
ATOM 2570 O O . VAL A 1 332 ? 12.293 2.510 -7.743 1.00 97.88 332 VAL A O 1
ATOM 2573 N N . TYR A 1 333 ? 10.858 0.900 -8.370 1.00 96.75 333 TYR A N 1
ATOM 2574 C CA . TYR A 1 333 ? 10.145 0.766 -7.111 1.00 96.75 333 TYR A CA 1
ATOM 2575 C C . TYR A 1 333 ? 10.277 -0.667 -6.644 1.00 96.75 333 TYR A C 1
ATOM 2577 O O . TYR A 1 333 ? 10.325 -1.582 -7.463 1.00 96.75 333 TYR A O 1
ATOM 2585 N N . GLY A 1 334 ? 10.293 -0.902 -5.344 1.00 93.44 334 GLY A N 1
ATOM 2586 C CA . GLY A 1 334 ? 10.321 -2.271 -4.880 1.00 93.44 334 GLY A CA 1
ATOM 2587 C C . GLY A 1 334 ? 10.057 -2.419 -3.408 1.00 93.44 334 GLY A C 1
ATOM 2588 O O . GLY A 1 334 ? 10.061 -1.457 -2.647 1.00 93.44 334 GLY A O 1
ATOM 2589 N N . SER A 1 335 ? 9.766 -3.651 -3.026 1.00 93.88 335 SER A N 1
ATOM 2590 C CA . SER A 1 335 ? 9.508 -4.000 -1.640 1.00 93.88 335 SER A CA 1
ATOM 2591 C C . SER A 1 335 ? 9.815 -5.466 -1.396 1.00 93.88 335 SER A C 1
ATOM 2593 O O . SER A 1 335 ? 9.748 -6.301 -2.306 1.00 93.88 335 SER A O 1
ATOM 2595 N N . LEU A 1 336 ? 10.139 -5.761 -0.143 1.00 97.44 336 LEU A N 1
ATOM 2596 C CA . LEU A 1 336 ? 10.119 -7.109 0.397 1.00 97.44 336 LEU A CA 1
ATOM 2597 C C . LEU A 1 336 ? 8.824 -7.277 1.186 1.00 97.44 336 LEU A C 1
ATOM 2599 O O . LEU A 1 336 ? 8.421 -6.390 1.939 1.00 97.44 336 LEU A O 1
ATOM 2603 N N . GLN A 1 337 ? 8.190 -8.427 1.027 1.00 95.00 337 GLN A N 1
ATOM 2604 C CA . GLN A 1 337 ? 6.952 -8.791 1.698 1.00 95.00 337 GLN A CA 1
ATOM 2605 C C . GLN A 1 337 ? 7.209 -9.980 2.617 1.00 95.00 337 GLN A C 1
ATOM 2607 O O . GLN A 1 337 ? 7.989 -10.871 2.285 1.00 95.00 337 GLN A O 1
ATOM 2612 N N . LYS A 1 338 ? 6.564 -9.974 3.785 1.00 95.38 338 LYS A N 1
ATOM 2613 C CA . LYS A 1 338 ? 6.584 -11.081 4.751 1.00 95.38 338 LYS A CA 1
ATOM 2614 C C . LYS A 1 338 ? 5.395 -12.019 4.544 1.00 95.38 338 LYS A C 1
ATOM 2616 O O . LYS A 1 338 ? 5.560 -13.235 4.552 1.00 95.38 338 LYS A O 1
ATOM 2621 N N . ASP A 1 339 ? 4.218 -11.434 4.338 1.00 94.88 339 ASP A N 1
ATOM 2622 C CA . ASP A 1 339 ? 2.936 -12.121 4.204 1.00 94.88 339 ASP A CA 1
ATOM 2623 C C . ASP A 1 339 ? 2.363 -11.902 2.787 1.00 94.88 339 ASP A C 1
ATOM 2625 O O . ASP A 1 339 ? 2.564 -10.825 2.226 1.00 94.88 339 ASP A O 1
ATOM 2629 N N . PRO A 1 340 ? 1.620 -12.867 2.207 1.00 95.06 340 PRO A N 1
ATOM 2630 C CA . PRO A 1 340 ? 1.309 -14.186 2.765 1.00 95.06 340 PRO A CA 1
ATOM 2631 C C . PRO A 1 340 ? 2.470 -15.189 2.662 1.00 95.06 340 PRO A C 1
ATOM 2633 O O . PRO A 1 340 ? 2.357 -16.312 3.150 1.00 95.06 340 PRO A O 1
ATOM 2636 N N . TYR A 1 341 ? 3.570 -14.800 2.017 1.00 96.31 341 TYR A N 1
ATOM 2637 C CA . TYR A 1 341 ? 4.818 -15.549 1.970 1.00 96.31 341 TYR A CA 1
ATOM 2638 C C . TYR A 1 341 ? 6.006 -14.587 1.786 1.00 96.31 341 TYR A C 1
ATOM 2640 O O . TYR A 1 341 ? 5.854 -13.553 1.122 1.00 96.31 341 TYR A O 1
ATOM 2648 N N . PRO A 1 342 ? 7.195 -14.931 2.311 1.00 97.38 342 PRO A N 1
ATOM 2649 C CA . PRO A 1 342 ? 8.390 -14.117 2.144 1.00 97.38 342 PRO A CA 1
ATOM 2650 C C . PRO A 1 342 ? 8.818 -13.992 0.676 1.00 97.38 342 PRO A C 1
ATOM 2652 O O . PRO A 1 342 ? 9.129 -14.986 0.014 1.00 97.38 342 PRO A O 1
ATOM 2655 N N . SER A 1 343 ? 8.821 -12.770 0.148 1.00 97.56 343 SER A N 1
ATOM 2656 C CA . SER A 1 343 ? 9.124 -12.500 -1.260 1.00 97.56 343 SER A CA 1
ATOM 2657 C C . SER A 1 343 ? 9.614 -11.080 -1.503 1.00 97.56 343 SER A C 1
ATOM 2659 O O . SER A 1 343 ? 9.564 -10.229 -0.618 1.00 97.56 343 SER A O 1
ATOM 2661 N N . TYR A 1 344 ? 10.102 -10.821 -2.713 1.00 98.19 344 TYR A N 1
ATOM 2662 C CA . TYR A 1 344 ? 10.432 -9.484 -3.181 1.00 98.19 344 TYR A CA 1
ATOM 2663 C C . TYR A 1 344 ? 9.833 -9.219 -4.559 1.00 98.19 344 TYR A C 1
ATOM 2665 O O . TYR A 1 344 ? 9.605 -10.130 -5.361 1.00 98.19 344 TYR A O 1
ATOM 2673 N N . THR A 1 345 ? 9.608 -7.943 -4.850 1.00 97.50 345 THR A N 1
ATOM 2674 C CA . THR A 1 345 ? 9.360 -7.450 -6.204 1.00 97.50 345 THR A CA 1
ATOM 2675 C C . THR A 1 345 ? 10.079 -6.120 -6.381 1.00 97.50 345 THR A C 1
ATOM 2677 O O . THR A 1 345 ? 9.913 -5.227 -5.554 1.00 97.50 345 THR A O 1
ATOM 2680 N N . MET A 1 346 ? 10.858 -5.999 -7.453 1.00 98.38 346 MET A N 1
ATOM 2681 C CA . MET A 1 346 ? 11.433 -4.744 -7.942 1.00 98.38 346 MET A CA 1
ATOM 2682 C C . MET A 1 346 ? 10.852 -4.481 -9.326 1.00 98.38 346 MET A C 1
ATOM 2684 O O . MET A 1 346 ? 10.858 -5.372 -10.167 1.00 98.38 346 MET A O 1
ATOM 2688 N N . MET A 1 347 ? 10.341 -3.286 -9.583 1.00 97.69 347 MET A N 1
ATOM 2689 C CA . MET A 1 347 ? 9.679 -2.929 -10.827 1.00 97.69 347 MET A CA 1
ATOM 2690 C C . MET A 1 347 ? 10.170 -1.571 -11.317 1.00 97.69 347 MET A C 1
ATOM 2692 O O . MET A 1 347 ? 9.920 -0.548 -10.684 1.00 97.69 347 MET A O 1
ATOM 2696 N N . ALA A 1 348 ? 10.841 -1.561 -12.464 1.00 98.38 348 ALA A N 1
ATOM 2697 C CA . ALA A 1 348 ? 11.055 -0.352 -13.243 1.00 98.38 348 ALA A CA 1
ATOM 2698 C C . ALA A 1 348 ? 9.757 0.020 -13.969 1.00 98.38 348 ALA A C 1
ATOM 2700 O O . ALA A 1 348 ? 9.122 -0.853 -14.563 1.00 98.38 348 ALA A O 1
ATOM 2701 N N . GLN A 1 349 ? 9.392 1.299 -13.964 1.00 98.06 349 GLN A N 1
ATOM 2702 C CA . GLN A 1 349 ? 8.303 1.854 -14.765 1.00 98.06 349 GLN A CA 1
ATOM 2703 C C . GLN A 1 349 ? 8.783 3.147 -15.427 1.00 98.06 349 GLN A C 1
ATOM 2705 O O . GLN A 1 349 ? 8.934 4.173 -14.769 1.00 98.06 349 GLN A O 1
ATOM 2710 N N . LEU A 1 350 ? 9.023 3.084 -16.735 1.00 98.25 350 LEU A N 1
ATOM 2711 C CA . LEU A 1 350 ? 9.749 4.096 -17.497 1.00 98.25 350 LEU A CA 1
ATOM 2712 C C . LEU A 1 350 ? 8.935 4.519 -18.736 1.00 98.25 350 LEU A C 1
ATOM 2714 O O . LEU A 1 350 ? 9.027 3.877 -19.789 1.00 98.25 350 LEU A O 1
ATOM 2718 N N . PRO A 1 351 ? 8.085 5.557 -18.628 1.00 97.19 351 PRO A N 1
ATOM 2719 C CA . PRO A 1 351 ? 7.381 6.128 -19.775 1.00 97.19 351 PRO A CA 1
ATOM 2720 C C . PRO A 1 351 ? 8.360 6.822 -20.736 1.00 97.19 351 PRO A C 1
ATOM 2722 O O . PRO A 1 351 ? 9.207 7.613 -20.315 1.00 97.19 351 PRO A O 1
ATOM 2725 N N . THR A 1 352 ? 8.230 6.539 -22.032 1.00 95.94 352 THR A N 1
ATOM 2726 C CA . THR A 1 352 ? 9.185 6.934 -23.082 1.00 95.94 352 THR A CA 1
ATOM 2727 C C . THR A 1 352 ? 8.504 7.111 -24.449 1.00 95.94 352 THR A C 1
ATOM 2729 O O . THR A 1 352 ? 7.321 6.802 -24.600 1.00 95.94 352 THR A O 1
ATOM 2732 N N . GLY A 1 353 ? 9.234 7.621 -25.442 1.00 94.56 353 GLY A N 1
ATOM 2733 C CA . GLY A 1 353 ? 8.832 7.591 -26.851 1.00 94.56 353 GLY A CA 1
ATOM 2734 C C . GLY A 1 353 ? 9.100 6.208 -27.474 1.00 94.56 353 GLY A C 1
ATOM 2735 O O . GLY A 1 353 ? 10.062 5.546 -27.066 1.00 94.56 353 GLY A O 1
ATOM 2736 N N . PRO A 1 354 ? 8.291 5.736 -28.442 1.00 90.00 354 PRO A N 1
ATOM 2737 C CA . PRO A 1 354 ? 8.481 4.430 -29.086 1.00 90.00 354 PRO A CA 1
ATOM 2738 C C . PRO A 1 354 ? 9.883 4.231 -29.682 1.00 90.00 354 PRO A C 1
ATOM 2740 O O . PRO A 1 354 ? 10.445 3.140 -29.615 1.00 90.00 354 PRO A O 1
ATOM 2743 N N . GLU A 1 355 ? 10.478 5.296 -30.214 1.00 88.38 355 GLU A N 1
ATOM 2744 C CA . GLU A 1 355 ? 11.811 5.320 -30.812 1.00 88.38 355 GLU A CA 1
ATOM 2745 C C . GLU A 1 355 ? 12.945 5.166 -29.789 1.00 88.38 355 GLU A C 1
ATOM 2747 O O . GLU A 1 355 ? 14.041 4.732 -30.141 1.00 88.38 355 GLU A O 1
ATOM 2752 N N . LYS A 1 356 ? 12.688 5.479 -28.512 1.00 91.62 356 LYS A N 1
ATOM 2753 C CA . LYS A 1 356 ? 13.692 5.431 -27.438 1.00 91.62 356 LYS A CA 1
ATOM 2754 C C . LYS A 1 356 ? 13.610 4.171 -26.583 1.00 91.62 356 LYS A C 1
ATOM 2756 O O . LYS A 1 356 ? 14.453 3.996 -25.708 1.00 91.62 356 LYS A O 1
ATOM 2761 N N . VAL A 1 357 ? 12.669 3.260 -26.842 1.00 91.94 357 VAL A N 1
ATOM 2762 C CA . VAL A 1 357 ? 12.498 2.010 -26.074 1.00 91.94 357 VAL A CA 1
ATOM 2763 C C . VAL A 1 357 ? 13.800 1.206 -25.982 1.00 91.94 357 VAL A C 1
ATOM 2765 O O . VAL A 1 357 ? 14.190 0.793 -24.890 1.00 91.94 357 VAL A O 1
ATOM 2768 N N . ALA A 1 358 ? 14.503 1.015 -27.104 1.00 87.44 358 ALA A N 1
ATOM 2769 C CA . ALA A 1 358 ? 15.771 0.282 -27.127 1.00 87.44 358 ALA A CA 1
ATOM 2770 C C . ALA A 1 358 ? 16.847 0.979 -26.277 1.00 87.44 358 ALA A C 1
ATOM 2772 O O . ALA A 1 358 ? 17.525 0.332 -25.474 1.00 87.44 358 ALA A O 1
ATOM 2773 N N . THR A 1 359 ? 16.947 2.307 -26.398 1.00 90.00 359 THR A N 1
ATOM 2774 C CA . THR A 1 359 ? 17.838 3.135 -25.580 1.00 90.00 359 THR A CA 1
ATOM 2775 C C . THR A 1 359 ? 17.517 2.963 -24.100 1.00 90.00 359 THR A C 1
ATOM 2777 O O . THR A 1 359 ? 18.400 2.592 -23.338 1.00 90.00 359 THR A O 1
ATOM 2780 N N . VAL A 1 360 ? 16.252 3.105 -23.695 1.00 95.62 360 VAL A N 1
ATOM 2781 C CA . VAL A 1 360 ? 15.817 2.943 -22.298 1.00 95.62 360 VAL A CA 1
ATOM 2782 C C . VAL A 1 360 ? 16.189 1.572 -21.738 1.00 95.62 360 VAL A C 1
ATOM 2784 O O . VAL A 1 360 ? 16.754 1.499 -20.648 1.00 95.62 360 VAL A O 1
ATOM 2787 N N . LEU A 1 361 ? 15.921 0.490 -22.476 1.00 93.00 361 LEU A N 1
ATOM 2788 C CA . LEU A 1 361 ? 16.262 -0.870 -22.045 1.00 93.00 361 LEU A CA 1
ATOM 2789 C C . LEU A 1 361 ? 17.775 -1.054 -21.874 1.00 93.00 361 LEU A C 1
ATOM 2791 O O . LEU A 1 361 ? 18.217 -1.617 -20.872 1.00 93.00 361 LEU A O 1
ATOM 2795 N N . SER A 1 362 ? 18.572 -0.563 -22.827 1.00 93.38 362 SER A N 1
ATOM 2796 C CA . SER A 1 362 ? 20.035 -0.651 -22.757 1.00 93.38 362 SER A CA 1
ATOM 2797 C C . SER A 1 362 ? 20.626 0.191 -21.619 1.00 93.38 362 SER A C 1
ATOM 2799 O O . SER A 1 362 ? 21.490 -0.295 -20.888 1.00 93.38 362 SER A O 1
ATOM 2801 N N . SER A 1 363 ? 20.126 1.413 -21.411 1.00 95.50 363 SER A N 1
ATOM 2802 C CA . SER A 1 363 ? 20.584 2.310 -20.352 1.00 95.50 363 SER A CA 1
ATOM 2803 C C . SER A 1 363 ? 20.208 1.775 -18.975 1.00 95.50 363 SER A C 1
ATOM 2805 O O . SER A 1 363 ? 21.065 1.720 -18.099 1.00 95.50 363 SER A O 1
ATOM 2807 N N . LEU A 1 364 ? 18.968 1.304 -18.792 1.00 97.81 364 LEU A N 1
ATOM 2808 C CA . LEU A 1 364 ? 18.541 0.682 -17.538 1.00 97.81 364 LEU A CA 1
ATOM 2809 C C . LEU A 1 364 ? 19.397 -0.547 -17.217 1.00 97.81 364 LEU A C 1
ATOM 2811 O O . LEU A 1 364 ? 19.896 -0.668 -16.101 1.00 97.81 364 LEU A O 1
ATOM 2815 N N . LYS A 1 365 ? 19.624 -1.424 -18.204 1.00 96.81 365 LYS A N 1
ATOM 2816 C CA . LYS A 1 365 ? 20.502 -2.588 -18.042 1.00 96.81 365 LYS A CA 1
ATOM 2817 C C . LYS A 1 365 ? 21.913 -2.169 -17.617 1.00 96.81 365 LYS A C 1
ATOM 2819 O O . LYS A 1 365 ? 22.438 -2.733 -16.663 1.00 96.81 365 LYS A O 1
ATOM 2824 N N . SER A 1 366 ? 22.497 -1.170 -18.279 1.00 97.44 366 SER A N 1
ATOM 2825 C CA . SER A 1 366 ? 23.819 -0.632 -17.933 1.00 97.44 366 SER A CA 1
ATOM 2826 C C . SER A 1 366 ? 23.874 -0.134 -16.485 1.00 97.44 366 SER A C 1
ATOM 2828 O O . SER A 1 366 ? 24.800 -0.481 -15.755 1.00 97.44 366 SER A O 1
ATOM 2830 N N . GLU A 1 367 ? 22.887 0.646 -16.035 1.00 98.00 367 GLU A N 1
ATOM 2831 C CA . GLU A 1 367 ? 22.869 1.150 -14.655 1.00 98.00 367 GLU A CA 1
ATOM 2832 C C . GLU A 1 367 ? 22.701 0.027 -13.623 1.00 98.00 367 GLU A C 1
ATOM 2834 O O . GLU A 1 367 ? 23.374 0.039 -12.589 1.00 98.00 367 GLU A O 1
ATOM 2839 N N . ILE A 1 368 ? 21.886 -0.990 -13.925 1.00 98.44 368 ILE A N 1
ATOM 2840 C CA . ILE A 1 368 ? 21.737 -2.187 -13.084 1.00 98.44 368 ILE A CA 1
ATOM 2841 C C . ILE A 1 368 ? 23.057 -2.973 -13.004 1.00 98.44 368 ILE A C 1
ATOM 2843 O O . ILE A 1 368 ? 23.498 -3.338 -11.914 1.00 98.44 368 ILE A O 1
ATOM 2847 N N . GLU A 1 369 ? 23.737 -3.196 -14.128 1.00 98.25 369 GLU A N 1
ATOM 2848 C CA . GLU A 1 369 ? 25.021 -3.908 -14.152 1.00 98.25 369 GLU A CA 1
ATOM 2849 C C . GLU A 1 369 ? 26.113 -3.142 -13.388 1.00 98.25 369 GLU A C 1
ATOM 2851 O O . GLU A 1 369 ? 26.902 -3.745 -12.653 1.00 98.25 369 GLU A O 1
ATOM 2856 N N . LYS A 1 370 ? 26.140 -1.806 -13.489 1.00 98.25 370 LYS A N 1
ATOM 2857 C CA . LYS A 1 370 ? 27.067 -0.956 -12.725 1.00 98.25 370 LYS A CA 1
ATOM 2858 C C . LYS A 1 370 ? 26.863 -1.111 -11.219 1.00 98.25 370 LYS A C 1
ATOM 2860 O O . LYS A 1 370 ? 27.839 -1.366 -10.508 1.00 98.25 370 LYS A O 1
ATOM 2865 N N . ILE A 1 371 ? 25.623 -1.007 -10.728 1.00 98.19 371 ILE A N 1
ATOM 2866 C CA . ILE A 1 371 ? 25.339 -1.127 -9.289 1.00 98.19 371 ILE A CA 1
ATOM 2867 C C . ILE A 1 371 ? 25.558 -2.562 -8.779 1.00 98.19 371 ILE A C 1
ATOM 2869 O O . ILE A 1 371 ? 26.055 -2.742 -7.670 1.00 98.19 371 ILE A O 1
ATOM 2873 N N . GLN A 1 372 ? 25.308 -3.592 -9.594 1.00 98.56 372 GLN A N 1
ATOM 2874 C CA . GLN A 1 372 ? 25.626 -4.986 -9.250 1.00 98.56 372 GLN A CA 1
ATOM 2875 C C . GLN A 1 372 ? 27.133 -5.259 -9.173 1.00 98.56 372 GLN A C 1
ATOM 2877 O O . GLN A 1 372 ? 27.587 -6.054 -8.343 1.00 98.56 372 GLN A O 1
ATOM 2882 N N . LYS A 1 373 ? 27.928 -4.618 -10.037 1.00 98.19 373 LYS A N 1
ATOM 2883 C CA . LYS A 1 373 ? 29.382 -4.812 -10.085 1.00 98.19 373 LYS A CA 1
ATOM 2884 C C . LYS A 1 373 ? 30.099 -4.034 -8.984 1.00 98.19 373 LYS A C 1
ATOM 2886 O O . LYS A 1 373 ? 30.938 -4.601 -8.277 1.00 98.19 373 LYS A O 1
ATOM 2891 N N . ASN A 1 374 ? 29.756 -2.760 -8.825 1.00 97.56 374 ASN A N 1
ATOM 2892 C CA . ASN A 1 374 ? 30.528 -1.813 -8.021 1.00 97.56 374 ASN A CA 1
ATOM 2893 C C . ASN A 1 374 ? 29.787 -1.323 -6.768 1.00 97.56 374 ASN A C 1
ATOM 2895 O O . ASN A 1 374 ? 30.430 -0.817 -5.855 1.00 97.56 374 ASN A O 1
ATOM 2899 N N . GLY A 1 375 ? 28.463 -1.491 -6.698 1.00 98.12 375 GLY A N 1
ATOM 2900 C CA . GLY A 1 375 ? 27.620 -0.711 -5.791 1.00 98.12 375 GLY A CA 1
ATOM 2901 C C . GLY A 1 375 ? 27.426 0.729 -6.289 1.00 98.12 375 GLY A C 1
ATOM 2902 O O . GLY A 1 375 ? 27.943 1.096 -7.350 1.00 98.12 375 GLY A O 1
ATOM 2903 N N . PRO A 1 376 ? 26.649 1.554 -5.567 1.00 98.12 376 PRO A N 1
ATOM 2904 C CA . PRO A 1 376 ? 26.528 2.973 -5.880 1.00 98.12 376 PRO A CA 1
ATOM 2905 C C . PRO A 1 376 ? 27.843 3.709 -5.600 1.00 98.12 376 PRO A C 1
ATOM 2907 O O . PRO A 1 376 ? 28.641 3.279 -4.767 1.00 98.12 376 PRO A O 1
ATOM 2910 N N . ALA A 1 377 ? 28.042 4.863 -6.241 1.00 97.31 377 ALA A N 1
ATOM 2911 C CA . ALA A 1 377 ? 29.118 5.766 -5.839 1.00 97.31 377 ALA A CA 1
ATOM 2912 C C . ALA A 1 377 ? 28.930 6.172 -4.359 1.00 97.31 377 ALA A C 1
ATOM 2914 O O . ALA A 1 377 ? 27.781 6.401 -3.952 1.00 97.31 377 ALA A O 1
ATOM 2915 N N . PRO A 1 378 ? 30.002 6.276 -3.548 1.00 97.88 378 PRO A N 1
ATOM 2916 C CA . PRO A 1 378 ? 29.893 6.637 -2.133 1.00 97.88 378 PRO A CA 1
ATOM 2917 C C . PRO A 1 378 ? 29.069 7.908 -1.894 1.00 97.88 378 PRO A C 1
ATOM 2919 O O . PRO A 1 378 ? 28.205 7.937 -1.023 1.00 97.88 378 PRO A O 1
ATOM 2922 N N . GLU A 1 379 ? 29.241 8.923 -2.739 1.00 97.81 379 GLU A N 1
ATOM 2923 C CA . GLU A 1 379 ? 28.527 10.201 -2.661 1.00 97.81 379 GLU A CA 1
ATOM 2924 C C . GLU A 1 379 ? 27.028 10.038 -2.943 1.00 97.81 379 GLU A C 1
ATOM 2926 O O . GLU A 1 379 ? 26.198 10.747 -2.373 1.00 97.81 379 GLU A O 1
ATOM 2931 N N . THR A 1 380 ? 26.660 9.077 -3.801 1.00 98.06 380 THR A N 1
ATOM 2932 C CA . THR A 1 380 ? 25.253 8.744 -4.066 1.00 98.06 380 THR A CA 1
ATOM 2933 C C . THR A 1 380 ? 24.615 8.128 -2.825 1.00 98.06 380 THR A C 1
ATOM 2935 O O . THR A 1 380 ? 23.522 8.538 -2.443 1.00 98.06 380 THR A O 1
ATOM 2938 N N . LEU A 1 381 ? 25.301 7.199 -2.150 1.00 98.50 381 LEU A N 1
ATOM 2939 C CA . LEU A 1 381 ? 24.792 6.612 -0.909 1.00 98.50 381 LEU A CA 1
ATOM 2940 C C . LEU A 1 381 ? 24.676 7.658 0.210 1.00 98.50 381 LEU A C 1
ATOM 2942 O O . LEU A 1 381 ? 23.672 7.684 0.916 1.00 98.50 381 LEU A O 1
ATOM 2946 N N . GLU A 1 382 ? 25.652 8.553 0.352 1.00 98.50 382 GLU A N 1
ATOM 2947 C CA . GLU A 1 382 ? 25.574 9.629 1.348 1.00 98.50 382 GLU A CA 1
ATOM 2948 C C . GLU A 1 382 ? 24.429 10.614 1.056 1.00 98.50 382 GLU A C 1
ATOM 2950 O O . GLU A 1 382 ? 23.747 11.055 1.984 1.00 98.50 382 GLU A O 1
ATOM 2955 N N . LYS A 1 383 ? 24.129 10.891 -0.223 1.00 98.25 383 LYS A N 1
ATOM 2956 C CA . LYS A 1 383 ? 22.940 11.664 -0.617 1.00 98.25 383 LYS A CA 1
ATOM 2957 C C . LYS A 1 383 ? 21.645 10.968 -0.187 1.00 98.25 383 LYS A C 1
ATOM 2959 O O . LYS A 1 383 ? 20.801 11.623 0.423 1.00 98.25 383 LYS A O 1
ATOM 2964 N N . VAL A 1 384 ? 21.523 9.659 -0.433 1.00 98.44 384 VAL A N 1
ATOM 2965 C CA . VAL A 1 384 ? 20.372 8.848 0.016 1.00 98.44 384 VAL A CA 1
ATOM 2966 C C . VAL A 1 384 ? 20.215 8.932 1.534 1.00 98.44 384 VAL A C 1
ATOM 2968 O O . VAL A 1 384 ? 19.150 9.299 2.030 1.00 98.44 384 VAL A O 1
ATOM 2971 N N . LYS A 1 385 ? 21.292 8.670 2.287 1.00 98.69 385 LYS A N 1
ATOM 2972 C CA . LYS A 1 385 ? 21.276 8.733 3.755 1.00 98.69 385 LYS A CA 1
ATOM 2973 C C . LYS A 1 385 ? 20.832 10.105 4.251 1.00 98.69 385 LYS A C 1
ATOM 2975 O O . LYS A 1 385 ? 19.962 10.186 5.114 1.00 98.69 385 LYS A O 1
ATOM 2980 N N . LYS A 1 386 ? 21.395 11.187 3.705 1.00 98.44 386 LYS A N 1
ATOM 2981 C CA . LYS A 1 386 ? 21.047 12.555 4.107 1.00 98.44 386 LYS A CA 1
ATOM 2982 C C . LYS A 1 386 ? 19.560 12.845 3.889 1.00 98.44 386 LYS A C 1
ATOM 2984 O O . LYS A 1 386 ? 18.898 13.281 4.829 1.00 98.44 386 LYS A O 1
ATOM 2989 N N . GLN A 1 387 ? 19.036 12.537 2.702 1.00 98.00 387 GLN A N 1
ATOM 2990 C CA . GLN A 1 387 ? 17.622 12.737 2.369 1.00 98.00 387 GLN A CA 1
ATOM 2991 C C . GLN A 1 387 ? 16.696 11.945 3.300 1.00 98.00 387 GLN A C 1
ATOM 2993 O O . GLN A 1 387 ? 15.696 12.469 3.787 1.00 98.00 387 GLN A O 1
ATOM 2998 N N . TRP A 1 388 ? 17.040 10.692 3.599 1.00 98.19 388 TRP A N 1
ATOM 2999 C CA . TRP A 1 388 ? 16.257 9.860 4.510 1.00 98.19 388 TRP A CA 1
ATOM 3000 C C . TRP A 1 388 ? 16.269 10.370 5.946 1.00 98.19 388 TRP A C 1
ATOM 3002 O O . TRP A 1 388 ? 15.231 10.347 6.600 1.00 98.19 388 TRP A O 1
ATOM 3012 N N . LEU A 1 389 ? 17.413 10.841 6.446 1.00 98.44 389 LEU A N 1
ATOM 3013 C CA . LEU A 1 389 ? 17.508 11.405 7.793 1.00 98.44 389 LEU A CA 1
ATOM 3014 C C . LEU A 1 389 ? 16.742 12.728 7.914 1.00 98.44 389 LEU A C 1
ATOM 3016 O O . LEU A 1 389 ? 16.141 12.986 8.954 1.00 98.44 389 LEU A O 1
ATOM 3020 N N . GLU A 1 390 ? 16.735 13.554 6.867 1.00 97.88 390 GLU A N 1
ATOM 3021 C CA . GLU A 1 390 ? 15.913 14.768 6.802 1.00 97.88 390 GLU A CA 1
ATOM 3022 C C . GLU A 1 390 ? 14.419 14.417 6.835 1.00 97.88 390 GLU A C 1
ATOM 3024 O O . GLU A 1 390 ? 13.712 14.848 7.747 1.00 97.88 390 GLU A O 1
ATOM 3029 N N . LYS A 1 391 ? 13.968 13.528 5.940 1.00 97.44 391 LYS A N 1
ATOM 3030 C CA . LYS A 1 391 ? 12.576 13.052 5.895 1.00 97.44 391 LYS A CA 1
ATOM 3031 C C . LYS A 1 391 ? 12.143 12.370 7.196 1.00 97.44 391 LYS A C 1
ATOM 3033 O O . LYS A 1 391 ? 11.012 12.545 7.645 1.00 97.44 391 LYS A O 1
ATOM 3038 N N . TYR A 1 392 ? 13.034 11.611 7.830 1.00 97.62 392 TYR A N 1
ATOM 3039 C CA . TYR A 1 392 ? 12.762 10.966 9.113 1.00 97.62 392 TYR A CA 1
ATOM 3040 C C . TYR A 1 392 ? 12.440 11.996 10.201 1.00 97.62 392 TYR A C 1
ATOM 3042 O O . TYR A 1 392 ? 11.426 11.855 10.885 1.00 97.62 392 TYR A O 1
ATOM 3050 N N . ARG A 1 393 ? 13.235 13.070 10.319 1.00 96.56 393 ARG A N 1
ATOM 3051 C CA . ARG A 1 393 ? 12.995 14.138 11.308 1.00 96.56 393 ARG A CA 1
ATOM 3052 C C . ARG A 1 393 ? 11.633 14.804 11.126 1.00 96.56 393 ARG A C 1
ATOM 3054 O O . ARG A 1 393 ? 10.989 15.126 12.121 1.00 96.56 393 ARG A O 1
ATOM 3061 N N . GLU A 1 394 ? 11.192 14.985 9.884 1.00 95.62 394 GLU A N 1
ATOM 3062 C CA . GLU A 1 394 ? 9.852 15.495 9.575 1.00 95.62 394 GLU A CA 1
ATOM 3063 C C . GLU A 1 394 ? 8.767 14.487 9.983 1.00 95.62 394 GLU A C 1
ATOM 3065 O O . GLU A 1 394 ? 7.815 14.841 10.679 1.00 95.62 394 GLU A O 1
ATOM 3070 N N . SER A 1 395 ? 8.951 13.211 9.628 1.00 96.25 395 SER A N 1
ATOM 3071 C CA . SER A 1 395 ? 7.987 12.133 9.893 1.00 96.25 395 SER A CA 1
ATOM 3072 C C . SER A 1 395 ? 7.739 11.866 11.385 1.00 96.25 395 SER A C 1
ATOM 3074 O O . SER A 1 395 ? 6.664 11.412 11.771 1.00 96.25 395 SER A O 1
ATOM 3076 N N . LEU A 1 396 ? 8.694 12.210 12.259 1.00 96.06 396 LEU A N 1
ATOM 3077 C CA . LEU A 1 396 ? 8.533 12.086 13.711 1.00 96.06 396 LEU A CA 1
ATOM 3078 C C . LEU A 1 396 ? 7.420 12.974 14.283 1.00 96.06 396 LEU A C 1
ATOM 3080 O O . LEU A 1 396 ? 6.971 12.715 15.401 1.00 96.06 396 LEU A O 1
ATOM 3084 N N . LYS A 1 397 ? 6.967 13.984 13.533 1.00 96.31 397 LYS A N 1
ATOM 3085 C CA . LYS A 1 397 ? 5.848 14.871 13.881 1.00 96.31 397 LYS A CA 1
ATOM 3086 C C . LYS A 1 397 ? 4.595 14.587 13.046 1.00 96.31 397 LYS A C 1
ATOM 3088 O O . LYS A 1 397 ? 3.783 15.482 12.837 1.00 96.31 397 LYS A O 1
ATOM 3093 N N . ASP A 1 398 ? 4.439 13.365 12.542 1.00 97.69 398 ASP A N 1
ATOM 3094 C CA . ASP A 1 398 ? 3.294 12.969 11.723 1.00 97.69 398 ASP A CA 1
ATOM 3095 C C . ASP A 1 398 ? 2.506 11.803 12.343 1.00 97.69 398 ASP A C 1
ATOM 3097 O O . ASP A 1 398 ? 3.054 10.762 12.711 1.00 97.69 398 ASP A O 1
ATOM 3101 N N . ASN A 1 399 ? 1.186 11.976 12.443 1.00 98.25 399 ASN A N 1
ATOM 3102 C CA . ASN A 1 399 ? 0.290 10.994 13.055 1.00 98.25 399 ASN A CA 1
ATOM 3103 C C . ASN A 1 399 ? 0.206 9.687 12.252 1.00 98.25 399 ASN A C 1
ATOM 3105 O O . ASN A 1 399 ? 0.117 8.615 12.848 1.00 98.25 399 ASN A O 1
ATOM 3109 N N . ASP A 1 400 ? 0.247 9.748 10.918 1.00 98.06 400 ASP A N 1
ATOM 3110 C CA . ASP A 1 400 ? 0.169 8.549 10.073 1.00 98.06 400 ASP A CA 1
ATOM 3111 C C . ASP A 1 400 ? 1.422 7.688 10.188 1.00 98.06 400 ASP A C 1
ATOM 3113 O O . ASP A 1 400 ? 1.337 6.464 10.286 1.00 98.06 400 ASP A O 1
ATOM 3117 N N . THR A 1 401 ? 2.585 8.327 10.256 1.00 97.88 401 THR A N 1
ATOM 3118 C CA . THR A 1 401 ? 3.873 7.664 10.460 1.00 97.88 401 THR A CA 1
ATOM 3119 C C . THR A 1 401 ? 3.877 6.857 11.760 1.00 97.88 401 THR A C 1
ATOM 3121 O O . THR A 1 401 ? 4.181 5.662 11.756 1.00 97.88 401 THR A O 1
ATOM 3124 N N . TRP A 1 402 ? 3.484 7.479 12.874 1.00 98.38 402 TRP A N 1
ATOM 3125 C CA . TRP A 1 402 ? 3.419 6.797 14.166 1.00 98.38 402 TRP A CA 1
ATOM 3126 C C . TRP A 1 402 ? 2.321 5.731 14.224 1.00 98.38 402 TRP A C 1
ATOM 3128 O O . TRP A 1 402 ? 2.555 4.669 14.798 1.00 98.38 402 TRP A O 1
ATOM 3138 N N . MET A 1 403 ? 1.151 5.980 13.624 1.00 98.50 403 MET A N 1
ATOM 3139 C CA . MET A 1 403 ? 0.076 4.986 13.501 1.00 98.50 403 MET A CA 1
ATOM 3140 C C . MET A 1 403 ? 0.578 3.721 12.798 1.00 98.50 403 MET A C 1
ATOM 3142 O O . MET A 1 403 ? 0.438 2.622 13.335 1.00 98.50 403 MET A O 1
ATOM 3146 N N . ASN A 1 404 ? 1.220 3.883 11.636 1.00 97.62 404 ASN A N 1
ATOM 3147 C CA . ASN A 1 404 ? 1.763 2.772 10.861 1.00 97.62 404 ASN A CA 1
ATOM 3148 C C . ASN A 1 404 ? 2.813 1.996 11.663 1.00 97.62 404 ASN A C 1
ATOM 3150 O O . ASN A 1 404 ? 2.702 0.779 11.782 1.00 97.62 404 ASN A O 1
ATOM 3154 N N . MET A 1 405 ? 3.780 2.685 12.279 1.00 97.44 405 MET A N 1
ATOM 3155 C CA . MET A 1 405 ? 4.810 2.030 13.092 1.00 97.44 405 MET A CA 1
ATOM 3156 C C . MET A 1 405 ? 4.213 1.239 14.261 1.00 97.44 405 MET A C 1
ATOM 3158 O O . MET A 1 405 ? 4.574 0.080 14.464 1.00 97.44 405 MET A O 1
ATOM 3162 N N . LEU A 1 406 ? 3.288 1.837 15.021 1.00 98.50 406 LEU A N 1
ATOM 3163 C CA . LEU A 1 406 ? 2.662 1.164 16.160 1.00 98.50 406 LEU A CA 1
ATOM 3164 C C . LEU A 1 406 ? 1.878 -0.064 15.704 1.00 98.50 406 LEU A C 1
ATOM 3166 O O . LEU A 1 406 ? 1.975 -1.116 16.332 1.00 98.50 406 LEU A O 1
ATOM 3170 N N . MET A 1 407 ? 1.149 0.042 14.593 1.00 98.00 407 MET A N 1
ATOM 3171 C CA . MET A 1 407 ? 0.397 -1.081 14.049 1.00 98.00 407 MET A CA 1
ATOM 3172 C C . MET A 1 407 ? 1.322 -2.215 13.585 1.00 98.00 407 MET A C 1
ATOM 3174 O O . MET A 1 407 ? 1.074 -3.376 13.905 1.00 98.00 407 MET A O 1
ATOM 3178 N N . GLU A 1 408 ? 2.421 -1.901 12.898 1.00 96.44 408 GLU A N 1
ATOM 3179 C CA . GLU A 1 408 ? 3.420 -2.893 12.483 1.00 96.44 408 GLU A CA 1
ATOM 3180 C C . GLU A 1 408 ? 4.114 -3.554 13.686 1.00 96.44 408 GLU A C 1
ATOM 3182 O O . GLU A 1 408 ? 4.318 -4.770 13.700 1.00 96.44 408 GLU A O 1
ATOM 3187 N N . ALA A 1 409 ? 4.433 -2.791 14.732 1.00 97.19 409 ALA A N 1
ATOM 3188 C CA . ALA A 1 409 ? 5.028 -3.334 15.950 1.00 97.19 409 ALA A CA 1
ATOM 3189 C C . ALA A 1 409 ? 4.054 -4.255 16.705 1.00 97.19 409 ALA A C 1
ATOM 3191 O O . ALA A 1 409 ? 4.446 -5.318 17.187 1.00 97.19 409 ALA A O 1
ATOM 3192 N N . LYS A 1 410 ? 2.776 -3.867 16.796 1.00 97.25 410 LYS A N 1
ATOM 3193 C CA . LYS A 1 410 ? 1.755 -4.580 17.580 1.00 97.25 410 LYS A CA 1
ATOM 3194 C C . LYS A 1 410 ? 1.147 -5.776 16.855 1.00 97.25 410 LYS A C 1
ATOM 3196 O O . LYS A 1 410 ? 0.774 -6.742 17.515 1.00 97.25 410 LYS A O 1
ATOM 3201 N N . VAL A 1 411 ? 1.040 -5.723 15.527 1.00 96.50 411 VAL A N 1
ATOM 3202 C CA . VAL A 1 411 ? 0.378 -6.765 14.725 1.00 96.50 411 VAL A CA 1
ATOM 3203 C C . VAL A 1 411 ? 1.378 -7.615 13.950 1.00 96.50 411 VAL A C 1
ATOM 3205 O O . VAL A 1 411 ? 1.264 -8.839 13.961 1.00 96.50 411 VAL A O 1
ATOM 3208 N N . ASP A 1 412 ? 2.376 -7.000 13.315 1.00 94.19 412 ASP A N 1
ATOM 3209 C CA . ASP A 1 412 ? 3.317 -7.718 12.437 1.00 94.19 412 ASP A CA 1
ATOM 3210 C C . ASP A 1 412 ? 4.572 -8.206 13.166 1.00 94.19 412 ASP A C 1
ATOM 3212 O O . ASP A 1 412 ? 5.340 -9.017 12.625 1.00 94.19 412 ASP A O 1
ATOM 3216 N N . GLY A 1 413 ? 4.768 -7.724 14.397 1.00 93.88 413 GLY A N 1
ATOM 3217 C CA . GLY A 1 413 ? 5.925 -8.011 15.235 1.00 93.88 413 GLY A CA 1
ATOM 3218 C C . GLY A 1 413 ? 7.202 -7.337 14.737 1.00 93.88 413 GLY A C 1
ATOM 3219 O O . GLY A 1 413 ? 8.284 -7.891 14.932 1.00 93.88 413 GLY A O 1
ATOM 3220 N N . LYS A 1 414 ? 7.093 -6.189 14.052 1.00 95.31 414 LYS A N 1
ATOM 3221 C CA . LYS A 1 414 ? 8.267 -5.396 13.661 1.00 95.31 414 LYS A CA 1
ATOM 3222 C C . LYS A 1 414 ? 8.950 -4.775 14.875 1.00 95.31 414 LYS A C 1
ATOM 3224 O O . LYS A 1 414 ? 8.320 -4.508 15.901 1.00 95.31 414 LYS A O 1
ATOM 3229 N N . ASN A 1 415 ? 10.249 -4.527 14.757 1.00 95.06 415 ASN A N 1
ATOM 3230 C CA . ASN A 1 415 ? 11.026 -4.001 15.862 1.00 95.06 415 ASN A CA 1
ATOM 3231 C C . ASN A 1 415 ? 10.888 -2.474 15.951 1.00 95.06 415 ASN A C 1
ATOM 3233 O O . ASN A 1 415 ? 11.465 -1.745 15.148 1.00 95.06 415 ASN A O 1
ATOM 3237 N N . ALA A 1 416 ? 10.198 -1.975 16.980 1.00 95.38 416 ALA A N 1
ATOM 3238 C CA . ALA A 1 416 ? 10.039 -0.535 17.209 1.00 95.38 416 ALA A CA 1
ATOM 3239 C C . ALA A 1 416 ? 11.380 0.222 17.358 1.00 95.38 416 ALA A C 1
ATOM 3241 O O . ALA A 1 416 ? 11.444 1.420 17.078 1.00 95.38 416 ALA A O 1
ATOM 3242 N N . ASP A 1 417 ? 12.469 -0.463 17.733 1.00 95.62 417 ASP A N 1
ATOM 3243 C CA . ASP A 1 417 ? 13.821 0.109 17.756 1.00 95.62 417 ASP A CA 1
ATOM 3244 C C . ASP A 1 417 ? 14.274 0.602 16.373 1.00 95.62 417 ASP A C 1
ATOM 3246 O O . ASP A 1 417 ? 14.936 1.632 16.279 1.00 95.62 417 ASP A O 1
ATOM 3250 N N . ARG A 1 418 ? 13.872 -0.077 15.288 1.00 95.06 418 ARG A N 1
ATOM 3251 C CA . ARG A 1 418 ? 14.192 0.330 13.906 1.00 95.06 418 ARG A CA 1
ATOM 3252 C C . ARG A 1 418 ? 13.620 1.700 13.565 1.00 95.06 418 ARG A C 1
ATOM 3254 O O . ARG A 1 418 ? 14.228 2.421 12.782 1.00 95.06 418 ARG A O 1
ATOM 3261 N N . PHE A 1 419 ? 12.484 2.053 14.160 1.00 95.56 419 PHE A N 1
ATOM 3262 C CA . PHE A 1 419 ? 11.888 3.373 14.016 1.00 95.56 419 PHE A CA 1
ATOM 3263 C C . PHE A 1 419 ? 12.555 4.388 14.943 1.00 95.56 419 PHE A C 1
ATOM 3265 O O . PHE A 1 419 ? 13.063 5.392 14.467 1.00 95.56 419 PHE A O 1
ATOM 3272 N N . LEU A 1 420 ? 12.619 4.112 16.250 1.00 95.31 420 LEU A N 1
ATOM 3273 C CA . LEU A 1 420 ? 13.156 5.057 17.239 1.00 95.31 420 LEU A CA 1
ATOM 3274 C C . LEU A 1 420 ? 14.626 5.412 16.994 1.00 95.31 420 LEU A C 1
ATOM 3276 O O . LEU A 1 420 ? 15.035 6.562 17.146 1.00 95.31 420 LEU A O 1
ATOM 3280 N N . ASN A 1 421 ? 15.410 4.415 16.592 1.00 96.38 421 ASN A N 1
ATOM 3281 C CA . ASN A 1 421 ? 16.835 4.523 16.325 1.00 96.38 421 ASN A CA 1
ATOM 3282 C C . ASN A 1 421 ? 17.132 4.418 14.823 1.00 96.38 421 ASN A C 1
ATOM 3284 O O . ASN A 1 421 ? 18.203 3.950 14.440 1.00 96.38 421 ASN A O 1
ATOM 3288 N N . TYR A 1 422 ? 16.213 4.868 13.960 1.00 97.69 422 TYR A N 1
ATOM 3289 C CA . TYR A 1 422 ? 16.354 4.800 12.500 1.00 97.69 422 TYR A CA 1
ATOM 3290 C C . TYR A 1 422 ? 17.704 5.333 12.000 1.00 97.69 422 TYR A C 1
ATOM 3292 O O . TYR A 1 422 ? 18.361 4.709 11.167 1.00 97.69 422 TYR A O 1
ATOM 3300 N N . GLU A 1 423 ? 18.184 6.433 12.587 1.00 98.00 423 GLU A N 1
ATOM 3301 C CA . GLU A 1 423 ? 19.465 7.044 12.231 1.00 98.00 423 GLU A CA 1
ATOM 3302 C C . GLU A 1 423 ? 20.661 6.091 12.378 1.00 98.00 423 GLU A C 1
ATOM 3304 O O . GLU A 1 423 ? 21.550 6.085 11.525 1.00 98.00 423 GLU A O 1
ATOM 3309 N N . LYS A 1 424 ? 20.662 5.237 13.410 1.00 98.19 424 LYS A N 1
ATOM 3310 C CA . LYS A 1 424 ? 21.689 4.205 13.613 1.00 98.19 424 LYS A CA 1
ATOM 3311 C C . LYS A 1 424 ? 21.732 3.241 12.429 1.00 98.19 424 LYS A C 1
ATOM 3313 O O . LYS A 1 424 ? 22.811 2.916 11.941 1.00 98.19 424 LYS A O 1
ATOM 3318 N N . TYR A 1 425 ? 20.565 2.797 11.967 1.00 98.38 425 TYR A N 1
ATOM 3319 C CA . TYR A 1 425 ? 20.448 1.822 10.885 1.00 98.38 425 TYR A CA 1
ATOM 3320 C C . TYR A 1 425 ? 20.794 2.428 9.522 1.00 98.38 425 TYR A C 1
ATOM 3322 O O . TYR A 1 425 ? 21.512 1.802 8.748 1.00 98.38 425 TYR A O 1
ATOM 3330 N N . VAL A 1 426 ? 20.367 3.665 9.252 1.00 98.56 426 VAL A N 1
ATOM 3331 C CA . VAL A 1 426 ? 20.706 4.375 8.007 1.00 98.56 426 VAL A CA 1
ATOM 3332 C C . VAL A 1 426 ? 22.205 4.652 7.911 1.00 98.56 426 VAL A C 1
ATOM 3334 O O . VAL A 1 426 ? 22.816 4.408 6.871 1.00 98.56 426 VAL A O 1
ATOM 3337 N N . LYS A 1 427 ? 22.831 5.122 8.998 1.00 98.25 427 LYS A N 1
ATOM 3338 C CA . LYS A 1 427 ? 24.277 5.396 9.024 1.00 98.25 427 LYS A CA 1
ATOM 3339 C C . LYS A 1 427 ? 25.120 4.142 8.800 1.00 98.25 427 LYS A C 1
ATOM 3341 O O . LYS A 1 427 ? 26.187 4.244 8.201 1.00 98.25 427 LYS A O 1
ATOM 3346 N N . ALA A 1 428 ? 24.627 2.982 9.235 1.00 98.38 428 ALA A N 1
ATOM 3347 C CA . ALA A 1 428 ? 25.306 1.701 9.081 1.00 98.38 428 ALA A CA 1
ATOM 3348 C C . ALA A 1 428 ? 25.299 1.150 7.643 1.00 98.38 428 ALA A C 1
ATOM 3350 O O . ALA A 1 428 ? 26.051 0.221 7.364 1.00 98.38 428 ALA A O 1
ATOM 3351 N N . LEU A 1 429 ? 24.489 1.699 6.727 1.00 98.69 429 LEU A N 1
ATOM 3352 C CA . LEU A 1 429 ? 24.457 1.242 5.335 1.00 98.69 429 LEU A CA 1
ATOM 3353 C C . LEU A 1 429 ? 25.800 1.483 4.636 1.00 98.69 429 LEU A C 1
ATOM 3355 O O . LEU A 1 429 ? 26.339 2.595 4.654 1.00 98.69 429 LEU A O 1
ATOM 3359 N N . THR A 1 430 ? 26.305 0.457 3.955 1.00 98.69 430 THR A N 1
ATOM 3360 C CA . THR A 1 430 ? 27.546 0.521 3.175 1.00 98.69 430 THR A CA 1
ATOM 3361 C C . THR A 1 430 ? 27.293 0.332 1.681 1.00 98.69 430 THR A C 1
ATOM 3363 O O . THR A 1 430 ? 26.292 -0.253 1.271 1.00 98.69 430 THR A O 1
ATOM 3366 N N . VAL A 1 431 ? 28.235 0.770 0.840 1.00 98.69 431 VAL A N 1
ATOM 3367 C CA . VAL A 1 431 ? 28.203 0.513 -0.614 1.00 98.69 431 VAL A CA 1
ATOM 3368 C C . VAL A 1 431 ? 28.107 -0.990 -0.909 1.00 98.69 431 VAL A C 1
ATOM 3370 O O . VAL A 1 431 ? 27.366 -1.402 -1.803 1.00 98.69 431 VAL A O 1
ATOM 3373 N N . THR A 1 432 ? 28.796 -1.816 -0.118 1.00 98.75 432 THR A N 1
ATOM 3374 C CA . THR A 1 432 ? 28.771 -3.280 -0.230 1.00 98.75 432 THR A CA 1
ATOM 3375 C C . THR A 1 432 ? 27.388 -3.860 0.056 1.00 98.75 432 THR A C 1
ATOM 3377 O O . THR A 1 432 ? 26.951 -4.753 -0.666 1.00 98.75 432 THR A O 1
ATOM 3380 N N . ASP A 1 433 ? 26.664 -3.341 1.051 1.00 98.56 433 ASP A N 1
ATOM 3381 C CA . ASP A 1 433 ? 25.291 -3.783 1.324 1.00 98.56 433 ASP A CA 1
ATOM 3382 C C . ASP A 1 433 ? 24.378 -3.552 0.120 1.00 98.56 433 ASP A C 1
ATOM 3384 O O . ASP A 1 433 ? 23.589 -4.424 -0.247 1.00 98.56 433 ASP A O 1
ATOM 3388 N N . ILE A 1 434 ? 24.519 -2.391 -0.522 1.00 98.50 434 ILE A N 1
ATOM 3389 C CA . ILE A 1 434 ? 23.684 -2.005 -1.659 1.00 98.50 434 ILE A CA 1
ATOM 3390 C C . ILE A 1 434 ? 24.047 -2.821 -2.901 1.00 98.50 434 ILE A C 1
ATOM 3392 O O . ILE A 1 434 ? 23.163 -3.288 -3.620 1.00 98.50 434 ILE A O 1
ATOM 3396 N N . LYS A 1 435 ? 25.344 -3.060 -3.121 1.00 98.75 435 LYS A N 1
ATOM 3397 C CA . LYS A 1 435 ? 25.835 -3.978 -4.153 1.00 98.75 435 LYS A CA 1
ATOM 3398 C C . LYS A 1 435 ? 25.238 -5.377 -3.981 1.00 98.75 435 LYS A C 1
ATOM 3400 O O . LYS A 1 435 ? 24.708 -5.939 -4.937 1.00 98.75 435 LYS A O 1
ATOM 3405 N N . ASN A 1 436 ? 25.291 -5.925 -2.768 1.00 98.56 436 ASN A N 1
ATOM 3406 C CA . ASN A 1 436 ? 24.759 -7.256 -2.473 1.00 98.56 436 ASN A CA 1
ATOM 3407 C C . ASN A 1 436 ? 23.239 -7.304 -2.686 1.00 98.56 436 ASN A C 1
ATOM 3409 O O . ASN A 1 436 ? 22.734 -8.246 -3.293 1.00 98.56 436 ASN A O 1
ATOM 3413 N N . ALA A 1 437 ? 22.510 -6.267 -2.262 1.00 98.38 437 ALA A N 1
ATOM 3414 C CA . ALA A 1 437 ? 21.080 -6.145 -2.537 1.00 98.38 437 ALA A CA 1
ATOM 3415 C C . ALA A 1 437 ? 20.789 -6.146 -4.051 1.00 98.38 437 ALA A C 1
ATOM 3417 O O . ALA A 1 437 ? 19.924 -6.895 -4.501 1.00 98.38 437 ALA A O 1
ATOM 3418 N N . ALA A 1 438 ? 21.555 -5.398 -4.852 1.00 98.44 438 ALA A N 1
ATOM 3419 C CA . ALA A 1 438 ? 21.401 -5.369 -6.309 1.00 98.44 438 ALA A CA 1
ATOM 3420 C C . ALA A 1 438 ? 21.644 -6.731 -6.966 1.00 98.44 438 ALA A C 1
ATOM 3422 O O . ALA A 1 438 ? 20.933 -7.107 -7.899 1.00 98.44 438 ALA A O 1
ATOM 3423 N N . GLN A 1 439 ? 22.618 -7.496 -6.478 1.00 98.25 439 GLN A N 1
ATOM 3424 C CA . GLN A 1 439 ? 22.897 -8.841 -6.987 1.00 98.25 439 GLN A CA 1
ATOM 3425 C C . GLN A 1 439 ? 21.761 -9.827 -6.685 1.00 98.25 439 GLN A C 1
ATOM 3427 O O . GLN A 1 439 ? 21.458 -10.685 -7.513 1.00 98.25 439 GLN A O 1
ATOM 3432 N N . VAL A 1 440 ? 21.109 -9.691 -5.527 1.00 97.81 440 VAL A N 1
ATOM 3433 C CA . VAL A 1 440 ? 20.003 -10.571 -5.123 1.00 97.81 440 VAL A CA 1
ATOM 3434 C C . VAL A 1 440 ? 18.694 -10.182 -5.814 1.00 97.81 440 VAL A C 1
ATOM 3436 O O . VAL A 1 440 ? 18.013 -11.045 -6.368 1.00 97.81 440 VAL A O 1
ATOM 3439 N N . TYR A 1 441 ? 18.332 -8.897 -5.785 1.00 98.38 441 TYR A N 1
ATOM 3440 C CA . TYR A 1 441 ? 16.981 -8.443 -6.129 1.00 98.38 441 TYR A CA 1
ATOM 3441 C C . TYR A 1 441 ? 16.807 -7.980 -7.577 1.00 98.38 441 TYR A C 1
ATOM 3443 O O . TYR A 1 441 ? 15.673 -7.816 -8.019 1.00 98.38 441 TYR A O 1
ATOM 3451 N N . LEU A 1 442 ? 17.895 -7.788 -8.329 1.00 98.19 442 LEU A N 1
ATOM 3452 C CA . LEU A 1 442 ? 17.863 -7.411 -9.750 1.00 98.19 442 LEU A CA 1
ATOM 3453 C C . LEU A 1 442 ? 18.425 -8.536 -10.635 1.00 98.19 442 LEU A C 1
ATOM 3455 O O . LEU A 1 442 ? 19.155 -8.301 -11.597 1.00 98.19 442 LEU A O 1
ATOM 3459 N N . ASN A 1 443 ? 18.120 -9.789 -10.282 1.00 95.69 443 ASN A N 1
ATOM 3460 C CA . ASN A 1 443 ? 18.648 -10.961 -10.972 1.00 95.69 443 ASN A CA 1
ATOM 3461 C C . ASN A 1 443 ? 17.970 -11.166 -12.348 1.00 95.69 443 ASN A C 1
ATOM 3463 O O . ASN A 1 443 ? 16.783 -11.506 -12.397 1.00 95.69 443 ASN A O 1
ATOM 3467 N N . PRO A 1 444 ? 18.706 -11.060 -13.473 1.00 93.81 444 PRO A N 1
ATOM 3468 C CA . PRO A 1 444 ? 18.134 -11.194 -14.815 1.00 93.81 444 PRO A CA 1
ATOM 3469 C C . PRO A 1 444 ? 17.604 -12.601 -15.127 1.00 93.81 444 PRO A C 1
ATOM 3471 O O . PRO A 1 444 ? 16.849 -12.767 -16.082 1.00 93.81 444 PRO A O 1
ATOM 3474 N N . ALA A 1 445 ? 17.962 -13.620 -14.336 1.00 93.31 445 ALA A N 1
ATOM 3475 C CA . ALA A 1 445 ? 17.419 -14.967 -14.484 1.00 93.31 445 ALA A CA 1
ATOM 3476 C C . ALA A 1 445 ? 15.922 -15.045 -14.141 1.00 93.31 445 ALA A C 1
ATOM 3478 O O . ALA A 1 445 ? 15.241 -15.950 -14.625 1.00 93.31 445 ALA A O 1
ATOM 3479 N N . ASN A 1 446 ? 15.404 -14.116 -13.325 1.00 95.25 446 ASN A N 1
ATOM 3480 C CA . ASN A 1 446 ? 13.988 -14.054 -12.975 1.00 95.25 446 ASN A CA 1
ATOM 3481 C C . ASN A 1 446 ? 13.424 -12.645 -13.176 1.00 95.25 446 ASN A C 1
ATOM 3483 O O . ASN A 1 446 ? 13.218 -11.884 -12.228 1.00 95.25 446 ASN A O 1
ATOM 3487 N N . MET A 1 447 ? 13.207 -12.312 -14.445 1.00 97.25 447 MET A N 1
ATOM 3488 C CA . MET A 1 447 ? 12.904 -10.966 -14.902 1.00 97.25 447 MET A CA 1
ATOM 3489 C C . MET A 1 447 ? 11.827 -10.996 -15.985 1.00 97.25 447 MET A C 1
ATOM 3491 O O . MET A 1 447 ? 11.891 -11.788 -16.920 1.00 97.25 447 MET A O 1
ATOM 3495 N N . ILE A 1 448 ? 10.860 -10.091 -15.896 1.00 98.44 448 ILE A N 1
ATOM 3496 C CA . ILE A 1 448 ? 9.858 -9.861 -16.933 1.00 98.44 448 ILE A CA 1
ATOM 3497 C C . ILE A 1 448 ? 10.068 -8.462 -17.497 1.00 98.44 448 ILE A C 1
ATOM 3499 O O . ILE A 1 448 ? 9.892 -7.481 -16.780 1.00 98.44 448 ILE A O 1
ATOM 3503 N N . THR A 1 449 ? 10.404 -8.366 -18.779 1.00 98.19 449 THR A N 1
ATOM 3504 C CA . THR A 1 449 ? 10.404 -7.106 -19.525 1.00 98.19 449 THR A CA 1
ATOM 3505 C C . THR A 1 449 ? 9.093 -6.988 -20.288 1.00 98.19 449 THR A C 1
ATOM 3507 O O . THR A 1 449 ? 8.777 -7.833 -21.119 1.00 98.19 449 THR A O 1
ATOM 3510 N N . ALA A 1 450 ? 8.330 -5.936 -20.021 1.00 98.12 450 ALA A N 1
ATOM 3511 C CA . ALA A 1 450 ? 7.079 -5.648 -20.694 1.00 98.12 450 ALA A CA 1
ATOM 3512 C C . ALA A 1 450 ? 7.127 -4.271 -21.356 1.00 98.12 450 ALA A C 1
ATOM 3514 O O . ALA A 1 450 ? 7.470 -3.282 -20.710 1.00 98.12 450 ALA A O 1
ATOM 3515 N N . VAL A 1 451 ? 6.772 -4.199 -22.635 1.00 97.12 451 VAL A N 1
ATOM 3516 C CA . VAL A 1 451 ? 6.794 -2.958 -23.411 1.00 97.12 451 VAL A CA 1
ATOM 3517 C C . VAL A 1 451 ? 5.420 -2.708 -24.013 1.00 97.12 451 VAL A C 1
ATOM 3519 O O . VAL A 1 451 ? 4.900 -3.527 -24.771 1.00 97.12 451 VAL A O 1
ATOM 3522 N N . GLN A 1 452 ? 4.847 -1.551 -23.698 1.00 96.19 452 GLN A N 1
ATOM 3523 C CA . GLN A 1 452 ? 3.711 -1.006 -24.427 1.00 96.19 452 GLN A CA 1
ATOM 3524 C C . GLN A 1 452 ? 4.218 -0.165 -25.601 1.00 96.19 452 GLN A C 1
ATOM 3526 O O . GLN A 1 452 ? 4.956 0.792 -25.377 1.00 96.19 452 GLN A O 1
ATOM 3531 N N . LEU A 1 453 ? 3.776 -0.482 -26.816 1.00 93.69 453 LEU A N 1
ATOM 3532 C CA . LEU A 1 453 ? 4.032 0.265 -28.053 1.00 93.69 453 LEU A CA 1
ATOM 3533 C C . LEU A 1 453 ? 2.703 0.757 -28.654 1.00 93.69 453 LEU A C 1
ATOM 3535 O O . LEU A 1 453 ? 1.673 0.142 -28.381 1.00 93.69 453 LEU A O 1
ATOM 3539 N N . PRO A 1 454 ? 2.683 1.804 -29.496 1.00 89.56 454 PRO A N 1
ATOM 3540 C CA . PRO A 1 454 ? 1.493 2.142 -30.278 1.00 89.56 454 PRO A CA 1
ATOM 3541 C C . PRO A 1 454 ? 1.113 1.029 -31.277 1.00 89.56 454 PRO A C 1
ATOM 3543 O O . PRO A 1 454 ? 1.957 0.245 -31.709 1.00 89.56 454 PRO A O 1
ATOM 3546 N N . GLU A 1 455 ? -0.172 0.955 -31.646 1.00 83.25 455 GLU A N 1
ATOM 3547 C CA . GLU A 1 455 ? -0.726 0.023 -32.654 1.00 83.25 455 GLU A CA 1
ATOM 3548 C C . GLU A 1 455 ? -0.097 0.250 -34.018 1.00 83.25 455 GLU A C 1
ATOM 3550 O O . GLU A 1 455 ? 0.325 -0.685 -34.695 1.00 83.25 455 GLU A O 1
ATOM 3555 N N . ILE A 1 456 ? 0.005 1.523 -34.378 1.00 64.38 456 ILE A N 1
ATOM 3556 C CA . ILE A 1 456 ? 0.795 1.974 -35.504 1.00 64.38 456 ILE A CA 1
ATOM 3557 C C . ILE A 1 456 ? 2.204 2.094 -34.937 1.00 64.38 456 ILE A C 1
ATOM 3559 O O . ILE A 1 456 ? 2.601 3.153 -34.449 1.00 64.38 456 ILE A O 1
ATOM 3563 N N . ALA A 1 457 ? 2.919 0.964 -34.892 1.00 44.19 457 ALA A N 1
ATOM 3564 C CA . ALA A 1 457 ? 4.364 0.981 -34.704 1.00 44.19 457 ALA A CA 1
ATOM 3565 C C . ALA A 1 457 ? 4.887 2.069 -35.631 1.00 44.19 457 ALA A C 1
ATOM 3567 O O . ALA A 1 457 ? 4.559 2.002 -36.814 1.00 44.19 457 ALA A O 1
ATOM 3568 N N . ALA A 1 458 ? 5.556 3.076 -35.058 1.00 41.84 458 ALA A N 1
ATOM 3569 C CA . ALA A 1 458 ? 5.994 4.277 -35.744 1.00 41.84 458 ALA A CA 1
ATOM 3570 C C . ALA A 1 458 ? 6.246 3.973 -37.226 1.00 41.84 458 ALA A C 1
ATOM 3572 O O . ALA A 1 458 ? 7.225 3.301 -37.563 1.00 41.84 458 ALA A O 1
ATOM 3573 N N . GLU A 1 459 ? 5.366 4.464 -38.112 1.00 41.19 459 GLU A N 1
ATOM 3574 C CA . GLU A 1 459 ? 5.884 4.995 -39.366 1.00 41.19 459 GLU A CA 1
ATOM 3575 C C . GLU A 1 459 ? 7.080 5.806 -38.900 1.00 41.19 459 GLU A C 1
ATOM 3577 O O . GLU A 1 459 ? 6.900 6.706 -38.074 1.00 41.19 459 GLU A O 1
ATOM 3582 N N . LYS A 1 460 ? 8.302 5.379 -39.239 1.00 43.28 460 LYS A N 1
ATOM 3583 C CA . LYS A 1 460 ? 9.475 6.189 -38.945 1.00 43.28 460 LYS A CA 1
ATOM 3584 C C . LYS A 1 460 ? 9.153 7.520 -39.589 1.00 43.28 460 LYS A C 1
ATOM 3586 O O . LYS A 1 460 ? 9.196 7.619 -40.814 1.00 43.28 460 LYS A O 1
ATOM 3591 N N . ALA A 1 461 ? 8.715 8.480 -38.775 1.00 43.75 461 ALA A N 1
ATOM 3592 C CA . ALA A 1 461 ? 8.450 9.816 -39.237 1.00 43.75 461 ALA A CA 1
ATOM 3593 C C . ALA A 1 461 ? 9.746 10.204 -39.927 1.00 43.75 461 ALA A C 1
ATOM 3595 O O . ALA A 1 461 ? 10.822 10.077 -39.328 1.00 43.75 461 ALA A O 1
ATOM 3596 N N . LEU A 1 462 ? 9.641 10.517 -41.219 1.00 44.19 462 LEU A N 1
ATOM 3597 C CA . LEU A 1 462 ? 10.771 10.972 -42.012 1.00 44.19 462 LEU A CA 1
ATOM 3598 C C . LEU A 1 462 ? 11.503 12.007 -41.143 1.00 44.19 462 LEU A C 1
ATOM 3600 O O . LEU A 1 462 ? 10.815 12.872 -40.592 1.00 44.19 462 LEU A O 1
ATOM 3604 N N . PRO A 1 463 ? 12.822 11.881 -40.897 1.00 44.19 463 PRO A N 1
ATOM 3605 C CA . PRO A 1 463 ? 13.552 12.823 -40.064 1.00 44.19 463 PRO A CA 1
ATOM 3606 C C . PRO A 1 463 ? 13.181 14.250 -40.460 1.00 44.19 463 PRO A C 1
ATOM 3608 O O . PRO A 1 463 ? 13.474 14.692 -41.568 1.00 44.19 463 PRO A O 1
ATOM 3611 N N . VAL A 1 464 ? 12.505 14.957 -39.551 1.00 47.69 464 VAL A N 1
ATOM 3612 C CA . VAL A 1 464 ? 12.230 16.381 -39.717 1.00 47.69 464 VAL A CA 1
ATOM 3613 C C . VAL A 1 464 ? 13.549 17.088 -39.470 1.00 47.69 464 VAL A C 1
ATOM 3615 O O . VAL A 1 464 ? 13.952 17.319 -38.329 1.00 47.69 464 VAL A O 1
ATOM 3618 N N . ILE A 1 465 ? 14.252 17.392 -40.553 1.00 53.50 465 ILE A N 1
ATOM 3619 C CA . ILE A 1 465 ? 15.366 18.327 -40.513 1.00 53.50 465 ILE A CA 1
ATOM 3620 C C . ILE A 1 465 ? 14.765 19.722 -40.457 1.00 53.50 465 ILE A C 1
ATOM 3622 O O . ILE A 1 465 ? 13.893 20.052 -41.262 1.00 53.50 465 ILE A O 1
ATOM 3626 N N . LYS A 1 466 ? 15.184 20.508 -39.456 1.00 50.22 466 LYS A N 1
ATOM 3627 C CA . LYS A 1 466 ? 14.695 21.873 -39.219 1.00 50.22 466 LYS A CA 1
ATOM 3628 C C . LYS A 1 466 ? 14.562 22.638 -40.541 1.00 50.22 466 LYS A C 1
ATOM 3630 O O . LYS A 1 466 ? 15.500 22.677 -41.331 1.00 50.22 466 LYS A O 1
ATOM 3635 N N . ASP A 1 467 ? 13.383 23.224 -40.736 1.00 62.00 467 ASP A N 1
ATOM 3636 C CA . ASP A 1 467 ? 13.027 24.122 -41.840 1.00 62.00 467 ASP A CA 1
ATOM 3637 C C . ASP A 1 467 ? 12.907 23.489 -43.242 1.00 62.00 467 ASP A C 1
ATOM 3639 O O . ASP A 1 467 ? 12.860 24.217 -44.236 1.00 62.00 467 ASP A O 1
ATOM 3643 N N . ARG A 1 468 ? 12.782 22.154 -43.346 1.00 72.25 468 ARG A N 1
ATOM 3644 C CA . ARG A 1 468 ? 12.532 21.452 -44.620 1.00 72.25 468 ARG A CA 1
ATOM 3645 C C . ARG A 1 468 ? 11.315 20.531 -44.567 1.00 72.25 468 ARG A C 1
ATOM 3647 O O . ARG A 1 468 ? 11.068 19.848 -43.577 1.00 72.25 468 ARG A O 1
ATOM 3654 N N . THR A 1 469 ? 10.567 20.483 -45.663 1.00 79.19 469 THR A N 1
ATOM 3655 C CA . THR A 1 469 ? 9.514 19.482 -45.892 1.00 79.19 469 THR A CA 1
ATOM 3656 C C . THR A 1 469 ? 10.111 18.247 -46.566 1.00 79.19 469 THR A C 1
ATOM 3658 O O . THR A 1 469 ? 11.093 18.350 -47.297 1.00 79.19 469 THR A O 1
ATOM 3661 N N . THR A 1 470 ? 9.568 17.056 -46.311 1.00 84.25 470 THR A N 1
ATOM 3662 C CA . THR A 1 470 ? 9.995 15.827 -46.999 1.00 84.25 470 THR A CA 1
ATOM 3663 C C . THR A 1 470 ? 8.854 15.298 -47.848 1.00 84.25 470 THR A C 1
ATOM 3665 O O . THR A 1 470 ? 7.746 15.102 -47.347 1.00 84.25 470 THR A O 1
ATOM 3668 N N . LYS A 1 471 ? 9.135 15.038 -49.123 1.00 86.69 471 LYS A N 1
ATOM 3669 C CA . LYS A 1 471 ? 8.174 14.536 -50.096 1.00 86.69 471 LYS A CA 1
ATOM 3670 C C . LYS A 1 471 ? 8.558 13.130 -50.530 1.00 86.69 471 LYS A C 1
ATOM 3672 O O . LYS A 1 471 ? 9.635 12.912 -51.081 1.00 86.69 471 LYS A O 1
ATOM 3677 N N . VAL A 1 472 ? 7.664 12.175 -50.291 1.00 88.62 472 VAL A N 1
ATOM 3678 C CA . VAL A 1 472 ? 7.820 10.815 -50.815 1.00 88.62 472 VAL A CA 1
ATOM 3679 C C . VAL A 1 472 ? 7.559 10.852 -52.319 1.00 88.62 472 VAL A C 1
ATOM 3681 O O . VAL A 1 472 ? 6.484 11.256 -52.754 1.00 88.62 472 VAL A O 1
ATOM 3684 N N . ILE A 1 473 ? 8.576 10.485 -53.092 1.00 91.12 473 ILE A N 1
ATOM 3685 C CA . ILE A 1 473 ? 8.568 10.461 -54.553 1.00 91.12 473 ILE A CA 1
ATOM 3686 C C . ILE A 1 473 ? 8.022 9.127 -55.053 1.00 91.12 473 ILE A C 1
ATOM 3688 O O . ILE A 1 473 ? 7.172 9.112 -55.933 1.00 91.12 473 ILE A O 1
ATOM 3692 N N . GLU A 1 474 ? 8.486 8.023 -54.467 1.00 91.88 474 GLU A N 1
ATOM 3693 C CA . GLU A 1 474 ? 8.102 6.664 -54.850 1.00 91.88 474 GLU A CA 1
ATOM 3694 C C . GLU A 1 474 ? 8.098 5.728 -53.638 1.00 91.88 474 GLU A C 1
ATOM 3696 O O . GLU A 1 474 ? 8.844 5.932 -52.670 1.00 91.88 474 GLU A O 1
ATOM 3701 N N . THR A 1 475 ? 7.296 4.664 -53.730 1.00 93.94 475 THR A N 1
ATOM 3702 C CA . THR A 1 475 ? 7.241 3.580 -52.741 1.00 93.94 475 THR A CA 1
ATOM 3703 C C . THR A 1 475 ? 7.353 2.226 -53.441 1.00 93.94 475 THR A C 1
ATOM 3705 O O . THR A 1 475 ? 6.543 1.903 -54.307 1.00 93.94 475 THR A O 1
ATOM 3708 N N . PHE A 1 476 ? 8.318 1.400 -53.033 1.00 94.38 476 PHE A N 1
ATOM 3709 C CA . PHE A 1 476 ? 8.563 0.074 -53.606 1.00 94.38 476 PHE A CA 1
ATOM 3710 C C . PHE A 1 476 ? 8.377 -1.040 -52.575 1.00 94.38 476 PHE A C 1
ATOM 3712 O O . PHE A 1 476 ? 8.824 -0.925 -51.439 1.00 94.38 476 PHE A O 1
ATOM 3719 N N . ASP A 1 477 ? 7.775 -2.159 -52.975 1.00 93.44 477 ASP A N 1
ATOM 3720 C CA . ASP A 1 477 ? 7.721 -3.372 -52.154 1.00 93.44 477 ASP A CA 1
ATOM 3721 C C . ASP A 1 477 ? 8.978 -4.224 -52.394 1.00 93.44 477 ASP A C 1
ATOM 3723 O O . ASP A 1 477 ? 9.228 -4.647 -53.522 1.00 93.44 477 ASP A O 1
ATOM 3727 N N . ILE A 1 478 ? 9.739 -4.529 -51.339 1.00 92.75 478 ILE A N 1
ATOM 3728 C CA . ILE A 1 478 ? 10.958 -5.350 -51.407 1.00 92.75 478 ILE A CA 1
ATOM 3729 C C . ILE A 1 478 ? 10.816 -6.649 -50.603 1.00 92.75 478 ILE A C 1
ATOM 3731 O O . ILE A 1 478 ? 10.035 -6.730 -49.652 1.00 92.75 478 ILE A O 1
ATOM 3735 N N . THR A 1 479 ? 11.575 -7.677 -50.989 1.00 87.38 479 THR A N 1
ATOM 3736 C CA . THR A 1 479 ? 11.533 -9.021 -50.378 1.00 87.38 479 THR A CA 1
ATOM 3737 C C . THR A 1 479 ? 12.842 -9.446 -49.727 1.00 87.38 479 THR A C 1
ATOM 3739 O O . THR A 1 479 ? 12.842 -10.401 -48.955 1.00 87.38 479 THR A O 1
ATOM 3742 N N . ASP A 1 480 ? 13.942 -8.747 -50.006 1.00 93.69 480 ASP A N 1
ATOM 3743 C CA . ASP A 1 480 ? 15.261 -9.070 -49.475 1.00 93.69 480 ASP A CA 1
ATOM 3744 C C . ASP A 1 480 ? 15.773 -7.937 -48.588 1.00 93.69 480 ASP A C 1
ATOM 3746 O O . ASP A 1 480 ? 15.713 -6.760 -48.954 1.00 93.69 480 ASP A O 1
ATOM 3750 N N . ALA A 1 481 ? 16.290 -8.313 -47.415 1.00 91.56 481 ALA A N 1
ATOM 3751 C CA . ALA A 1 481 ? 16.799 -7.370 -46.424 1.00 91.56 481 ALA A CA 1
ATOM 3752 C C . ALA A 1 481 ? 18.085 -6.676 -46.890 1.00 91.56 481 ALA A C 1
ATOM 3754 O O . ALA A 1 481 ? 18.301 -5.513 -46.567 1.00 91.56 481 ALA A O 1
ATOM 3755 N N . ASP A 1 482 ? 18.952 -7.379 -47.617 1.00 95.81 482 ASP A N 1
ATOM 3756 C CA . ASP A 1 482 ? 20.203 -6.811 -48.110 1.00 95.81 482 ASP A CA 1
ATOM 3757 C C . ASP A 1 482 ? 19.925 -6.053 -49.415 1.00 95.81 482 ASP A C 1
ATOM 3759 O O . ASP A 1 482 ? 19.503 -6.638 -50.416 1.00 95.81 482 ASP A O 1
ATOM 3763 N N . ILE A 1 483 ? 20.141 -4.736 -49.386 1.00 96.31 483 ILE A N 1
ATOM 3764 C CA . ILE A 1 483 ? 19.885 -3.843 -50.517 1.00 96.31 483 ILE A CA 1
ATOM 3765 C C . ILE A 1 483 ? 21.151 -3.094 -50.926 1.00 96.31 483 ILE A C 1
ATOM 3767 O O . ILE A 1 483 ? 22.029 -2.818 -50.108 1.00 96.31 483 ILE A O 1
ATOM 3771 N N . THR A 1 484 ? 21.241 -2.737 -52.203 1.00 96.50 484 THR A N 1
ATOM 3772 C CA . THR A 1 484 ? 22.266 -1.816 -52.713 1.00 96.50 484 THR A CA 1
ATOM 3773 C C . THR A 1 484 ? 21.586 -0.592 -53.301 1.00 96.50 484 THR A C 1
ATOM 3775 O O . THR A 1 484 ? 20.652 -0.740 -54.085 1.00 96.50 484 THR A O 1
ATOM 3778 N N . ILE A 1 485 ? 22.037 0.597 -52.910 1.00 95.94 485 ILE A N 1
ATOM 3779 C CA . ILE A 1 485 ? 21.588 1.870 -53.469 1.00 95.94 485 ILE A CA 1
ATOM 3780 C C . ILE A 1 485 ? 22.711 2.435 -54.322 1.00 95.94 485 ILE A C 1
ATOM 3782 O O . ILE A 1 485 ? 23.785 2.729 -53.804 1.00 95.94 485 ILE A O 1
ATOM 3786 N N . ASP A 1 486 ? 22.430 2.617 -55.600 1.00 95.50 486 ASP A N 1
ATOM 3787 C CA . ASP A 1 486 ? 23.298 3.271 -56.564 1.00 95.50 486 ASP A CA 1
ATOM 3788 C C . ASP A 1 486 ? 22.737 4.671 -56.845 1.00 95.50 486 ASP A C 1
ATOM 3790 O O . ASP A 1 486 ? 21.556 4.828 -57.162 1.00 95.50 486 ASP A O 1
ATOM 3794 N N . ILE A 1 487 ? 23.580 5.689 -56.699 1.00 93.88 487 ILE A N 1
ATOM 3795 C CA . ILE A 1 487 ? 23.234 7.097 -56.909 1.00 93.88 487 ILE A CA 1
ATOM 3796 C C . ILE A 1 487 ? 24.094 7.616 -58.054 1.00 93.88 487 ILE A C 1
ATOM 3798 O O . ILE A 1 487 ? 25.313 7.436 -58.046 1.00 93.88 487 ILE A O 1
ATOM 3802 N N . VAL A 1 488 ? 23.467 8.267 -59.025 1.00 92.69 488 VAL A N 1
ATOM 3803 C CA . VAL A 1 488 ? 24.149 8.967 -60.117 1.00 92.69 488 VAL A CA 1
ATOM 3804 C C . VAL A 1 488 ? 23.428 10.278 -60.396 1.00 92.69 488 VAL A C 1
ATOM 3806 O O . VAL A 1 488 ? 22.225 10.390 -60.142 1.00 92.69 488 VAL A O 1
ATOM 3809 N N . ASP A 1 489 ? 24.165 11.269 -60.884 1.00 88.88 489 ASP A N 1
ATOM 3810 C CA . ASP A 1 489 ? 23.574 12.510 -61.370 1.00 88.88 489 ASP A CA 1
ATOM 3811 C C . ASP A 1 489 ? 22.512 12.232 -62.450 1.00 88.88 489 ASP A C 1
ATOM 3813 O O . ASP A 1 489 ? 22.646 11.300 -63.249 1.00 88.88 489 ASP A O 1
ATOM 3817 N N . ASN A 1 490 ? 21.421 12.996 -62.443 1.00 78.81 490 ASN A N 1
ATOM 3818 C CA . ASN A 1 490 ? 20.336 12.862 -63.414 1.00 78.81 490 ASN A CA 1
ATOM 3819 C C . ASN A 1 490 ? 20.112 14.184 -64.161 1.00 78.81 490 ASN A C 1
ATOM 3821 O O . ASN A 1 490 ? 18.990 14.699 -64.221 1.00 78.81 490 ASN A O 1
ATOM 3825 N N . GLY A 1 491 ? 21.201 14.695 -64.732 1.00 72.44 491 GLY A N 1
ATOM 3826 C CA . GLY A 1 491 ? 21.289 15.889 -65.559 1.00 72.44 491 GLY A CA 1
ATOM 3827 C C . GLY A 1 491 ? 22.708 16.068 -66.113 1.00 72.44 491 GLY A C 1
ATOM 3828 O O . GLY A 1 491 ? 23.357 15.095 -66.500 1.00 72.44 491 GLY A O 1
ATOM 3829 N N . GLU A 1 492 ? 23.160 17.319 -66.189 1.00 76.75 492 GLU A N 1
ATOM 3830 C CA . GLU A 1 492 ? 24.579 17.649 -66.347 1.00 76.75 492 GLU A CA 1
ATOM 3831 C C . GLU A 1 492 ? 25.202 17.788 -64.955 1.00 76.75 492 GLU A C 1
ATOM 3833 O O . GLU A 1 492 ? 24.577 18.359 -64.068 1.00 76.75 492 GLU A O 1
ATOM 3838 N N . ALA A 1 493 ? 26.439 17.315 -64.769 1.00 78.94 493 ALA A N 1
ATOM 3839 C CA . ALA A 1 493 ? 27.141 17.464 -63.496 1.00 78.94 493 ALA A CA 1
ATOM 3840 C C . ALA A 1 493 ? 27.444 18.947 -63.226 1.00 78.94 493 ALA A C 1
ATOM 3842 O O . ALA A 1 493 ? 28.423 19.507 -63.724 1.00 78.94 493 ALA A O 1
ATOM 3843 N N . ASP A 1 494 ? 26.599 19.577 -62.421 1.00 82.38 494 ASP A N 1
ATOM 3844 C CA . ASP A 1 494 ? 26.494 21.031 -62.320 1.00 82.38 494 ASP A CA 1
ATOM 3845 C C . ASP A 1 494 ? 26.913 21.574 -60.937 1.00 82.38 494 ASP A C 1
ATOM 3847 O O . ASP A 1 494 ? 26.721 22.750 -60.619 1.00 82.38 494 ASP A O 1
ATOM 3851 N N . GLY A 1 495 ? 27.519 20.710 -60.117 1.00 83.38 495 GLY A N 1
ATOM 3852 C CA . GLY A 1 495 ? 27.978 21.026 -58.767 1.00 83.38 495 GLY A CA 1
ATOM 3853 C C . GLY A 1 495 ? 27.010 20.625 -57.656 1.00 83.38 495 GLY A C 1
ATOM 3854 O O . GLY A 1 495 ? 27.274 20.961 -56.498 1.00 83.38 495 GLY A O 1
ATOM 3855 N N . ASP A 1 496 ? 25.937 19.901 -57.972 1.00 88.44 496 ASP A N 1
ATOM 3856 C CA . ASP A 1 496 ? 25.022 19.310 -57.001 1.00 88.44 496 ASP A CA 1
ATOM 3857 C C . ASP A 1 496 ? 25.747 18.551 -55.881 1.00 88.44 496 ASP A C 1
ATOM 3859 O O . ASP A 1 496 ? 26.456 17.567 -56.101 1.00 88.44 496 ASP A O 1
ATOM 3863 N N . GLN A 1 497 ? 25.539 18.989 -54.641 1.00 91.38 497 GLN A N 1
ATOM 3864 C CA . GLN A 1 497 ? 26.053 18.331 -53.449 1.00 91.38 497 GLN A CA 1
ATOM 3865 C C . GLN A 1 497 ? 24.887 17.886 -52.570 1.00 91.38 497 GLN A C 1
ATOM 3867 O O . GLN A 1 497 ? 24.016 18.688 -52.228 1.00 91.38 497 GLN A O 1
ATOM 3872 N N . ILE A 1 498 ? 24.860 16.601 -52.215 1.00 92.81 498 ILE A N 1
ATOM 3873 C CA . ILE A 1 498 ? 23.771 15.981 -51.464 1.00 92.81 498 ILE A CA 1
ATOM 3874 C C . ILE A 1 498 ? 24.253 15.223 -50.226 1.00 92.81 498 ILE A C 1
ATOM 3876 O O . ILE A 1 498 ? 25.388 14.760 -50.159 1.00 92.81 498 ILE A O 1
ATOM 3880 N N . SER A 1 499 ? 23.352 15.003 -49.277 1.00 92.31 499 SER A N 1
ATOM 3881 C CA . SER A 1 499 ? 23.528 14.022 -48.204 1.00 92.31 499 SER A CA 1
ATOM 3882 C C . SER A 1 499 ? 22.409 12.984 -48.262 1.00 92.31 499 SER A C 1
ATOM 3884 O O . SER A 1 499 ? 21.270 13.302 -48.607 1.00 92.31 499 SER A O 1
ATOM 3886 N N . LEU A 1 500 ? 22.727 11.727 -47.952 1.00 92.25 500 LEU A N 1
ATOM 3887 C CA . LEU A 1 500 ? 21.794 10.602 -48.027 1.00 92.25 500 LEU A CA 1
ATOM 3888 C C . LEU A 1 500 ? 21.565 10.007 -46.655 1.00 92.25 500 LEU A C 1
ATOM 3890 O O . LEU A 1 500 ? 22.514 9.733 -45.925 1.00 92.25 500 LEU A O 1
ATOM 3894 N N . PHE A 1 501 ? 20.303 9.738 -46.347 1.00 89.06 501 PHE A N 1
ATOM 3895 C CA . PHE A 1 501 ? 19.893 9.156 -45.081 1.00 89.06 501 PHE A CA 1
ATOM 3896 C C . PHE A 1 501 ? 19.064 7.914 -45.336 1.00 89.06 501 PHE A C 1
ATOM 3898 O O . PHE A 1 501 ? 18.098 7.945 -46.094 1.00 89.06 501 PHE A O 1
ATOM 3905 N N . PHE A 1 502 ? 19.407 6.826 -44.660 1.00 87.94 502 PHE A N 1
ATOM 3906 C CA . PHE A 1 502 ? 18.619 5.608 -44.653 1.00 87.94 502 PHE A CA 1
ATOM 3907 C C . PHE A 1 502 ? 18.082 5.372 -43.253 1.00 87.94 502 PHE A C 1
ATOM 3909 O O . PHE A 1 502 ? 18.840 5.212 -42.295 1.00 87.94 502 PHE A O 1
ATOM 3916 N N . ASN A 1 503 ? 16.757 5.336 -43.123 1.00 80.38 503 ASN A N 1
ATOM 3917 C CA . ASN A 1 503 ? 16.082 5.086 -41.854 1.00 80.38 503 ASN A CA 1
ATOM 3918 C C . ASN A 1 503 ? 16.489 6.054 -40.722 1.00 80.38 503 ASN A C 1
ATOM 3920 O O . ASN A 1 503 ? 16.461 5.670 -39.552 1.00 80.38 503 ASN A O 1
ATOM 3924 N N . GLY A 1 504 ? 16.862 7.288 -41.082 1.00 74.88 504 GLY A N 1
ATOM 3925 C CA . GLY A 1 504 ? 17.343 8.328 -40.167 1.00 74.88 504 GLY A CA 1
ATOM 3926 C C . GLY A 1 504 ? 18.856 8.332 -39.926 1.00 74.88 504 GLY A C 1
ATOM 3927 O O . GLY A 1 504 ? 19.355 9.284 -39.338 1.00 74.88 504 GLY A O 1
ATOM 3928 N N . ASN A 1 505 ? 19.592 7.322 -40.400 1.00 76.50 505 ASN A N 1
ATOM 3929 C CA . ASN A 1 505 ? 21.050 7.267 -40.290 1.00 76.50 505 ASN A CA 1
ATOM 3930 C C . ASN A 1 505 ? 21.704 7.848 -41.544 1.00 76.50 505 ASN A C 1
ATOM 3932 O O . ASN A 1 505 ? 21.283 7.529 -42.655 1.00 76.50 505 ASN A O 1
ATOM 3936 N N . GLU A 1 506 ? 22.747 8.654 -41.366 1.00 84.94 506 GLU A N 1
ATOM 3937 C CA . GLU A 1 506 ? 23.558 9.174 -42.467 1.00 84.94 506 GLU A CA 1
ATOM 3938 C C . GLU A 1 506 ? 24.272 8.021 -43.194 1.00 84.94 506 GLU A C 1
ATOM 3940 O O . GLU A 1 506 ? 24.926 7.181 -42.576 1.00 84.94 506 GLU A O 1
ATOM 3945 N N . VAL A 1 507 ? 24.105 7.970 -44.513 1.00 89.50 507 VAL A N 1
ATOM 3946 C CA . VAL A 1 507 ? 24.749 7.019 -45.434 1.00 89.50 507 VAL A CA 1
ATOM 3947 C C . VAL A 1 507 ? 25.856 7.713 -46.220 1.00 89.50 507 VAL A C 1
ATOM 3949 O O . VAL A 1 507 ? 26.910 7.128 -46.459 1.00 89.50 507 VAL A O 1
ATOM 3952 N N . ALA A 1 508 ? 25.614 8.964 -46.611 1.00 88.75 508 ALA A N 1
ATOM 3953 C CA . ALA A 1 508 ? 26.566 9.811 -47.309 1.00 88.75 508 ALA A CA 1
ATOM 3954 C C . ALA A 1 508 ? 26.401 11.259 -46.847 1.00 88.75 508 ALA A C 1
ATOM 3956 O O . ALA A 1 508 ? 25.276 11.713 -46.644 1.00 88.75 508 ALA A O 1
ATOM 3957 N N . ASN A 1 509 ? 27.514 11.975 -46.734 1.00 88.50 509 ASN A N 1
ATOM 3958 C CA . ASN A 1 509 ? 27.563 13.367 -46.304 1.00 88.50 509 ASN A CA 1
ATOM 3959 C C . ASN A 1 509 ? 28.249 14.194 -47.385 1.00 88.50 509 ASN A C 1
ATOM 3961 O O . ASN A 1 509 ? 29.373 13.859 -47.769 1.00 88.50 509 ASN A O 1
ATOM 3965 N N . LYS A 1 510 ? 27.584 15.246 -47.874 1.00 88.25 5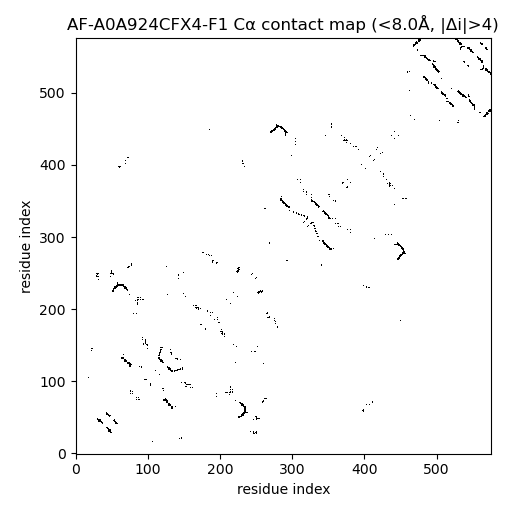10 LYS A N 1
ATOM 3966 C CA . LYS A 1 510 ? 28.130 16.173 -48.881 1.00 88.25 510 LYS A CA 1
ATOM 3967 C C . LYS A 1 510 ? 28.734 15.472 -50.103 1.00 88.25 510 LYS A C 1
ATOM 3969 O O . LYS A 1 510 ? 29.777 15.868 -50.622 1.00 88.25 510 LYS A O 1
ATOM 3974 N N . LEU A 1 511 ? 28.066 14.422 -50.568 1.00 91.00 511 LEU A N 1
ATOM 3975 C CA . LEU A 1 511 ? 28.383 13.730 -51.805 1.00 91.00 511 LEU A CA 1
ATOM 3976 C C . LEU A 1 511 ? 28.127 14.663 -52.991 1.00 91.00 511 LEU A C 1
ATOM 3978 O O . LEU A 1 511 ? 26.995 15.081 -53.212 1.00 91.00 511 LEU A O 1
ATOM 3982 N N . THR A 1 512 ? 29.161 14.952 -53.774 1.00 92.06 512 THR A N 1
ATOM 3983 C CA . THR A 1 512 ? 29.002 15.636 -55.062 1.00 92.06 512 THR A CA 1
ATOM 3984 C C . THR A 1 512 ? 28.478 14.648 -56.104 1.00 92.06 512 THR A C 1
ATOM 3986 O O . THR A 1 512 ? 29.102 13.607 -56.330 1.00 92.06 512 THR A O 1
ATOM 3989 N N . LEU A 1 513 ? 27.342 14.961 -56.729 1.00 90.25 513 LEU A N 1
ATOM 3990 C CA . LEU A 1 513 ? 26.780 14.169 -57.818 1.00 90.25 513 LEU A CA 1
ATOM 3991 C C . LEU A 1 513 ? 27.635 14.333 -59.079 1.00 90.25 513 LEU A C 1
ATOM 3993 O O . LEU A 1 513 ? 28.116 15.415 -59.406 1.00 90.25 513 LEU A O 1
ATOM 3997 N N . THR A 1 514 ? 27.884 13.214 -59.756 1.00 90.62 514 THR A N 1
ATOM 3998 C CA . THR A 1 514 ? 28.625 13.161 -61.021 1.00 90.62 514 THR A CA 1
ATOM 3999 C C . THR A 1 514 ? 28.012 12.086 -61.916 1.00 90.62 514 THR A C 1
ATOM 4001 O O . THR A 1 514 ? 27.203 11.278 -61.456 1.00 90.62 514 THR A O 1
ATOM 4004 N N . GLU A 1 515 ? 28.470 11.995 -63.164 1.00 87.44 515 GLU A N 1
ATOM 4005 C CA . GLU A 1 515 ? 28.114 10.901 -64.081 1.00 87.44 515 GLU A CA 1
ATOM 4006 C C . GLU A 1 515 ? 28.582 9.515 -63.592 1.00 87.44 515 GLU A C 1
ATOM 4008 O O . GLU A 1 515 ? 28.148 8.483 -64.106 1.00 87.44 515 GLU A O 1
ATOM 4013 N N . LYS A 1 516 ? 29.477 9.458 -62.595 1.00 89.50 516 LYS A N 1
ATOM 4014 C CA . LYS A 1 516 ? 29.918 8.198 -61.992 1.00 89.50 516 LYS A CA 1
ATOM 4015 C C . LYS A 1 516 ? 28.959 7.769 -60.891 1.00 89.50 516 LYS A C 1
ATOM 4017 O O . LYS A 1 516 ? 28.739 8.490 -59.922 1.00 89.50 516 LYS A O 1
ATOM 4022 N N . THR A 1 517 ? 28.470 6.539 -61.006 1.00 92.94 517 THR A N 1
ATOM 4023 C CA . THR A 1 517 ? 27.641 5.904 -59.984 1.00 92.94 517 THR A CA 1
ATOM 4024 C C . THR A 1 517 ? 28.415 5.664 -58.689 1.00 92.94 517 THR A C 1
ATOM 4026 O O . THR A 1 517 ? 29.530 5.137 -58.708 1.00 92.94 517 THR A O 1
ATOM 4029 N N . VAL A 1 518 ? 27.784 5.984 -57.560 1.00 93.12 518 VAL A N 1
ATOM 4030 C CA . VAL A 1 518 ? 28.269 5.662 -56.214 1.00 93.12 518 VAL A CA 1
ATOM 4031 C C . VAL A 1 518 ? 27.299 4.693 -55.540 1.00 93.12 518 VAL A C 1
ATOM 4033 O O . VAL A 1 518 ? 26.095 4.938 -55.519 1.00 93.12 518 VAL A O 1
ATOM 4036 N N . SER A 1 519 ? 27.831 3.598 -54.992 1.00 95.38 519 SER A N 1
ATOM 4037 C CA . SER A 1 519 ? 27.051 2.469 -54.469 1.00 95.38 519 SER A CA 1
ATOM 4038 C C . SER A 1 519 ? 27.171 2.316 -52.953 1.00 95.38 519 SER A C 1
ATOM 4040 O O . SER A 1 519 ? 28.276 2.274 -52.410 1.00 95.38 519 SER A O 1
ATOM 4042 N N . TYR A 1 520 ? 26.043 2.103 -52.277 1.00 95.31 520 TYR A N 1
ATOM 4043 C CA . TYR A 1 520 ? 25.957 1.868 -50.836 1.00 95.31 520 TYR A CA 1
ATOM 4044 C C . TYR A 1 520 ? 25.216 0.567 -50.540 1.00 95.31 520 TYR A C 1
ATOM 4046 O O . TYR A 1 520 ? 24.071 0.386 -50.949 1.00 95.31 520 TYR A O 1
ATOM 4054 N N . LYS A 1 521 ? 25.850 -0.341 -49.792 1.00 95.31 521 LYS A N 1
ATOM 4055 C CA . LYS A 1 521 ? 25.208 -1.570 -49.303 1.00 95.31 521 LYS A CA 1
ATOM 4056 C C . LYS A 1 521 ? 24.562 -1.310 -47.951 1.00 95.31 521 LYS A C 1
ATOM 4058 O O . LYS A 1 521 ? 25.236 -0.873 -47.023 1.00 95.31 521 LYS A O 1
ATOM 4063 N N . LEU A 1 522 ? 23.271 -1.594 -47.839 1.00 92.94 522 LEU A N 1
ATOM 4064 C CA . LEU A 1 522 ? 22.462 -1.314 -46.658 1.00 92.94 522 LEU A CA 1
ATOM 4065 C C . LEU A 1 522 ? 21.591 -2.518 -46.307 1.00 92.94 522 LEU A C 1
ATOM 4067 O O . LEU A 1 522 ? 21.386 -3.418 -47.120 1.00 92.94 522 LEU A O 1
ATOM 4071 N N . LYS A 1 523 ? 21.059 -2.520 -45.083 1.00 93.94 523 LYS A N 1
ATOM 4072 C CA . LYS A 1 523 ? 20.191 -3.588 -44.587 1.00 93.94 523 LYS A CA 1
ATOM 4073 C C . LYS A 1 523 ? 18.829 -3.045 -44.172 1.00 93.94 523 LYS A C 1
ATOM 4075 O O . LYS A 1 523 ? 18.718 -2.342 -43.168 1.00 93.94 523 LYS A O 1
ATOM 4080 N N . ALA A 1 524 ? 17.804 -3.367 -44.951 1.00 86.38 524 ALA A N 1
ATOM 4081 C CA . ALA A 1 524 ? 16.415 -3.059 -44.660 1.00 86.38 524 ALA A CA 1
ATOM 4082 C C . ALA A 1 524 ? 15.897 -3.868 -43.464 1.00 86.38 524 ALA A C 1
ATOM 4084 O O . ALA A 1 524 ? 16.261 -5.025 -43.243 1.00 86.38 524 ALA A O 1
ATOM 4085 N N . VAL A 1 525 ? 15.017 -3.241 -42.688 1.00 82.06 525 VAL A N 1
ATOM 4086 C CA . VAL A 1 525 ? 14.282 -3.871 -41.586 1.00 82.06 525 VAL A CA 1
ATOM 4087 C C . VAL A 1 525 ? 12.844 -4.124 -42.017 1.00 82.06 525 VAL A C 1
ATOM 4089 O O . VAL A 1 525 ? 12.320 -3.383 -42.846 1.00 82.06 525 VAL A O 1
ATOM 4092 N N . LYS A 1 526 ? 12.203 -5.175 -41.492 1.00 81.81 526 LYS A N 1
ATOM 4093 C CA . LYS A 1 526 ? 10.800 -5.471 -41.823 1.00 81.81 526 LYS A CA 1
ATOM 4094 C C . LYS A 1 526 ? 9.906 -4.255 -41.564 1.00 81.81 526 LYS A C 1
ATOM 4096 O O . LYS A 1 526 ? 10.036 -3.608 -40.525 1.00 81.81 526 LYS A O 1
ATOM 4101 N N . GLY A 1 527 ? 8.982 -3.995 -42.483 1.00 79.00 527 GLY A N 1
ATOM 4102 C CA . GLY A 1 527 ? 8.155 -2.791 -42.510 1.00 79.00 527 GLY A CA 1
ATOM 4103 C C . GLY A 1 527 ? 8.692 -1.725 -43.469 1.00 79.00 527 GLY A C 1
ATOM 4104 O O . GLY A 1 527 ? 9.417 -2.027 -44.416 1.00 79.00 527 GLY A O 1
ATOM 4105 N N . VAL A 1 528 ? 8.300 -0.470 -43.244 1.00 82.06 528 VAL A N 1
ATOM 4106 C CA . VAL A 1 528 ? 8.666 0.661 -44.109 1.00 82.06 528 VAL A CA 1
ATOM 4107 C C . VAL A 1 528 ? 10.088 1.127 -43.795 1.00 82.06 528 VAL A C 1
ATOM 4109 O O . VAL A 1 528 ? 10.425 1.414 -42.646 1.00 82.06 528 VAL A O 1
ATOM 4112 N N . ASN A 1 529 ? 10.913 1.239 -44.829 1.00 88.25 529 ASN A N 1
ATOM 4113 C CA . ASN A 1 529 ? 12.241 1.835 -44.784 1.00 88.25 529 ASN A CA 1
ATOM 4114 C C . ASN A 1 529 ? 12.237 3.120 -45.613 1.00 88.25 529 ASN A C 1
ATOM 4116 O O . ASN A 1 529 ? 11.581 3.165 -46.647 1.00 88.25 529 ASN A O 1
ATOM 4120 N N . SER A 1 530 ? 12.972 4.149 -45.199 1.00 89.44 530 SER A N 1
ATOM 4121 C CA . SER A 1 530 ? 13.031 5.429 -45.920 1.00 89.44 530 SER A CA 1
ATOM 4122 C C . SER A 1 530 ? 14.449 5.750 -46.372 1.00 89.44 530 SER A C 1
ATOM 4124 O O . SER A 1 530 ? 15.367 5.730 -45.551 1.00 89.44 530 SER A O 1
ATOM 4126 N N . ILE A 1 531 ? 14.612 6.116 -47.639 1.00 93.31 531 ILE A N 1
ATOM 4127 C CA . ILE A 1 531 ? 15.828 6.718 -48.186 1.00 93.31 531 ILE A CA 1
ATOM 4128 C C . ILE A 1 531 ? 15.512 8.180 -48.476 1.00 93.31 531 ILE A C 1
ATOM 4130 O O . ILE A 1 531 ? 14.537 8.456 -49.167 1.00 93.31 531 ILE A O 1
ATOM 4134 N N . ILE A 1 532 ? 16.296 9.112 -47.947 1.00 92.19 532 ILE A N 1
ATOM 4135 C CA . ILE A 1 532 ? 16.044 10.546 -48.101 1.00 92.19 532 ILE A CA 1
ATOM 4136 C C . ILE A 1 532 ? 17.291 11.216 -48.647 1.00 92.19 532 ILE A C 1
ATOM 4138 O O . ILE A 1 532 ? 18.393 10.978 -48.151 1.00 92.19 532 ILE A O 1
ATOM 4142 N N . MET A 1 533 ? 17.092 12.044 -49.667 1.00 93.12 533 MET A N 1
ATOM 4143 C CA . MET A 1 533 ? 18.125 12.856 -50.286 1.00 93.12 533 MET A CA 1
ATOM 4144 C C . MET A 1 533 ? 17.975 14.304 -49.831 1.00 93.12 533 MET A C 1
ATOM 4146 O O . MET A 1 533 ? 16.912 14.905 -49.991 1.00 93.12 533 MET A O 1
ATOM 4150 N N . PHE A 1 534 ? 19.040 14.885 -49.298 1.00 89.19 534 PHE A N 1
ATOM 4151 C CA . PHE A 1 534 ? 19.105 16.298 -48.937 1.00 89.19 534 PHE A CA 1
ATOM 4152 C C . PHE A 1 534 ? 20.005 17.042 -49.893 1.00 89.19 534 PHE A C 1
ATOM 4154 O O . PHE A 1 534 ? 21.097 16.568 -50.170 1.00 89.19 534 PHE A O 1
ATOM 4161 N N . ALA A 1 535 ? 19.578 18.223 -50.329 1.00 89.81 535 ALA A N 1
ATOM 4162 C CA . ALA A 1 535 ? 20.459 19.150 -51.016 1.00 89.81 535 ALA A CA 1
ATOM 4163 C C . ALA A 1 535 ? 21.287 19.936 -49.978 1.00 89.81 535 ALA A C 1
ATOM 4165 O O . ALA A 1 535 ? 20.739 20.547 -49.048 1.00 89.81 535 ALA A O 1
ATOM 4166 N N . GLU A 1 536 ? 22.611 19.870 -50.105 1.00 88.31 536 GLU A N 1
ATOM 4167 C CA . GLU A 1 536 ? 23.590 20.650 -49.330 1.00 88.31 536 GLU A CA 1
ATOM 4168 C C . GLU A 1 536 ? 23.873 22.004 -50.003 1.00 88.31 536 GLU A C 1
ATOM 4170 O O . GLU A 1 536 ? 24.281 22.962 -49.347 1.00 88.31 536 GLU A O 1
ATOM 4175 N N . ASN A 1 537 ? 23.606 22.101 -51.307 1.00 86.69 537 ASN A N 1
ATOM 4176 C CA . ASN A 1 537 ? 23.640 23.321 -52.112 1.00 86.69 537 ASN A CA 1
ATOM 4177 C C . ASN A 1 537 ? 22.480 23.307 -53.136 1.00 86.69 537 ASN A C 1
ATOM 4179 O O . ASN A 1 537 ? 21.497 22.613 -52.908 1.00 86.69 537 ASN A O 1
ATOM 4183 N N . LEU A 1 538 ? 22.554 24.105 -54.205 1.00 86.31 538 LEU A N 1
ATOM 4184 C CA . LEU A 1 538 ? 21.540 24.159 -55.273 1.00 86.31 538 LEU A CA 1
ATOM 4185 C C . LEU A 1 538 ? 22.108 23.850 -56.672 1.00 86.31 538 LEU A C 1
ATOM 4187 O O . LEU A 1 538 ? 21.441 24.152 -57.660 1.00 86.31 538 LEU A O 1
ATOM 4191 N N . GLY A 1 539 ? 23.352 23.362 -56.752 1.00 84.75 539 GLY A N 1
ATOM 4192 C CA . GLY A 1 539 ? 24.067 23.259 -58.027 1.00 84.75 539 GLY A CA 1
ATOM 4193 C C . GLY A 1 539 ? 24.125 24.599 -58.772 1.00 84.75 539 GLY A C 1
ATOM 4194 O O . GLY A 1 539 ? 24.069 25.677 -58.163 1.00 84.75 539 GLY A O 1
ATOM 4195 N N . THR A 1 540 ? 24.227 24.535 -60.098 1.00 83.62 540 THR A N 1
ATOM 4196 C CA . THR A 1 540 ? 24.012 25.701 -60.976 1.00 83.62 540 THR A CA 1
ATOM 4197 C C . THR A 1 540 ? 22.602 25.712 -61.579 1.00 83.62 540 THR A C 1
ATOM 4199 O O . THR A 1 540 ? 22.116 26.782 -61.948 1.00 83.62 540 THR A O 1
ATOM 4202 N N . THR A 1 541 ? 21.913 24.565 -61.595 1.00 83.31 541 THR A N 1
ATOM 4203 C CA . THR A 1 541 ? 20.552 24.355 -62.097 1.00 83.31 541 THR A CA 1
ATOM 4204 C C . THR A 1 541 ? 19.682 23.645 -61.041 1.00 83.31 541 THR A C 1
ATOM 4206 O O . THR A 1 541 ? 19.530 22.426 -61.070 1.00 83.31 541 THR A O 1
ATOM 4209 N N . PRO A 1 542 ? 19.038 24.384 -60.120 1.00 83.69 542 PRO A N 1
ATOM 4210 C CA . PRO A 1 542 ? 18.183 23.784 -59.094 1.00 83.69 542 PRO A CA 1
ATOM 4211 C C . PRO A 1 542 ? 16.866 23.207 -59.658 1.00 83.69 542 PRO A C 1
ATOM 4213 O O . PRO A 1 542 ? 16.325 23.751 -60.627 1.00 83.69 542 PRO A O 1
ATOM 4216 N N . PRO A 1 543 ? 16.248 22.197 -59.004 1.00 89.38 543 PRO A N 1
ATOM 4217 C CA . PRO A 1 543 ? 16.693 21.510 -57.786 1.00 89.38 543 PRO A CA 1
ATOM 4218 C C . PRO A 1 543 ? 17.712 20.401 -58.075 1.00 89.38 543 PRO A C 1
ATOM 4220 O O . PRO A 1 543 ? 17.711 19.834 -59.171 1.00 89.38 543 PRO A O 1
ATOM 4223 N N . ASN A 1 544 ? 18.474 20.002 -57.053 1.00 90.06 544 ASN A N 1
ATOM 4224 C CA . ASN A 1 544 ? 19.418 18.901 -57.189 1.00 90.06 544 ASN A CA 1
ATOM 4225 C C . ASN A 1 544 ? 18.670 17.625 -57.575 1.00 90.06 544 ASN A C 1
ATOM 4227 O O . ASN A 1 544 ? 17.683 17.256 -56.919 1.00 90.06 544 ASN A O 1
ATOM 4231 N N . THR A 1 545 ? 19.129 16.944 -58.622 1.00 90.62 545 THR A N 1
ATOM 4232 C CA . THR A 1 545 ? 18.403 15.805 -59.195 1.00 90.62 545 THR A CA 1
ATOM 4233 C C . THR A 1 545 ? 19.309 14.589 -59.326 1.00 90.62 545 THR A C 1
ATOM 4235 O O . THR A 1 545 ? 20.252 14.573 -60.108 1.00 90.62 545 THR A O 1
ATOM 4238 N N . ALA A 1 546 ? 18.965 13.515 -58.618 1.00 93.25 546 ALA A N 1
ATOM 4239 C CA . ALA A 1 546 ? 19.683 12.250 -58.698 1.00 93.25 546 ALA A CA 1
ATOM 4240 C C . ALA A 1 546 ? 18.793 11.139 -59.241 1.00 93.25 546 ALA A C 1
ATOM 4242 O O . ALA A 1 546 ? 17.591 11.066 -58.968 1.00 93.25 546 ALA A O 1
ATOM 4243 N N . LEU A 1 547 ? 19.412 10.208 -59.952 1.00 95.31 547 LEU A N 1
ATOM 4244 C CA . LEU A 1 547 ? 18.823 8.920 -60.232 1.00 95.31 547 LEU A CA 1
ATOM 4245 C C . LEU A 1 547 ? 19.259 7.936 -59.150 1.00 95.31 547 LEU A C 1
ATOM 4247 O O . LEU A 1 547 ? 20.447 7.673 -58.971 1.00 95.31 547 LEU A O 1
ATOM 4251 N N . MET A 1 548 ? 18.276 7.365 -58.463 1.00 96.19 548 MET A N 1
ATOM 4252 C CA . MET A 1 548 ? 18.466 6.356 -57.434 1.00 96.19 548 MET A CA 1
ATOM 4253 C C . MET A 1 548 ? 18.028 4.994 -57.971 1.00 96.19 548 MET A C 1
ATOM 4255 O O . MET A 1 548 ? 16.856 4.799 -58.307 1.00 96.19 548 MET A O 1
ATOM 4259 N N . LEU A 1 549 ? 18.965 4.052 -58.043 1.00 96.12 549 LEU A N 1
ATOM 4260 C CA . LEU A 1 549 ? 18.700 2.654 -58.376 1.00 96.12 549 LEU A CA 1
ATOM 4261 C C . LEU A 1 549 ? 18.826 1.817 -57.101 1.00 96.12 549 LEU A C 1
ATOM 4263 O O . LEU A 1 549 ? 19.840 1.865 -56.410 1.00 96.12 549 LEU A O 1
ATOM 4267 N N . ILE A 1 550 ? 17.789 1.053 -56.773 1.00 96.62 550 ILE A N 1
ATOM 4268 C CA . ILE A 1 550 ? 17.727 0.223 -55.569 1.00 96.62 550 ILE A CA 1
ATOM 4269 C C . ILE A 1 550 ? 17.659 -1.237 -55.994 1.00 96.62 550 ILE A C 1
ATOM 4271 O O . ILE A 1 550 ? 16.697 -1.656 -56.630 1.00 96.62 550 ILE A O 1
ATOM 4275 N N . LYS A 1 551 ? 18.655 -2.030 -55.608 1.00 96.25 551 LYS A N 1
ATOM 4276 C CA . LYS A 1 551 ? 18.712 -3.474 -55.865 1.00 96.25 551 LYS A CA 1
ATOM 4277 C C . LYS A 1 551 ? 18.351 -4.234 -54.594 1.00 96.25 551 LYS A C 1
ATOM 4279 O O . LYS A 1 551 ? 18.969 -4.001 -53.558 1.00 96.25 551 LYS A O 1
ATOM 4284 N N . SER A 1 552 ? 17.376 -5.137 -54.674 1.00 93.94 552 SER A N 1
ATOM 4285 C CA . SER A 1 552 ? 16.948 -6.034 -53.589 1.00 93.94 552 SER A CA 1
ATOM 4286 C C . SER A 1 552 ? 16.692 -7.419 -54.185 1.00 93.94 552 SER A C 1
ATOM 4288 O O . SER A 1 552 ? 15.803 -7.588 -55.026 1.00 93.94 552 SER A O 1
ATOM 4290 N N . GLY A 1 553 ? 17.524 -8.395 -53.812 1.00 89.31 553 GLY A N 1
ATOM 4291 C CA . GLY A 1 553 ? 17.508 -9.726 -54.419 1.00 89.31 553 GLY A CA 1
ATOM 4292 C C . GLY A 1 553 ? 17.792 -9.672 -55.923 1.00 89.31 553 GLY A C 1
ATOM 4293 O O . GLY A 1 553 ? 18.828 -9.169 -56.353 1.00 89.31 553 GLY A O 1
ATOM 4294 N N . THR A 1 554 ? 16.861 -10.186 -56.728 1.00 87.56 554 THR A N 1
ATOM 4295 C CA . THR A 1 554 ? 16.929 -10.184 -58.203 1.00 87.56 554 THR A CA 1
ATOM 4296 C C . THR A 1 554 ? 16.231 -8.986 -58.851 1.00 87.56 554 THR A C 1
ATOM 4298 O O . THR A 1 554 ? 16.206 -8.889 -60.078 1.00 87.56 554 THR A O 1
ATOM 4301 N N . LYS A 1 555 ? 15.641 -8.086 -58.055 1.00 92.56 555 LYS A N 1
ATOM 4302 C CA . LYS A 1 555 ? 14.866 -6.942 -58.544 1.00 92.56 555 LYS A CA 1
ATOM 4303 C C . LYS A 1 555 ? 15.641 -5.639 -58.404 1.00 92.56 555 LYS A C 1
ATOM 4305 O O . LYS A 1 555 ? 16.339 -5.417 -57.415 1.00 92.56 555 LYS A O 1
ATOM 4310 N N . GLU A 1 556 ? 15.448 -4.763 -59.382 1.00 95.38 556 GLU A N 1
ATOM 4311 C CA . GLU A 1 556 ? 15.958 -3.397 -59.395 1.00 95.38 556 GLU A CA 1
ATOM 4312 C C . GLU A 1 556 ? 14.784 -2.417 -59.508 1.00 95.38 556 GLU A C 1
ATOM 4314 O O . GLU A 1 556 ? 13.862 -2.626 -60.298 1.00 95.38 556 GLU A O 1
ATOM 4319 N N . TYR A 1 557 ? 14.818 -1.362 -58.701 1.00 95.50 557 TYR A N 1
ATOM 4320 C CA . TYR A 1 557 ? 13.834 -0.284 -58.665 1.00 95.50 557 TYR A CA 1
ATOM 4321 C C . TYR A 1 557 ? 14.529 1.031 -58.998 1.00 95.50 557 TYR A C 1
ATOM 4323 O O . TYR A 1 557 ? 15.694 1.220 -58.650 1.00 95.50 557 TYR A O 1
ATOM 4331 N N . ARG A 1 558 ? 13.822 1.951 -59.654 1.00 95.38 558 ARG A N 1
ATOM 4332 C CA . ARG A 1 558 ? 14.397 3.201 -60.157 1.00 95.38 558 ARG A CA 1
ATOM 4333 C C . ARG A 1 558 ? 13.522 4.380 -59.760 1.00 95.38 558 ARG A C 1
ATOM 4335 O O . ARG A 1 558 ? 12.326 4.357 -60.023 1.00 95.38 558 ARG A O 1
ATOM 4342 N N . ALA A 1 559 ? 14.127 5.408 -59.175 1.00 95.00 559 ALA A N 1
ATOM 4343 C CA . ALA A 1 559 ? 13.454 6.654 -58.828 1.00 95.00 559 ALA A CA 1
ATOM 4344 C C . ALA A 1 559 ? 14.331 7.861 -59.183 1.00 95.00 559 ALA A C 1
ATOM 4346 O O . ALA A 1 559 ? 15.521 7.885 -58.870 1.00 95.00 559 ALA A O 1
ATOM 4347 N N . THR A 1 560 ? 13.740 8.877 -59.811 1.00 94.88 560 THR A N 1
ATOM 4348 C 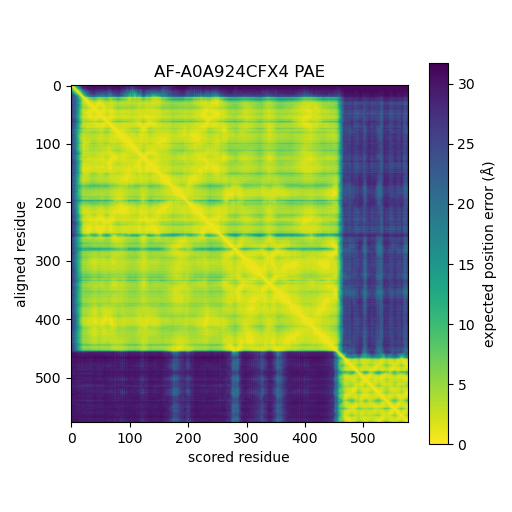CA . THR A 1 560 ? 14.374 10.194 -59.960 1.00 94.88 560 THR A CA 1
ATOM 4349 C C . THR A 1 560 ? 14.017 11.032 -58.742 1.00 94.88 560 THR A C 1
ATOM 4351 O O . THR A 1 560 ? 12.867 11.436 -58.578 1.00 94.88 560 THR A O 1
ATOM 4354 N N . VAL A 1 561 ? 14.994 11.278 -57.876 1.00 94.06 561 VAL A N 1
ATOM 4355 C CA . VAL A 1 561 ? 14.811 12.011 -56.623 1.00 94.06 561 VAL A CA 1
ATOM 4356 C C . VAL A 1 561 ? 15.243 13.456 -56.831 1.00 94.06 561 VAL A C 1
ATOM 4358 O O . VAL A 1 561 ? 16.278 13.715 -57.440 1.00 94.06 561 VAL A O 1
ATOM 4361 N N . ARG A 1 562 ? 14.436 14.396 -56.337 1.00 92.88 562 ARG A N 1
ATOM 4362 C CA . ARG A 1 562 ? 14.697 15.837 -56.410 1.00 92.88 562 ARG A CA 1
ATOM 4363 C C . ARG A 1 562 ? 14.693 16.431 -55.014 1.00 92.88 562 ARG A C 1
ATOM 4365 O O . ARG A 1 562 ? 13.796 16.104 -54.237 1.00 92.88 562 ARG A O 1
ATOM 4372 N N . SER A 1 563 ? 15.655 17.301 -54.730 1.00 91.00 563 SER A N 1
ATOM 4373 C CA . SER A 1 563 ? 15.756 17.994 -53.445 1.00 91.00 563 SER A CA 1
ATOM 4374 C C . SER A 1 563 ? 16.291 19.413 -53.620 1.00 91.00 563 SER A C 1
ATOM 4376 O O . SER A 1 563 ? 17.153 19.655 -54.455 1.00 91.00 563 SER A O 1
ATOM 4378 N N . ASP A 1 564 ? 15.818 20.340 -52.793 1.00 90.25 564 ASP A N 1
ATOM 4379 C CA . ASP A 1 564 ? 16.345 21.698 -52.666 1.00 90.25 564 ASP A CA 1
ATOM 4380 C C . ASP A 1 564 ? 16.551 22.069 -51.180 1.00 90.25 564 ASP A C 1
ATOM 4382 O O . ASP A 1 564 ? 16.511 21.218 -50.283 1.00 90.25 564 ASP A O 1
ATOM 4386 N N . LEU A 1 565 ? 16.817 23.348 -50.889 1.00 86.88 565 LEU A N 1
ATOM 4387 C CA . LEU A 1 565 ? 17.073 23.811 -49.520 1.00 86.88 565 LEU A CA 1
ATOM 4388 C C . LEU A 1 565 ? 15.825 23.836 -48.611 1.00 86.88 565 LEU A C 1
ATOM 4390 O O . LEU A 1 565 ? 15.988 24.046 -47.408 1.00 86.88 565 LEU A O 1
ATOM 4394 N N . LYS A 1 566 ? 14.615 23.640 -49.153 1.00 85.88 566 LYS A N 1
ATOM 4395 C CA . LYS A 1 566 ? 13.308 23.682 -48.466 1.00 85.88 566 LYS A CA 1
ATOM 4396 C C . LYS A 1 566 ? 12.511 22.372 -48.571 1.00 85.88 566 LYS A C 1
ATOM 4398 O O . LYS A 1 566 ? 11.682 22.108 -47.700 1.00 85.88 566 LYS A O 1
ATOM 4403 N N . GLU A 1 567 ? 12.731 21.555 -49.596 1.00 88.50 567 GLU A N 1
ATOM 4404 C CA . GLU A 1 567 ? 12.060 20.273 -49.830 1.00 88.50 567 GLU A CA 1
ATOM 4405 C C . GLU A 1 567 ? 13.085 19.159 -50.085 1.00 88.50 567 GLU A C 1
ATOM 4407 O O . GLU A 1 567 ? 14.025 19.302 -50.858 1.00 88.50 567 GLU A O 1
ATOM 4412 N N . SER A 1 568 ? 12.9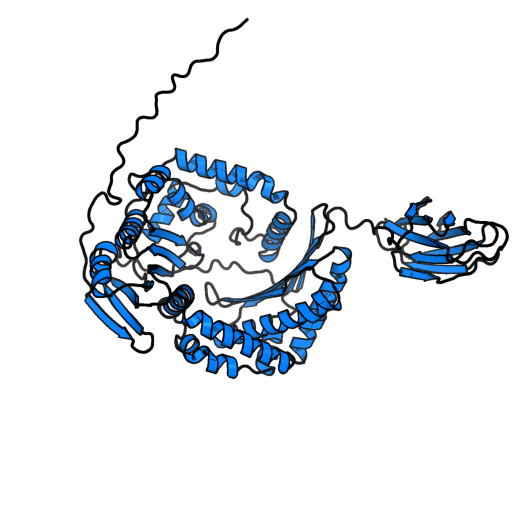11 18.022 -49.416 1.00 91.31 568 SER A N 1
ATOM 4413 C CA . SER A 1 568 ? 13.747 16.829 -49.571 1.00 91.31 568 SER A CA 1
ATOM 4414 C C . SER A 1 568 ? 12.960 15.700 -50.225 1.00 91.31 568 SER A C 1
ATOM 4416 O O . SER A 1 568 ? 11.887 15.339 -49.740 1.00 91.31 568 SER A O 1
ATOM 4418 N N . GLY A 1 569 ? 13.504 15.105 -51.283 1.00 92.81 569 GLY A N 1
ATOM 4419 C CA . GLY A 1 569 ? 12.945 13.916 -51.911 1.00 92.81 569 GLY A CA 1
ATOM 4420 C C . GLY A 1 569 ? 13.245 12.648 -51.111 1.00 92.81 569 GLY A C 1
ATOM 4421 O O . GLY A 1 569 ? 14.367 12.434 -50.644 1.00 92.81 569 GLY A O 1
ATOM 4422 N N . ALA A 1 570 ? 12.239 11.788 -50.967 1.00 93.00 570 ALA A N 1
ATOM 4423 C CA . ALA A 1 570 ? 12.346 10.509 -50.278 1.00 93.00 570 ALA A CA 1
ATOM 4424 C C . ALA A 1 570 ? 11.810 9.347 -51.124 1.00 93.00 570 ALA A C 1
ATOM 4426 O O . ALA A 1 570 ? 10.826 9.492 -51.842 1.00 93.00 570 ALA A O 1
ATOM 4427 N N . VAL A 1 571 ? 12.417 8.172 -50.987 1.00 94.94 571 VAL A N 1
ATOM 4428 C CA . VAL A 1 571 ? 11.923 6.897 -51.523 1.00 94.94 571 VAL A CA 1
ATOM 4429 C C . VAL A 1 571 ? 11.627 5.967 -50.352 1.00 94.94 571 VAL A C 1
ATOM 4431 O O . VAL A 1 571 ? 12.442 5.841 -49.435 1.00 94.94 571 VAL A O 1
ATOM 4434 N N . GLN A 1 572 ? 10.467 5.315 -50.360 1.00 94.31 572 GLN A N 1
ATOM 4435 C CA . GLN A 1 572 ? 10.090 4.336 -49.342 1.00 94.31 572 GLN A CA 1
ATOM 4436 C C . GLN A 1 572 ? 10.229 2.904 -49.862 1.00 94.31 572 GLN A C 1
ATOM 4438 O O . GLN A 1 572 ? 9.887 2.611 -51.003 1.00 94.31 572 GLN A O 1
ATOM 4443 N N . LEU A 1 573 ? 10.702 1.996 -49.009 1.00 92.56 573 LEU A N 1
ATOM 4444 C CA . LEU A 1 573 ? 10.787 0.563 -49.284 1.00 92.56 573 LEU A CA 1
ATOM 4445 C C . LEU A 1 573 ? 9.975 -0.213 -48.247 1.00 92.56 573 LEU A C 1
ATOM 4447 O O . LEU A 1 573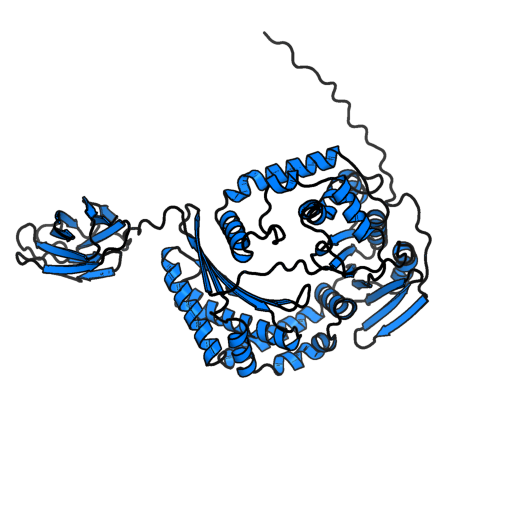 ? 10.333 -0.250 -47.069 1.00 92.56 573 LEU A O 1
ATOM 4451 N N . ASN A 1 574 ? 8.910 -0.874 -48.678 1.00 89.62 574 ASN A N 1
ATOM 4452 C CA . ASN A 1 574 ? 8.111 -1.764 -47.849 1.00 89.62 574 ASN A CA 1
ATOM 4453 C C . ASN A 1 574 ? 8.718 -3.166 -47.877 1.00 89.62 574 ASN A C 1
ATOM 4455 O O . ASN A 1 574 ? 8.504 -3.929 -48.819 1.00 89.62 574 ASN A O 1
ATOM 4459 N N . PHE A 1 575 ? 9.471 -3.521 -46.839 1.00 88.94 575 PHE A N 1
ATOM 4460 C CA . PHE A 1 575 ? 10.031 -4.858 -46.703 1.00 88.94 575 PHE A CA 1
ATOM 4461 C C . PHE A 1 575 ? 9.037 -5.787 -45.995 1.00 88.94 575 PHE A C 1
ATOM 4463 O O . PHE A 1 575 ? 8.724 -5.582 -44.818 1.00 88.94 575 PHE A O 1
ATOM 4470 N N . LYS A 1 576 ? 8.528 -6.787 -46.724 1.00 76.44 576 LYS A N 1
ATOM 4471 C CA . LYS A 1 576 ? 7.539 -7.763 -46.229 1.00 76.44 576 LYS A CA 1
ATOM 4472 C C . LYS A 1 576 ? 8.163 -8.891 -45.396 1.00 76.44 576 LYS A C 1
ATOM 4474 O O . LYS A 1 576 ? 9.225 -9.418 -45.786 1.00 76.44 576 LYS A O 1
#

pLDDT: mean 92.21, std 11.77, range [38.12, 98.94]

Sequence (576 aa):
MVNSAATEKITAYEEKNIAADLLSKTPVAGKVIGKTTNKLLGTTDLILSNGLTVTLKPTDFKADEIKMQGTRFGGSSNYGLKDKFSAQYATQVQSSMGYGNFAPQDLTKIMSGKKANASVSFTETKDVISGNATIKDLETMFQMLHLKITAQRKDTALFRSFVNKNKSQFANLMSNPQASFIDTLYKFIFNNNPMAPSVVPNAKDFDKINLDRAMQIYKERSGDLTGMHFVFIGSFQENNIIPLIEKYIASLPANGKKTSYKDNKVRPIKGNRILEVKKGKEQKSLVMQMYSGEVPYSEDAALKAEAMTEALNIKIIEEIREKAQAIYGGGVYGSLQKDPYPSYTMMAQLPTGPEKVATVLSSLKSEIEKIQKNGPAPETLEKVKKQWLEKYRESLKDNDTWMNMLMEAKVDGKNADRFLNYEKYVKALTVTDIKNAAQVYLNPANMITAVQLPEIAAEKALPVIKDRTTKVIETFDITDADITIDIVDNGEADGDQISLFFNGNEVANKLTLTEKTVSYKLKAVKGVNSIIMFAENLGTTPPNTALMLIKSGTKEYRATVRSDLKESGAVQLNFK

Secondary structure (DSSP, 8-state):
-------------------S-S-SS------EEEEEEETTTTEEEEEETTS-EEEEEE--SSTT-EEEEEEEE--GGGS-GGGHHHHHTHHHHHHHH-BTTB-HHHHHHHTTT--EEEEEEE-SSEEEEEEEE-STTHHHHHHHHHHHHH-B---HHHHHHHHHHHHHHHTTGGGSHHHHHHHHHHHHHTTT-TTS---S--GGGGGG--HHHHHHHHHHHHS--TT-EEEEEES--HHHHHHHHHHHTTTS---S-----------PPPSEEEEEEE--SSS-EEEEEEEEEE----HHHHHHHHHHHHHHHHHIIIIIIIIS---SS-EEEEEEE-SSS-EEEEEEEEEE-GGGHHHHHHHHHHHHHHHHHH-S-HHHHHHHHHHHHHHHHHHTT-HHHHHHHHHIIIII---HHHHHTHHHHHHT--HHHHHHHHHHHT-GGGEEEEEEE-SS---------TT-EEEEEEEEEE--SEEEEEEEESSS----EEEEEETTEEEEEEEEP-SS-EEEEEE--SEEEEEEEEESS--SSSSEEEEEEEEETTEEEEEEEEE-SSEEEEEEEEE-

Foldseek 3Di:
DDDDDPPPPPDPPDPPPQDLALDPDFFDFWAFPDWDADPLLCWIWTQIPLREIEIEHEAPLDAQKKKKKKKAWAFLQVDDLLCLLLRQCLQVLQQLQPFAPDGNVSVVVSCVVFAKAKGWDGDQTMTMIIMMGGPVRVLVNLSRLLRQQATTDDDVVSLVVVLVVVLVVQVCVCLPLVLVLVQVVQCQFQVNPSNGDPPRDDSVSSVSHDSVSSNVSSCVRRNASARMYMYMYYHDDCVSCNSSCRRRVSRGHHPPDDHTHDDPVRGTDFFQAEAEAAADDDQKKKKKKKFKDADDDDPLLFVLLVLLQQLLQVQCCVPVCPVVVFFPHWGKDKGFDPPPHTMIMIMTITMGGLVSPVVSVVSSVVSLVCCLVFFGDPVSLVVSLVVVVVVLVVLVSPRVSSNVLVCCCSHVVDDSCCSSVVNVSSVPDDSVSNNVSSCPGVPSGGMYIYMYGHNPSDPLPDPPDPQAAEDEQEEEEAAAFKKKKKKAFDDAQQFWFKWKDKSNHTQGHRDRHHRDIDMGIGTHDAAKIKIKIETPAQGPDDDGWMWIWMDHPPDIDIDIWTYDNHYIYMYMYHHD